Protein AF-A0AAW0XBF8-F1 (afdb_monomer)

Radius of gyration: 60.91 Å; Cα contacts (8 Å, |Δi|>4): 39; chains: 1; bounding box: 147×92×201 Å

Foldseek 3Di:
DDDDDDDDDPPDPPVVVVVVVVVVVVVVVVVLVVVLVVQLVVLVVCCVPDDPVVSVVSNVVSVVVVVVVVVVVVVVVVVVVVVVVVVVVVVVVVVVVVVVVVVVVVVVVVVVVVVVVVVVVVVVVVVVVVVVVVVVVVVVVVVVVVVVVVVVVVVVLVVLQVVLVVVQVVVCVVPVDRDNPPGDRDDDDPCNVVPNPPPPDDDPPDVVVVVVVVVVVVVVVVVVVVVVVVVVVVVVVVPPPPPPDDDDPVPVVVVVVVVVVVVVVVVVVVVVVVVVVVVVVVVVVVVVVVVVVVVVVVVVVVVVVVVVVVVVVVVVVVVVVVVVVVVVVVVVVVVVVVVVVVVVVVVVPDDDDDDPPDPVVPPVCVVVVVVVVVVVVVVVVVVVVVVVVVVVVVVVVVVVVVVVVVVVVVVVVVVVVVVVVVVVVVVVVVVVVVVVVVVVVVVVVVVVVVVVVVVVVVVVVVVVVVVVVVVVVVVVVVVVVVVVVVVVVVVVVPDDDDDDDDDDDPPPDPPDDDDDDDDDDDDDDDDDDDDDDDDDPDPVVVVVVVVVVVVVVVVVVVVVVVVVVVVVVVVVVVVVVVVVVVVVVVVVVVVVVVVVVVVVVVVVVVVVVVVVVVVVVVVVVVVVVVVVVVVVVVVVVVVVVVVVVVVVVVVVVVVVVVVVVVVVVVVVVVVVVVVVVVVVVVVD

Organism: Cherax quadricarinatus (NCBI:txid27406)

pLDDT: mean 80.41, std 18.42, range [33.22, 97.81]

Structure (mmCIF, N/CA/C/O backbone):
data_AF-A0AAW0XBF8-F1
#
_entry.id   AF-A0AAW0XBF8-F1
#
loop_
_atom_site.group_PDB
_atom_site.id
_atom_site.type_symbol
_atom_site.label_atom_id
_atom_site.label_alt_id
_atom_site.label_comp_id
_atom_site.label_asym_id
_atom_site.label_entity_id
_atom_site.label_seq_id
_atom_site.pdbx_PDB_ins_code
_atom_site.Cartn_x
_atom_site.Cartn_y
_atom_site.Cartn_z
_atom_site.occupancy
_atom_site.B_iso_or_equiv
_atom_site.auth_seq_id
_atom_site.auth_comp_id
_atom_site.auth_asym_id
_atom_site.auth_atom_id
_atom_site.pdbx_PDB_model_num
ATOM 1 N N . MET A 1 1 ? 8.466 -5.027 -4.843 1.00 33.84 1 MET A N 1
ATOM 2 C CA . MET A 1 1 ? 9.757 -4.473 -4.388 1.00 33.84 1 MET A CA 1
ATOM 3 C C . MET A 1 1 ? 10.458 -3.844 -5.571 1.00 33.84 1 MET A C 1
ATOM 5 O O . MET A 1 1 ? 10.364 -4.362 -6.675 1.00 33.84 1 MET A O 1
ATOM 9 N N . ALA A 1 2 ? 11.051 -2.685 -5.321 1.00 36.06 2 ALA A N 1
ATOM 10 C CA . ALA A 1 2 ? 11.787 -1.880 -6.279 1.00 36.06 2 ALA A CA 1
ATOM 11 C C . ALA A 1 2 ? 13.202 -2.480 -6.517 1.00 36.06 2 ALA A C 1
ATOM 13 O O . ALA A 1 2 ? 13.523 -3.517 -5.936 1.00 36.06 2 ALA A O 1
ATOM 14 N N . PRO A 1 3 ? 14.022 -1.893 -7.398 1.00 54.22 3 PRO A N 1
ATOM 15 C CA . PRO A 1 3 ? 14.461 -2.558 -8.618 1.00 54.22 3 PRO A CA 1
ATOM 16 C C . PRO A 1 3 ? 15.993 -2.619 -8.672 1.00 54.22 3 PRO A C 1
ATOM 18 O O . PRO A 1 3 ? 16.674 -1.920 -7.924 1.00 54.22 3 PRO A O 1
ATOM 21 N N . ASN A 1 4 ? 16.570 -3.373 -9.606 1.00 36.75 4 ASN A N 1
ATOM 22 C CA . ASN A 1 4 ? 17.855 -2.939 -10.139 1.00 36.75 4 ASN A CA 1
ATOM 23 C C . ASN A 1 4 ? 18.164 -3.507 -11.520 1.00 36.75 4 ASN A C 1
ATOM 25 O O . ASN A 1 4 ? 17.833 -4.649 -11.818 1.00 36.75 4 ASN A O 1
ATOM 29 N N . GLY A 1 5 ? 18.894 -2.705 -12.295 1.00 42.41 5 GLY A N 1
ATOM 30 C CA . GLY A 1 5 ? 19.833 -3.219 -13.289 1.00 42.41 5 GLY A CA 1
ATOM 31 C C . GLY A 1 5 ? 19.314 -3.323 -14.714 1.00 42.41 5 GLY A C 1
ATOM 32 O O . GLY A 1 5 ? 19.227 -4.413 -15.260 1.00 42.41 5 GLY A O 1
ATOM 33 N N . GLY A 1 6 ? 19.034 -2.180 -15.337 1.00 33.22 6 GLY A N 1
ATOM 34 C CA . GLY A 1 6 ? 18.762 -2.076 -16.771 1.00 33.22 6 GLY A CA 1
ATOM 35 C C . GLY A 1 6 ? 19.404 -0.835 -17.375 1.00 33.22 6 GLY A C 1
ATOM 36 O O . GLY A 1 6 ? 18.732 -0.016 -17.988 1.00 33.22 6 GLY A O 1
ATOM 37 N N . SER A 1 7 ? 20.699 -0.662 -17.126 1.00 48.75 7 SER A N 1
ATOM 38 C CA . SER A 1 7 ? 21.587 0.210 -17.890 1.00 48.75 7 SER A CA 1
ATOM 39 C C . SER A 1 7 ? 21.635 -0.257 -19.346 1.00 48.75 7 SER A C 1
ATOM 41 O O . SER A 1 7 ? 22.107 -1.359 -19.617 1.00 48.75 7 SER A O 1
ATOM 43 N N . GLY A 1 8 ? 21.164 0.579 -20.270 1.00 41.22 8 GLY A N 1
ATOM 44 C CA . GLY A 1 8 ? 21.226 0.304 -21.703 1.00 41.22 8 GLY A CA 1
ATOM 45 C C . GLY A 1 8 ? 20.689 1.462 -22.540 1.00 41.22 8 GLY A C 1
ATOM 46 O O . GLY A 1 8 ? 19.490 1.574 -22.745 1.00 41.22 8 GLY A O 1
ATOM 47 N N . GLU A 1 9 ? 21.613 2.296 -23.019 1.00 43.44 9 GLU A N 1
ATOM 48 C CA . GLU A 1 9 ? 21.482 3.131 -24.223 1.00 43.44 9 GLU A CA 1
ATOM 49 C C . GLU A 1 9 ? 20.448 4.272 -24.222 1.00 43.44 9 GLU A C 1
ATOM 51 O O . GLU A 1 9 ? 19.516 4.318 -25.017 1.00 43.44 9 GLU A O 1
ATOM 56 N N . SER A 1 10 ? 20.708 5.310 -23.423 1.00 39.56 10 SER A N 1
ATOM 57 C CA . SER A 1 10 ? 20.141 6.652 -23.632 1.00 39.56 10 SER A CA 1
ATOM 58 C C . SER A 1 10 ? 21.222 7.643 -24.083 1.00 39.56 10 SER A C 1
ATOM 60 O O . SER A 1 10 ? 21.509 8.621 -23.394 1.00 39.56 10 SER A O 1
ATOM 62 N N . GLY A 1 11 ? 21.873 7.375 -25.217 1.00 44.44 11 GLY A N 1
ATOM 63 C CA . GLY A 1 11 ? 23.006 8.188 -25.663 1.00 44.44 11 GLY A CA 1
ATOM 64 C C . GLY A 1 11 ? 23.262 8.173 -27.163 1.00 44.44 11 GLY A C 1
ATOM 65 O O . GLY A 1 11 ? 24.386 7.891 -27.541 1.00 44.44 11 GLY A O 1
ATOM 66 N N . LYS A 1 12 ? 22.258 8.442 -28.017 1.00 45.53 12 LYS A N 1
ATOM 67 C CA . LYS A 1 12 ? 22.468 8.636 -29.474 1.00 45.53 12 LYS A CA 1
ATOM 68 C C . LYS A 1 12 ? 21.505 9.619 -30.170 1.00 45.53 12 LYS A C 1
ATOM 70 O O . LYS A 1 12 ? 21.324 9.536 -31.376 1.00 45.53 12 LYS A O 1
ATOM 75 N N . GLU A 1 13 ? 20.906 10.585 -29.469 1.00 42.66 13 GLU A N 1
ATOM 76 C CA . GLU A 1 13 ? 20.163 11.684 -30.141 1.00 42.66 13 GLU A CA 1
ATOM 77 C C . GLU A 1 13 ? 20.946 13.018 -30.193 1.00 42.66 13 GLU A C 1
ATOM 79 O O . GLU A 1 13 ? 20.455 14.004 -30.737 1.00 42.66 13 GLU A O 1
ATOM 84 N N . GLY A 1 14 ? 22.193 13.052 -29.702 1.00 42.38 14 GLY A N 1
ATOM 85 C CA . GLY A 1 14 ? 23.070 14.236 -29.758 1.00 42.38 14 GLY A CA 1
ATOM 86 C C . GLY A 1 14 ? 24.039 14.299 -30.950 1.00 42.38 14 GLY A C 1
ATOM 87 O O . GLY A 1 14 ? 24.485 15.387 -31.310 1.00 42.38 14 GLY A O 1
ATOM 88 N N . ASP A 1 15 ? 24.344 13.173 -31.603 1.00 45.62 15 ASP A N 1
ATOM 89 C CA . ASP A 1 15 ? 25.462 13.108 -32.565 1.00 45.62 15 ASP A CA 1
ATOM 90 C C . ASP A 1 15 ? 25.174 13.749 -33.928 1.00 45.62 15 ASP A C 1
ATOM 92 O O . ASP A 1 15 ? 26.098 14.158 -34.632 1.00 45.62 15 ASP A O 1
ATOM 96 N N . ASN A 1 16 ? 23.904 13.923 -34.303 1.00 46.16 16 ASN A N 1
ATOM 97 C CA . ASN A 1 16 ? 23.578 14.405 -35.648 1.00 46.16 16 ASN A CA 1
ATOM 98 C C . ASN A 1 16 ? 23.732 15.930 -35.825 1.00 46.16 16 ASN A C 1
ATOM 100 O O . ASN A 1 16 ? 23.689 16.425 -36.947 1.00 46.16 16 ASN A O 1
ATOM 104 N N . LYS A 1 17 ? 23.936 16.689 -34.735 1.00 51.22 17 LYS A N 1
ATOM 105 C CA . LYS A 1 17 ? 24.280 18.125 -34.796 1.00 51.22 17 LYS A CA 1
ATOM 106 C C . LYS A 1 17 ? 25.789 18.386 -34.737 1.00 51.22 17 LYS A C 1
ATOM 108 O O . LYS A 1 17 ? 26.242 19.383 -35.292 1.00 51.22 17 LYS A O 1
ATOM 113 N N . ASN A 1 18 ? 26.574 17.487 -34.141 1.00 50.47 18 ASN A N 1
ATOM 114 C CA . ASN A 1 18 ? 28.028 17.652 -34.038 1.00 50.47 18 ASN A CA 1
ATOM 115 C C . ASN A 1 18 ? 28.766 17.359 -35.353 1.00 50.47 18 ASN A C 1
ATOM 117 O O . ASN A 1 18 ? 29.797 17.978 -35.622 1.00 50.47 18 ASN A O 1
ATOM 121 N N . SER A 1 19 ? 28.223 16.487 -36.210 1.00 54.00 19 SER A N 1
ATOM 122 C CA . SER A 1 19 ? 28.809 16.193 -37.529 1.00 54.00 19 SER A CA 1
ATOM 123 C C . SER A 1 19 ? 28.857 17.425 -38.443 1.00 54.00 19 SER A C 1
ATOM 125 O O . SER A 1 19 ? 29.835 17.636 -39.160 1.00 54.00 19 SER A O 1
ATOM 127 N N . SER A 1 20 ? 27.842 18.291 -38.361 1.00 57.62 20 SER A N 1
ATOM 128 C CA . SER A 1 20 ? 27.756 19.520 -39.160 1.00 57.62 20 SER A CA 1
ATOM 129 C C . SER A 1 20 ? 28.779 20.571 -38.714 1.00 57.62 20 SER A C 1
ATOM 131 O O . SER A 1 20 ? 29.426 21.196 -39.552 1.00 57.62 20 SER A O 1
ATOM 133 N N . SER A 1 21 ? 28.993 20.725 -37.404 1.00 61.44 21 SER A N 1
ATOM 134 C CA . SER A 1 21 ? 29.995 21.653 -36.856 1.00 61.44 21 SER A CA 1
ATOM 135 C C . SER A 1 21 ? 31.429 21.209 -37.156 1.00 61.44 21 SER A C 1
ATOM 137 O O . SER A 1 21 ? 32.282 22.039 -37.467 1.00 61.44 21 SER A O 1
ATOM 139 N N . SER A 1 22 ? 31.694 19.899 -37.119 1.00 66.75 22 SER A N 1
ATOM 140 C CA . SER A 1 22 ? 33.012 19.347 -37.452 1.00 66.75 22 SER A CA 1
ATOM 141 C C . SER A 1 22 ? 33.343 19.529 -38.940 1.00 66.75 22 SER A C 1
ATOM 143 O O . SER A 1 22 ? 34.452 19.938 -39.282 1.00 66.75 22 SER A O 1
ATOM 145 N N . SER A 1 23 ? 32.353 19.354 -39.824 1.00 74.19 23 SER A N 1
ATOM 146 C CA . SER A 1 23 ? 32.503 19.629 -41.260 1.00 74.19 23 SER A CA 1
ATOM 147 C C . SER A 1 23 ? 32.778 21.108 -41.565 1.00 74.19 23 SER A C 1
ATOM 149 O O . SER A 1 23 ? 33.539 21.404 -42.483 1.00 74.19 23 SER A O 1
ATOM 151 N N . LEU A 1 24 ? 32.181 22.037 -40.811 1.00 78.12 24 LEU A N 1
ATOM 152 C CA . LEU A 1 24 ? 32.417 23.481 -40.954 1.00 78.12 24 LEU A CA 1
ATOM 153 C C . LEU A 1 24 ? 33.839 23.882 -40.541 1.00 78.12 24 LEU A C 1
ATOM 155 O O . LEU A 1 24 ? 34.483 24.664 -41.237 1.00 78.12 24 LEU A O 1
ATOM 159 N N . MET A 1 25 ? 34.345 23.326 -39.437 1.00 78.50 25 MET A N 1
ATOM 160 C CA . MET A 1 25 ? 35.715 23.576 -38.979 1.00 78.50 25 MET A CA 1
ATOM 161 C C . MET A 1 25 ? 36.749 23.054 -39.986 1.00 78.50 25 MET A C 1
ATOM 163 O O . MET A 1 25 ? 37.730 23.740 -40.273 1.00 78.50 25 MET A O 1
ATOM 167 N N . LEU A 1 26 ? 36.503 21.872 -40.561 1.00 79.38 26 LEU A N 1
ATOM 168 C CA . LEU A 1 26 ? 37.370 21.298 -41.589 1.00 79.38 26 LEU A CA 1
ATOM 169 C C . LEU A 1 26 ? 37.406 22.178 -42.851 1.00 79.38 26 LEU A C 1
ATOM 171 O O . LEU A 1 26 ? 38.482 22.458 -43.370 1.00 79.38 26 LEU A O 1
ATOM 175 N N . GLY A 1 27 ? 36.251 22.699 -43.283 1.00 84.19 27 GLY A N 1
ATOM 176 C CA . GLY A 1 27 ? 36.172 23.631 -44.413 1.00 84.19 27 GLY A CA 1
ATOM 177 C C . GLY A 1 27 ? 36.909 24.957 -44.172 1.00 84.19 27 GLY A C 1
ATOM 178 O O . GLY A 1 27 ? 37.579 25.461 -45.070 1.00 84.19 27 GLY A O 1
ATOM 179 N N . LEU A 1 28 ? 36.860 25.498 -42.949 1.00 85.31 28 LEU A N 1
ATOM 180 C CA . LEU A 1 28 ? 37.630 26.694 -42.575 1.00 85.31 28 LEU A CA 1
ATOM 181 C C . LEU A 1 28 ? 39.146 26.442 -42.629 1.00 85.31 28 LEU A C 1
ATOM 183 O O . LEU A 1 28 ? 39.892 27.289 -43.116 1.00 85.31 28 LEU A O 1
ATOM 187 N N . LEU A 1 29 ? 39.612 25.275 -42.172 1.00 84.31 29 LEU A N 1
ATOM 188 C CA . LEU A 1 29 ? 41.026 24.879 -42.249 1.00 84.31 29 LEU A CA 1
ATOM 189 C C . LEU A 1 29 ? 41.516 24.754 -43.700 1.00 84.31 29 LEU A C 1
ATOM 191 O O . LEU A 1 29 ? 42.630 25.186 -44.020 1.00 84.31 29 LEU A O 1
ATOM 195 N N . GLU A 1 30 ? 40.685 24.206 -44.587 1.00 88.38 30 GLU A N 1
ATOM 196 C CA . GLU A 1 30 ? 40.966 24.148 -46.025 1.00 88.38 30 GLU A CA 1
ATOM 197 C C . GLU A 1 30 ? 41.073 25.554 -46.636 1.00 88.38 30 GLU A C 1
ATOM 199 O O . GLU A 1 30 ? 42.004 25.831 -47.397 1.00 88.38 30 GLU A O 1
ATOM 204 N N . GLU A 1 31 ? 40.183 26.474 -46.255 1.00 91.06 31 GLU A N 1
ATOM 205 C CA . GLU A 1 31 ? 40.213 27.865 -46.716 1.00 91.06 31 GLU A CA 1
ATOM 206 C C . GLU A 1 31 ? 41.457 28.618 -46.212 1.00 91.06 31 GLU A C 1
ATOM 208 O O . GLU A 1 31 ? 42.132 29.290 -46.996 1.00 91.06 31 GLU A O 1
ATOM 213 N N . PHE A 1 32 ? 41.841 28.441 -44.943 1.00 89.19 32 PHE A N 1
ATOM 214 C CA . PHE A 1 32 ? 43.085 28.994 -44.392 1.00 89.19 32 PHE A CA 1
ATOM 215 C C . PHE A 1 32 ? 44.318 28.475 -45.136 1.00 89.19 32 PHE A C 1
ATOM 217 O O . PHE A 1 32 ? 45.186 29.257 -45.534 1.00 89.19 32 PHE A O 1
ATOM 224 N N . THR A 1 33 ? 44.382 27.163 -45.370 1.00 90.81 33 THR A N 1
ATOM 225 C CA . THR A 1 33 ? 45.483 26.526 -46.106 1.00 90.81 33 THR A CA 1
ATOM 226 C C . THR A 1 33 ? 45.597 27.103 -47.514 1.00 90.81 33 THR A C 1
ATOM 228 O O . THR A 1 33 ? 46.691 27.453 -47.968 1.00 90.81 33 THR A O 1
ATOM 231 N N . LYS A 1 34 ? 44.454 27.289 -48.179 1.00 93.88 34 LYS A N 1
ATOM 232 C CA . LYS A 1 34 ? 44.380 27.915 -49.497 1.00 93.88 34 LYS A CA 1
ATOM 233 C C . LYS A 1 34 ? 44.892 29.357 -49.478 1.00 93.88 34 LYS A C 1
ATOM 235 O O . LYS A 1 34 ? 45.711 29.709 -50.319 1.00 93.88 34 LYS A O 1
ATOM 240 N N . ILE A 1 35 ? 44.502 30.173 -48.496 1.00 94.44 35 ILE A N 1
ATOM 241 C CA . ILE A 1 35 ? 44.955 31.570 -48.381 1.00 94.44 35 ILE A CA 1
ATOM 242 C C . ILE A 1 35 ? 46.484 31.664 -48.281 1.00 94.44 35 ILE A C 1
ATOM 244 O O . ILE A 1 35 ? 47.088 32.504 -48.956 1.00 94.44 35 ILE A O 1
ATOM 248 N N . TYR A 1 36 ? 47.134 30.830 -47.462 1.00 94.75 36 TYR A N 1
ATOM 249 C CA . TYR A 1 36 ? 48.599 30.857 -47.352 1.00 94.75 36 TYR A CA 1
ATOM 250 C C . TYR A 1 36 ? 49.287 30.286 -48.584 1.00 94.75 36 TYR A C 1
ATOM 252 O O . TYR A 1 36 ? 50.287 30.863 -49.011 1.00 94.75 36 TYR A O 1
ATOM 260 N N . SER A 1 37 ? 48.733 29.235 -49.194 1.00 92.75 37 SER A N 1
ATOM 261 C CA . SER A 1 37 ? 49.217 28.714 -50.475 1.00 92.75 37 SER A CA 1
ATOM 262 C C . SER A 1 37 ? 49.179 29.798 -51.558 1.00 92.75 37 SER A C 1
ATOM 264 O O . SER A 1 37 ? 50.194 30.069 -52.196 1.00 92.75 37 SER A O 1
ATOM 266 N N . ASP A 1 38 ? 48.062 30.518 -51.683 1.00 95.12 38 ASP A N 1
ATOM 267 C CA . ASP A 1 38 ? 47.883 31.610 -52.645 1.00 95.12 38 ASP A CA 1
ATOM 268 C C . ASP A 1 38 ? 48.796 32.815 -52.336 1.00 95.12 38 ASP A C 1
ATOM 270 O O . ASP A 1 38 ? 49.247 33.530 -53.236 1.00 95.12 38 ASP A O 1
ATOM 274 N N . ARG A 1 39 ? 49.075 33.107 -51.056 1.00 94.75 39 ARG A N 1
ATOM 275 C CA . ARG A 1 39 ? 50.048 34.148 -50.660 1.00 94.75 39 ARG A CA 1
ATOM 276 C C . ARG A 1 39 ? 51.473 33.738 -51.015 1.00 94.75 39 ARG A C 1
ATOM 278 O O . ARG A 1 39 ? 52.228 34.580 -51.496 1.00 94.75 39 ARG A O 1
ATOM 285 N N . LEU A 1 40 ? 51.831 32.476 -50.799 1.00 93.19 40 LEU A N 1
ATOM 286 C CA . LEU A 1 40 ? 53.152 31.942 -51.114 1.00 93.19 40 LEU A CA 1
ATOM 287 C C . LEU A 1 40 ? 53.379 31.911 -52.628 1.00 93.19 40 LEU A C 1
ATOM 289 O O . LEU A 1 40 ? 54.406 32.398 -53.094 1.00 93.19 40 LEU A O 1
ATOM 293 N N . GLN A 1 41 ? 52.377 31.464 -53.389 1.00 93.38 41 GLN A N 1
ATOM 294 C CA . GLN A 1 41 ? 52.401 31.463 -54.849 1.00 93.38 41 GLN A CA 1
ATOM 295 C C . GLN A 1 41 ? 52.608 32.877 -55.412 1.00 93.38 41 GLN A C 1
ATOM 297 O O . GLN A 1 41 ? 53.448 33.076 -56.284 1.00 93.38 41 GLN A O 1
ATOM 302 N N . ARG A 1 42 ? 51.938 33.899 -54.863 1.00 92.88 42 ARG A N 1
ATOM 303 C CA . ARG A 1 42 ? 52.164 35.303 -55.265 1.00 92.88 42 ARG A CA 1
ATOM 304 C C . ARG A 1 42 ? 53.589 35.794 -54.986 1.00 92.88 42 ARG A C 1
ATOM 306 O O . ARG A 1 42 ? 54.136 36.593 -55.751 1.00 92.88 42 ARG A O 1
ATOM 313 N N . VAL A 1 43 ? 54.210 35.339 -53.898 1.00 92.69 43 VAL A N 1
ATOM 314 C CA . VAL A 1 43 ? 55.623 35.638 -53.605 1.00 92.69 43 VAL A CA 1
ATOM 315 C C . VAL A 1 43 ? 56.548 34.919 -54.597 1.00 92.69 43 VAL A C 1
ATOM 317 O O . VAL A 1 43 ? 57.550 35.487 -55.022 1.00 92.69 43 VAL A O 1
ATOM 320 N N . GLU A 1 44 ? 56.194 33.710 -55.032 1.00 91.81 44 GLU A N 1
ATOM 321 C CA . GLU A 1 44 ? 56.941 32.946 -56.041 1.00 91.81 44 GLU A CA 1
ATOM 322 C C . GLU A 1 44 ? 56.819 33.556 -57.445 1.00 91.81 44 GLU A C 1
ATOM 324 O O . GLU A 1 44 ? 57.820 33.709 -58.141 1.00 91.81 44 GLU A O 1
ATOM 329 N N . GLU A 1 45 ? 55.633 34.025 -57.833 1.00 91.19 45 GLU A N 1
ATOM 330 C CA . GLU A 1 45 ? 55.404 34.737 -59.098 1.00 91.19 45 GLU A CA 1
ATOM 331 C C . GLU A 1 45 ? 56.156 36.080 -59.164 1.00 91.19 45 GLU A C 1
ATOM 333 O O . GLU A 1 45 ? 56.597 36.514 -60.233 1.00 91.19 45 GLU A O 1
ATOM 338 N N . THR A 1 46 ? 56.350 36.744 -58.018 1.00 87.56 46 THR A N 1
ATOM 339 C CA . THR A 1 46 ? 57.123 37.997 -57.920 1.00 87.56 46 THR A CA 1
ATOM 340 C C . THR A 1 46 ? 58.636 37.776 -57.831 1.00 87.56 46 THR A C 1
ATOM 342 O O . THR A 1 46 ? 59.392 38.713 -58.095 1.00 87.56 46 THR A O 1
ATOM 345 N N . ALA A 1 47 ? 59.098 36.544 -57.582 1.00 85.00 47 ALA A N 1
ATOM 346 C CA . ALA A 1 47 ? 60.520 36.188 -57.526 1.00 85.00 47 ALA A CA 1
ATOM 347 C C . ALA A 1 47 ? 61.271 36.482 -58.836 1.00 85.00 47 ALA A C 1
ATOM 349 O O . ALA A 1 47 ? 62.462 36.768 -58.814 1.00 85.00 47 ALA A O 1
ATOM 350 N N . ILE A 1 48 ? 60.567 36.468 -59.975 1.00 80.75 48 ILE A N 1
ATOM 351 C CA . ILE A 1 48 ? 61.128 36.770 -61.304 1.00 80.75 48 ILE A CA 1
ATOM 352 C C . ILE A 1 48 ? 61.530 38.255 -61.431 1.00 80.75 48 ILE A C 1
ATOM 354 O O . ILE A 1 48 ? 62.349 38.605 -62.278 1.00 80.75 48 ILE A O 1
ATOM 358 N N . LYS A 1 49 ? 60.958 39.145 -60.606 1.00 81.94 49 LYS A N 1
ATOM 359 C CA . LYS A 1 49 ? 61.094 40.609 -60.726 1.00 81.94 49 LYS A CA 1
ATOM 360 C C . LYS A 1 49 ? 61.893 41.269 -59.599 1.00 81.94 49 LYS A C 1
ATOM 362 O O . LYS A 1 49 ? 62.131 42.472 -59.674 1.00 81.94 49 LYS A O 1
ATOM 367 N N . CYS A 1 50 ? 62.272 40.528 -58.562 1.00 82.50 50 CYS A N 1
ATOM 368 C CA . CYS A 1 50 ? 62.925 41.068 -57.369 1.00 82.50 50 CYS A CA 1
ATOM 369 C C . CYS A 1 50 ? 64.266 40.374 -57.110 1.00 82.50 50 CYS A C 1
ATOM 371 O O . CYS A 1 50 ? 64.456 39.218 -57.483 1.00 82.50 50 CYS A O 1
ATOM 373 N N . ASP A 1 51 ? 65.178 41.057 -56.416 1.00 91.06 51 ASP A N 1
ATOM 374 C CA . ASP A 1 51 ? 66.441 40.457 -55.986 1.00 91.06 51 ASP A CA 1
ATOM 375 C C . ASP A 1 51 ? 66.191 39.258 -55.057 1.00 91.06 51 ASP A C 1
ATOM 377 O O . ASP A 1 51 ? 65.284 39.270 -54.217 1.00 91.06 51 ASP A O 1
ATOM 381 N N . GLN A 1 52 ? 67.045 38.235 -55.155 1.00 90.62 52 GLN A N 1
ATOM 382 C CA . GLN A 1 52 ? 66.928 36.981 -54.396 1.00 90.62 52 GLN A CA 1
ATOM 383 C C . GLN A 1 52 ? 66.759 37.208 -52.884 1.00 90.62 52 GLN A C 1
ATOM 385 O O . GLN A 1 52 ? 66.000 36.496 -52.226 1.00 90.62 52 GLN A O 1
ATOM 390 N N . LYS A 1 53 ? 67.434 38.226 -52.336 1.00 92.25 53 LYS A N 1
ATOM 391 C CA . LYS A 1 53 ? 67.319 38.611 -50.926 1.00 92.25 53 LYS A CA 1
ATOM 392 C C . LYS A 1 53 ? 65.897 39.060 -50.565 1.00 92.25 53 LYS A C 1
ATOM 394 O O . LYS A 1 53 ? 65.348 38.592 -49.574 1.00 92.25 53 LYS A O 1
ATOM 399 N N .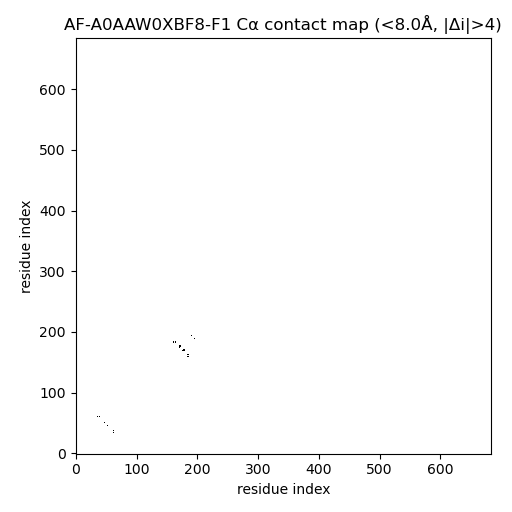 GLN A 1 54 ? 65.286 39.910 -51.386 1.00 89.69 54 GLN A N 1
ATOM 400 C CA . GLN A 1 54 ? 63.943 40.441 -51.148 1.00 89.69 54 GLN A CA 1
ATOM 401 C C . GLN A 1 54 ? 62.865 39.356 -51.300 1.00 89.69 54 GLN A C 1
ATOM 403 O O . GLN A 1 54 ? 61.894 39.332 -50.543 1.00 89.69 54 GLN A O 1
ATOM 408 N N . TYR A 1 55 ? 63.054 38.420 -52.237 1.00 91.62 55 TYR A N 1
ATOM 409 C CA . TYR A 1 55 ? 62.200 37.236 -52.365 1.00 91.62 55 TYR A CA 1
ATOM 410 C C . TYR A 1 55 ? 62.221 36.378 -51.092 1.00 91.62 55 TYR A C 1
ATOM 412 O O . TYR A 1 55 ? 61.164 36.050 -50.549 1.00 91.62 55 TYR A O 1
ATOM 420 N N . LEU A 1 56 ? 63.416 36.055 -50.582 1.00 93.12 56 LEU A N 1
ATOM 421 C CA . LEU A 1 56 ? 63.562 35.263 -49.359 1.00 93.12 56 LEU A CA 1
ATOM 422 C C . LEU A 1 56 ? 62.959 35.979 -48.143 1.00 93.12 56 LEU A C 1
ATOM 424 O O . LEU A 1 56 ? 62.236 35.346 -47.379 1.00 93.12 56 LEU A O 1
ATOM 428 N N . GLU A 1 57 ? 63.176 37.288 -47.994 1.00 93.50 57 GLU A N 1
ATOM 429 C CA . GLU A 1 57 ? 62.581 38.085 -46.909 1.00 93.50 57 GLU A CA 1
ATOM 430 C C . GLU A 1 57 ? 61.043 38.072 -46.950 1.00 93.50 57 GLU A C 1
ATOM 432 O O . GLU A 1 57 ? 60.392 37.908 -45.916 1.00 93.50 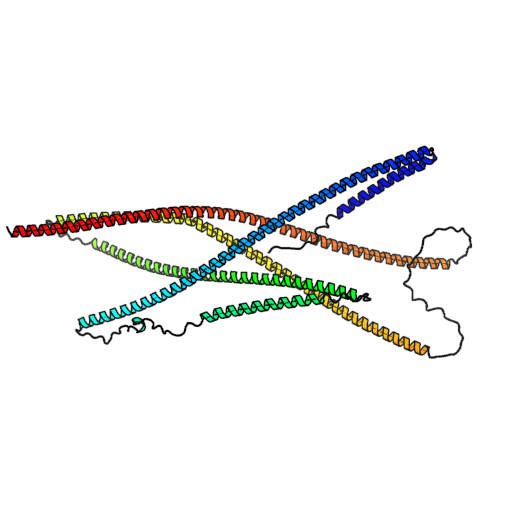57 GLU A O 1
ATOM 437 N N . ASN A 1 58 ? 60.443 38.189 -48.137 1.00 92.38 58 ASN A N 1
ATOM 438 C CA . ASN A 1 58 ? 58.989 38.119 -48.290 1.00 92.38 58 ASN A CA 1
ATOM 439 C C . ASN A 1 58 ? 58.446 36.712 -48.002 1.00 92.38 58 ASN A C 1
ATOM 441 O O . ASN A 1 58 ? 57.405 36.583 -47.355 1.00 92.38 58 ASN A O 1
ATOM 445 N N . LYS A 1 59 ? 59.152 35.659 -48.436 1.00 94.00 59 LYS A N 1
ATOM 446 C CA . LYS A 1 59 ? 58.767 34.265 -48.169 1.00 94.00 59 LYS A CA 1
ATOM 447 C C . LYS A 1 59 ? 58.824 33.949 -46.676 1.00 94.00 59 LYS A C 1
ATOM 449 O O . LYS A 1 59 ? 57.862 33.407 -46.136 1.00 94.00 59 LYS A O 1
ATOM 454 N N . VAL A 1 60 ? 59.902 34.352 -46.001 1.00 95.25 60 VAL A N 1
ATOM 455 C CA . VAL A 1 60 ? 60.051 34.216 -44.545 1.00 95.25 60 VAL A CA 1
ATOM 456 C C . VAL A 1 60 ? 58.922 34.944 -43.820 1.00 95.25 60 VAL A C 1
ATOM 458 O O . VAL A 1 60 ? 58.277 34.338 -42.976 1.00 95.25 60 VAL A O 1
ATOM 461 N N . ARG A 1 61 ? 58.578 36.176 -44.215 1.00 96.00 61 ARG A N 1
ATOM 462 C CA . ARG A 1 61 ? 57.481 36.935 -43.588 1.00 96.00 61 ARG A CA 1
ATOM 463 C C . ARG A 1 61 ? 56.120 36.237 -43.691 1.00 96.00 61 ARG A C 1
ATOM 465 O O . ARG A 1 61 ? 55.340 36.268 -42.740 1.00 96.00 61 ARG A O 1
ATOM 472 N N . VAL A 1 62 ? 55.809 35.625 -44.838 1.00 94.00 62 VAL A N 1
ATOM 473 C CA . VAL A 1 62 ? 54.558 34.861 -45.012 1.00 94.00 62 VAL A CA 1
ATOM 474 C C . VAL A 1 62 ? 54.562 33.611 -44.131 1.00 94.00 62 VAL A C 1
ATOM 476 O O . VAL A 1 62 ? 53.559 33.345 -43.473 1.00 94.00 62 VAL A O 1
ATOM 479 N N . LEU A 1 63 ? 55.683 32.886 -44.065 1.00 94.44 63 LEU A N 1
ATOM 480 C CA . LEU A 1 63 ? 55.821 31.705 -43.207 1.00 94.44 63 LEU A CA 1
ATOM 481 C C . LEU A 1 63 ? 55.766 32.059 -41.714 1.00 94.44 63 LEU A C 1
ATOM 483 O O . LEU A 1 63 ? 55.095 31.370 -40.959 1.00 94.44 63 LEU A O 1
ATOM 487 N N . GLU A 1 64 ? 56.394 33.152 -41.285 1.00 96.12 64 GLU A N 1
ATOM 488 C CA . GLU A 1 64 ? 56.315 33.651 -39.906 1.00 96.12 64 GLU A CA 1
ATOM 489 C C . GLU A 1 64 ? 54.884 34.043 -39.518 1.00 96.12 64 GLU A C 1
ATOM 491 O O . GLU A 1 64 ? 54.449 33.758 -38.404 1.00 96.12 64 GLU A O 1
ATOM 496 N N . SER A 1 65 ? 54.135 34.677 -40.430 1.00 95.12 65 SER A N 1
ATOM 497 C CA . SER A 1 65 ? 52.709 34.966 -40.227 1.00 95.12 65 SER A CA 1
ATOM 498 C C . SER A 1 65 ? 51.892 33.680 -40.135 1.00 95.12 65 SER A C 1
ATOM 500 O O . SER A 1 65 ? 51.038 33.582 -39.265 1.00 95.12 65 SER A O 1
ATOM 502 N N . TRP A 1 66 ? 52.172 32.680 -40.975 1.00 95.94 66 TRP A N 1
ATOM 503 C CA . TRP A 1 66 ? 51.476 31.395 -40.907 1.00 95.94 66 TRP A CA 1
ATOM 504 C C . TRP A 1 66 ? 51.756 30.656 -39.593 1.00 95.94 66 TRP A C 1
ATOM 506 O O . TRP A 1 66 ? 50.829 30.180 -38.947 1.00 95.94 66 TRP A O 1
ATOM 516 N N . ILE A 1 67 ? 53.021 30.611 -39.161 1.00 95.25 67 ILE A N 1
ATOM 517 C CA . ILE A 1 67 ? 53.433 29.994 -37.892 1.00 95.25 67 ILE A CA 1
ATOM 518 C C . ILE A 1 67 ? 52.773 30.698 -36.702 1.00 95.25 67 ILE A C 1
ATOM 520 O O . ILE A 1 67 ? 52.323 30.025 -35.777 1.00 95.25 67 ILE A O 1
ATOM 524 N N . ARG A 1 68 ? 52.699 32.035 -36.717 1.00 96.62 68 ARG A N 1
ATOM 525 C CA . ARG A 1 68 ? 52.034 32.815 -35.664 1.00 96.62 68 ARG A CA 1
ATOM 526 C C . ARG A 1 68 ? 50.554 32.467 -35.563 1.00 96.62 68 ARG A C 1
ATOM 528 O O . ARG A 1 68 ? 50.096 32.135 -34.476 1.00 96.62 68 ARG A O 1
ATOM 535 N N . ASP A 1 69 ? 49.851 32.474 -36.688 1.00 93.69 69 ASP A N 1
ATOM 536 C CA . ASP A 1 69 ? 48.405 32.262 -36.714 1.00 93.69 69 ASP A CA 1
ATOM 537 C C . ASP A 1 69 ? 48.062 30.796 -36.373 1.00 93.69 69 ASP A C 1
ATOM 539 O O . ASP A 1 69 ? 47.101 30.537 -35.652 1.00 93.69 69 ASP A O 1
ATOM 543 N N . LEU A 1 70 ? 48.903 29.828 -36.773 1.00 93.12 70 LEU A N 1
ATOM 544 C CA . LEU A 1 70 ? 48.832 28.442 -36.280 1.00 93.12 70 LEU A CA 1
ATOM 545 C C . LEU A 1 70 ? 49.091 28.345 -34.767 1.00 93.12 70 LEU A C 1
ATOM 547 O O . LEU A 1 70 ? 48.450 27.551 -34.081 1.00 93.12 70 LEU A O 1
ATOM 551 N N . GLY A 1 71 ? 50.019 29.143 -34.235 1.00 93.56 71 GLY A N 1
ATOM 552 C CA . GLY A 1 71 ? 50.276 29.241 -32.799 1.00 93.56 71 GLY A CA 1
ATOM 553 C C . GLY A 1 71 ? 49.068 29.768 -32.021 1.00 93.56 71 GLY A C 1
ATOM 554 O O . GLY A 1 71 ? 48.715 29.200 -30.990 1.00 93.56 71 GLY A O 1
ATOM 555 N N . GLU A 1 72 ? 48.398 30.801 -32.536 1.00 94.06 72 GLU A N 1
ATOM 556 C CA . GLU A 1 72 ? 47.167 31.356 -31.958 1.00 94.06 72 GLU A CA 1
ATOM 557 C C . GLU A 1 72 ? 46.002 30.356 -32.026 1.00 94.06 72 GLU A C 1
ATOM 559 O O . GLU A 1 72 ? 45.314 30.157 -31.025 1.00 94.06 72 GLU A O 1
ATOM 564 N N . GLN A 1 73 ? 45.820 29.657 -33.155 1.00 92.06 73 GLN A N 1
ATOM 565 C CA . GLN A 1 73 ? 44.816 28.591 -33.284 1.00 92.06 73 GLN A CA 1
ATOM 566 C C . GLN A 1 73 ? 45.057 27.457 -32.283 1.00 92.06 73 GLN A C 1
ATOM 568 O O . GLN A 1 73 ? 44.124 27.034 -31.602 1.00 92.06 73 GLN A O 1
ATOM 573 N N . ASN A 1 74 ? 46.305 26.998 -32.143 1.00 93.81 74 ASN A N 1
ATOM 574 C CA . ASN A 1 74 ? 46.659 25.978 -31.157 1.00 93.81 74 ASN A CA 1
ATOM 575 C C . ASN A 1 74 ? 46.404 26.459 -29.721 1.00 93.81 74 ASN A C 1
ATOM 577 O O . ASN A 1 74 ? 45.912 25.681 -28.909 1.00 93.81 74 ASN A O 1
ATOM 581 N N . ALA A 1 75 ? 46.686 27.727 -29.403 1.00 92.88 75 ALA A N 1
ATOM 582 C CA . ALA A 1 75 ? 46.401 28.290 -28.083 1.00 92.88 75 ALA A CA 1
ATOM 583 C C . ALA A 1 75 ? 44.894 28.315 -27.778 1.00 92.88 75 ALA A C 1
ATOM 585 O O . ALA A 1 75 ? 44.485 27.904 -26.694 1.00 92.88 75 ALA A O 1
ATOM 586 N N . VAL A 1 76 ? 44.060 28.732 -28.739 1.00 91.12 76 VAL A N 1
ATOM 587 C CA . VAL A 1 76 ? 42.595 28.692 -28.594 1.00 91.12 76 VAL A CA 1
ATOM 588 C C . VAL A 1 76 ? 42.105 27.253 -28.440 1.00 91.12 76 VAL A C 1
ATOM 590 O O . VAL A 1 76 ? 41.300 26.987 -27.553 1.00 91.12 76 VAL A O 1
ATOM 593 N N . LEU A 1 77 ? 42.618 26.314 -29.243 1.00 91.19 77 LEU A N 1
ATOM 594 C CA . LEU A 1 77 ? 42.256 24.900 -29.137 1.00 91.19 77 LEU A CA 1
ATOM 595 C C . LEU A 1 77 ? 42.575 24.335 -27.751 1.00 91.19 77 LEU A C 1
ATOM 597 O O . LEU A 1 77 ? 41.702 23.716 -27.151 1.00 91.19 77 LEU A O 1
ATOM 601 N N . VAL A 1 78 ? 43.771 24.593 -27.216 1.00 95.06 78 VAL A N 1
ATOM 602 C CA . VAL A 1 78 ? 44.146 24.162 -25.859 1.00 95.06 78 VAL A CA 1
ATOM 603 C C . VAL A 1 78 ? 43.167 24.715 -24.824 1.00 95.06 78 VAL A C 1
ATOM 605 O O . VAL A 1 78 ? 42.629 23.935 -24.048 1.00 95.06 78 VAL A O 1
ATOM 608 N N . VAL A 1 79 ? 42.845 26.013 -24.866 1.00 93.44 79 VAL A N 1
ATOM 609 C CA . VAL A 1 79 ? 41.871 26.617 -23.935 1.00 93.44 79 VAL A CA 1
ATOM 610 C C . VAL A 1 79 ? 40.488 25.975 -24.073 1.00 93.44 79 VAL A C 1
ATOM 612 O O . VAL A 1 79 ? 39.865 25.646 -23.068 1.00 93.44 79 VAL A O 1
ATOM 615 N N . THR A 1 80 ? 40.008 25.739 -25.299 1.00 91.56 80 THR A N 1
ATOM 616 C CA . THR A 1 80 ? 38.703 25.085 -25.504 1.00 91.56 80 THR A CA 1
ATOM 617 C C . THR A 1 80 ? 38.692 23.638 -25.014 1.00 91.56 80 THR A C 1
ATOM 619 O O . THR A 1 80 ? 37.691 23.193 -24.460 1.00 91.56 80 THR A O 1
ATOM 622 N N . VAL A 1 81 ? 39.797 22.902 -25.173 1.00 93.00 81 VAL A N 1
ATOM 623 C CA . VAL A 1 81 ? 39.934 21.540 -24.643 1.00 93.00 81 VAL A CA 1
ATOM 624 C C . VAL A 1 81 ? 39.956 21.571 -23.117 1.00 93.00 81 VAL A C 1
ATOM 626 O O . VAL A 1 81 ? 39.211 20.817 -22.506 1.00 93.00 81 VAL A O 1
ATOM 629 N N . GLU A 1 82 ? 40.705 22.485 -22.498 1.00 92.75 82 GLU A N 1
ATOM 630 C CA . GLU A 1 82 ? 40.719 22.666 -21.040 1.00 92.75 82 GLU A CA 1
ATOM 631 C C . GLU A 1 82 ? 39.332 23.033 -20.482 1.00 92.75 82 GLU A C 1
ATOM 633 O O . GLU A 1 82 ? 38.944 22.567 -19.410 1.00 92.75 82 GLU A O 1
ATOM 638 N N . GLU A 1 83 ? 38.561 23.866 -21.188 1.00 90.94 83 GLU A N 1
ATOM 639 C CA . GLU A 1 83 ? 37.180 24.196 -20.818 1.00 90.94 83 GLU A CA 1
ATOM 640 C C . GLU A 1 83 ? 36.246 22.988 -20.924 1.00 90.94 83 GLU A C 1
ATOM 642 O O . GLU A 1 83 ? 35.459 22.753 -20.006 1.00 90.94 83 GLU A O 1
ATOM 647 N N . LEU A 1 84 ? 36.360 22.194 -21.993 1.00 91.75 84 LEU A N 1
ATOM 648 C CA . LEU A 1 84 ? 35.583 20.964 -22.166 1.00 91.75 84 LEU A CA 1
ATOM 649 C C . LEU A 1 84 ? 35.956 19.896 -21.132 1.00 91.75 84 LEU A C 1
ATOM 651 O O . LEU A 1 84 ? 35.071 19.225 -20.606 1.00 91.75 84 LEU A O 1
ATOM 655 N N . GLU A 1 85 ? 37.242 19.748 -20.810 1.00 93.44 85 GLU A N 1
ATOM 656 C CA . GLU A 1 85 ? 37.719 18.856 -19.751 1.00 93.44 85 GLU A CA 1
ATOM 657 C C . GLU A 1 85 ? 37.182 19.288 -18.384 1.00 93.44 85 GLU A C 1
ATOM 659 O O . GLU A 1 85 ? 36.707 18.449 -17.616 1.00 93.44 85 GLU A O 1
ATOM 664 N N . ARG A 1 86 ? 37.181 20.597 -18.098 1.00 95.50 86 ARG A N 1
ATOM 665 C CA . ARG A 1 86 ? 36.603 21.154 -16.869 1.00 95.50 86 ARG A CA 1
ATOM 666 C C . ARG A 1 86 ? 35.096 20.922 -16.795 1.00 95.50 86 ARG A C 1
ATOM 668 O O . ARG A 1 86 ? 34.612 20.448 -15.775 1.00 95.50 86 ARG A O 1
ATOM 675 N N . GLU A 1 87 ? 34.358 21.186 -17.873 1.00 94.25 87 GLU A N 1
ATOM 676 C CA . GLU A 1 87 ? 32.913 20.939 -17.919 1.00 94.25 87 GLU A CA 1
ATOM 677 C C . GLU A 1 87 ? 32.591 19.444 -17.767 1.00 94.25 87 GLU A C 1
ATOM 679 O O . GLU A 1 87 ? 31.649 19.072 -17.061 1.00 94.25 87 GLU A O 1
ATOM 684 N N . ALA A 1 88 ? 33.374 18.567 -18.399 1.00 90.12 88 ALA A N 1
ATOM 685 C CA . ALA A 1 88 ? 33.238 17.126 -18.232 1.00 90.12 88 ALA A CA 1
ATOM 686 C C . ALA A 1 88 ? 33.494 16.708 -16.775 1.00 90.12 88 ALA A C 1
ATOM 688 O O . ALA A 1 88 ? 32.707 15.937 -16.224 1.00 90.12 88 ALA A O 1
ATOM 689 N N . ALA A 1 89 ? 34.533 17.253 -16.135 1.00 90.50 89 ALA A N 1
ATOM 690 C CA . ALA A 1 89 ? 34.831 17.010 -14.727 1.00 90.50 89 ALA A CA 1
ATOM 691 C C . ALA A 1 89 ? 33.699 17.494 -13.802 1.00 90.50 89 ALA A C 1
ATOM 693 O O . ALA A 1 89 ? 33.265 16.742 -12.930 1.00 90.50 89 ALA A O 1
ATOM 694 N N . ASP A 1 90 ? 33.150 18.689 -14.036 1.00 93.81 90 ASP A N 1
ATOM 695 C CA . ASP A 1 90 ? 32.024 19.234 -13.267 1.00 93.81 90 ASP A CA 1
ATOM 696 C C . ASP A 1 90 ? 30.757 18.375 -13.424 1.00 93.81 90 ASP A C 1
ATOM 698 O O . ASP A 1 90 ? 30.052 18.094 -12.448 1.00 93.81 90 ASP A O 1
ATOM 702 N N . ARG A 1 91 ? 30.472 17.895 -14.645 1.00 93.25 91 ARG A N 1
ATOM 703 C CA . ARG A 1 91 ? 29.355 16.972 -14.905 1.00 93.25 91 ARG A CA 1
ATOM 704 C C . ARG A 1 91 ? 29.546 15.635 -14.188 1.00 93.25 91 ARG A C 1
ATOM 706 O O . ARG A 1 91 ? 28.574 15.112 -13.643 1.00 93.25 91 ARG A O 1
ATOM 713 N N . VAL A 1 92 ? 30.764 15.091 -14.168 1.00 93.31 92 VAL A N 1
ATOM 714 C CA . VAL A 1 92 ? 31.086 13.862 -13.423 1.00 93.31 92 VAL A CA 1
ATOM 715 C C . VAL A 1 92 ? 30.901 14.083 -11.922 1.00 93.31 92 VAL A C 1
ATOM 717 O O . VAL A 1 92 ? 30.181 13.308 -11.297 1.00 93.31 92 VAL A O 1
ATOM 720 N N . ALA A 1 93 ? 31.429 15.173 -11.362 1.00 89.19 93 ALA A N 1
ATOM 721 C CA . ALA A 1 93 ? 31.275 15.500 -9.944 1.00 89.19 93 ALA A CA 1
ATOM 722 C C . ALA A 1 93 ? 29.796 15.644 -9.531 1.00 89.19 93 ALA A C 1
ATOM 724 O O . ALA A 1 93 ? 29.380 15.153 -8.480 1.00 89.19 93 ALA A O 1
ATOM 725 N N . LEU A 1 94 ? 28.963 16.260 -10.379 1.00 90.31 94 LEU A N 1
ATOM 726 C CA . LEU A 1 94 ? 27.521 16.376 -10.140 1.00 90.31 94 LEU A CA 1
ATOM 727 C C . LEU A 1 94 ? 26.807 15.016 -10.191 1.00 90.31 94 LEU A C 1
ATOM 729 O O . LEU A 1 94 ? 25.891 14.762 -9.401 1.00 90.31 94 LEU A O 1
ATOM 733 N N . LEU A 1 95 ? 27.207 14.133 -11.110 1.00 87.88 95 LEU A N 1
ATOM 734 C CA . LEU A 1 95 ? 26.678 12.769 -11.181 1.00 87.88 95 LEU A CA 1
ATOM 735 C C . LEU A 1 95 ? 27.089 11.941 -9.958 1.00 87.88 95 LEU A C 1
ATOM 737 O O . LEU A 1 95 ? 26.246 11.226 -9.415 1.00 87.88 95 LEU A O 1
ATOM 741 N N . GLU A 1 96 ? 28.330 12.071 -9.490 1.00 91.44 96 GLU A N 1
ATOM 742 C CA . GLU A 1 96 ? 28.826 11.419 -8.274 1.00 91.44 96 GLU A CA 1
ATOM 743 C C . GLU A 1 96 ? 28.072 11.889 -7.023 1.00 91.44 96 GLU A C 1
ATOM 745 O O . GLU A 1 96 ? 27.612 11.055 -6.241 1.00 91.44 96 GLU A O 1
ATOM 750 N N . ASP A 1 97 ? 27.857 13.199 -6.855 1.00 91.50 97 ASP A N 1
ATOM 751 C CA . ASP A 1 97 ? 27.066 13.753 -5.745 1.00 91.50 97 ASP A CA 1
ATOM 752 C C . ASP A 1 97 ? 25.617 13.242 -5.773 1.00 91.50 97 ASP A C 1
ATOM 754 O O . ASP A 1 97 ? 25.074 12.799 -4.755 1.00 91.50 97 ASP A O 1
ATOM 758 N N . ARG A 1 98 ? 24.988 13.218 -6.956 1.00 90.00 98 ARG A N 1
ATOM 759 C CA . ARG A 1 98 ? 23.628 12.688 -7.114 1.00 90.00 98 ARG A CA 1
ATOM 760 C C . ARG A 1 98 ? 23.556 11.196 -6.793 1.00 90.00 98 ARG A C 1
ATOM 762 O O . ARG A 1 98 ? 22.612 10.768 -6.125 1.00 90.00 98 ARG A O 1
ATOM 769 N N . LEU A 1 99 ? 24.531 10.410 -7.246 1.00 86.44 99 LEU A N 1
ATOM 770 C CA . LEU A 1 99 ? 24.601 8.974 -6.981 1.00 86.44 99 LEU A CA 1
ATOM 771 C C . LEU A 1 99 ? 24.845 8.704 -5.491 1.00 86.44 99 LEU A C 1
ATOM 773 O O . LEU A 1 99 ? 24.185 7.842 -4.911 1.00 86.44 99 LEU A O 1
ATOM 777 N N . SER A 1 100 ? 25.704 9.497 -4.849 1.00 90.25 100 SER A N 1
ATOM 778 C CA . SER A 1 100 ? 25.949 9.454 -3.406 1.00 90.25 100 SER A CA 1
ATOM 779 C C . SER A 1 100 ? 24.675 9.746 -2.604 1.00 90.25 100 SER A C 1
ATOM 781 O O . SER A 1 100 ? 24.298 8.946 -1.747 1.00 90.25 100 SER A O 1
ATOM 783 N N . LYS A 1 101 ? 23.934 10.811 -2.951 1.00 87.75 101 LYS A N 1
ATOM 784 C CA . LYS A 1 101 ? 22.635 11.149 -2.335 1.00 87.75 101 LYS A CA 1
ATOM 785 C C . LYS A 1 101 ? 21.587 10.052 -2.531 1.00 87.75 101 LYS A C 1
ATOM 787 O O . LYS A 1 101 ? 20.873 9.694 -1.598 1.00 87.75 101 LYS A O 1
ATOM 792 N N . MET A 1 102 ? 21.501 9.468 -3.727 1.00 81.31 102 MET A N 1
ATOM 793 C CA . MET A 1 102 ? 20.602 8.334 -3.969 1.00 81.31 102 MET A CA 1
ATOM 794 C C . MET A 1 102 ? 20.988 7.109 -3.129 1.00 81.31 102 MET A C 1
ATOM 796 O O . MET A 1 102 ? 20.111 6.435 -2.582 1.00 81.31 102 MET A O 1
ATOM 800 N N . ALA A 1 103 ? 22.286 6.833 -2.979 1.00 75.56 103 ALA A N 1
ATOM 801 C CA . ALA A 1 103 ? 22.780 5.740 -2.150 1.00 75.56 103 ALA A CA 1
ATOM 802 C C . ALA A 1 103 ? 22.497 5.969 -0.655 1.00 75.56 103 ALA A C 1
ATOM 804 O O . ALA A 1 103 ? 22.119 5.022 0.038 1.00 75.56 103 ALA A O 1
ATOM 805 N N . THR A 1 104 ? 22.626 7.202 -0.147 1.00 81.75 104 THR A N 1
ATOM 806 C CA . THR A 1 104 ? 22.272 7.533 1.244 1.00 81.75 104 THR A CA 1
ATOM 807 C C . THR A 1 104 ? 20.778 7.378 1.495 1.00 81.75 104 THR A C 1
ATOM 809 O O . THR A 1 104 ? 20.412 6.665 2.425 1.00 81.75 104 THR A O 1
ATOM 812 N N . THR A 1 105 ? 19.916 7.915 0.627 1.00 80.81 105 THR A N 1
ATOM 813 C CA . THR A 1 105 ? 18.455 7.769 0.762 1.00 80.81 105 THR A CA 1
ATOM 814 C C . THR A 1 105 ? 18.008 6.306 0.673 1.00 80.81 105 THR A C 1
ATOM 816 O O . THR A 1 105 ? 17.141 5.866 1.431 1.00 80.81 105 THR A O 1
ATOM 819 N N . THR A 1 106 ? 18.626 5.514 -0.210 1.00 75.44 106 THR A N 1
ATOM 820 C CA . THR A 1 106 ? 18.348 4.069 -0.307 1.00 75.44 106 THR A CA 1
ATOM 821 C C . THR A 1 106 ? 18.762 3.347 0.976 1.00 75.44 106 THR A C 1
ATOM 823 O O . THR A 1 106 ? 18.006 2.528 1.495 1.00 75.44 106 THR A O 1
ATOM 826 N N . ARG A 1 107 ? 19.932 3.682 1.537 1.00 84.88 107 ARG A N 1
ATOM 827 C CA . ARG A 1 107 ? 20.413 3.117 2.805 1.00 84.88 107 ARG A CA 1
ATOM 828 C C . ARG A 1 107 ? 19.480 3.453 3.970 1.00 84.88 107 ARG A C 1
ATOM 830 O O . ARG A 1 107 ? 19.130 2.552 4.725 1.00 84.88 107 ARG A O 1
ATOM 837 N N . GLU A 1 108 ? 19.061 4.710 4.097 1.00 75.06 108 GLU A N 1
ATOM 838 C CA . GLU A 1 108 ? 18.112 5.165 5.126 1.00 75.06 108 GLU A CA 1
ATOM 839 C C . GLU A 1 108 ? 16.767 4.436 5.013 1.00 75.06 108 GLU A C 1
ATOM 841 O O . GLU A 1 108 ? 16.235 3.955 6.013 1.00 75.06 108 GLU A O 1
ATOM 846 N N . SER A 1 109 ? 16.270 4.252 3.786 1.00 73.75 109 SER A N 1
ATOM 847 C CA . SER A 1 109 ? 15.041 3.492 3.523 1.00 73.75 109 SER A CA 1
ATOM 848 C C . SER A 1 109 ? 15.170 2.025 3.954 1.00 73.75 109 SER A C 1
ATOM 850 O O . SER A 1 109 ? 14.257 1.480 4.571 1.00 73.75 109 SER A O 1
ATOM 852 N N . CYS A 1 110 ? 16.313 1.382 3.691 1.00 75.62 110 CYS A N 1
ATOM 853 C CA . CYS A 1 110 ? 16.576 0.009 4.134 1.00 75.62 110 CYS A CA 1
ATOM 854 C C . CYS A 1 110 ? 16.645 -0.122 5.664 1.00 75.62 110 CYS A C 1
ATOM 856 O O . CYS A 1 110 ? 16.158 -1.113 6.209 1.00 75.62 110 CYS A O 1
ATOM 858 N N . VAL A 1 111 ? 17.233 0.857 6.363 1.00 80.50 111 VAL A N 1
ATOM 859 C CA . VAL A 1 111 ? 17.267 0.879 7.837 1.00 80.50 111 VAL A CA 1
ATOM 860 C C . VAL A 1 111 ? 15.854 1.040 8.399 1.00 80.50 111 VAL A C 1
ATOM 862 O O . VAL A 1 111 ? 15.439 0.232 9.223 1.00 80.50 111 VAL A O 1
ATOM 865 N N . SER A 1 112 ? 15.072 1.989 7.876 1.00 80.00 112 SER A N 1
ATOM 866 C CA . SER A 1 112 ? 13.679 2.197 8.294 1.00 80.00 112 SER A CA 1
ATOM 867 C C . SER A 1 112 ? 12.797 0.962 8.058 1.00 80.00 112 SER A C 1
ATOM 869 O O . SER A 1 112 ? 12.019 0.586 8.935 1.00 80.00 112 SER A O 1
ATOM 871 N N . LEU A 1 113 ? 12.951 0.275 6.919 1.00 76.50 113 LEU A N 1
ATOM 872 C CA . LEU A 1 113 ? 12.247 -0.985 6.648 1.00 76.50 113 LEU A CA 1
ATOM 873 C C . LEU A 1 113 ? 12.605 -2.079 7.661 1.00 76.50 113 LEU A C 1
ATOM 875 O O . LEU A 1 113 ? 11.726 -2.824 8.096 1.00 76.50 113 LEU A O 1
ATOM 879 N N . ARG A 1 114 ? 13.879 -2.169 8.058 1.00 79.62 114 ARG A N 1
ATOM 880 C CA . ARG A 1 114 ? 14.332 -3.121 9.077 1.00 79.62 114 ARG A CA 1
ATOM 881 C C . ARG A 1 114 ? 13.725 -2.813 10.446 1.00 79.62 114 ARG A C 1
ATOM 883 O O . ARG A 1 114 ? 13.294 -3.740 11.127 1.00 79.62 114 ARG A O 1
ATOM 890 N N . ASP A 1 115 ? 13.641 -1.543 10.828 1.00 80.00 115 ASP A N 1
ATOM 891 C CA . ASP A 1 115 ? 13.029 -1.130 12.095 1.00 80.00 115 ASP A CA 1
ATOM 892 C C . ASP A 1 115 ? 11.528 -1.453 12.124 1.00 80.00 115 ASP A C 1
ATOM 894 O O . ASP A 1 115 ? 11.026 -2.010 13.103 1.00 80.00 115 ASP A O 1
ATOM 898 N N . HIS A 1 116 ? 10.817 -1.207 11.018 1.00 75.69 116 HIS A N 1
ATOM 899 C CA . HIS A 1 116 ? 9.418 -1.619 10.874 1.00 75.69 116 HIS A CA 1
ATOM 900 C C . HIS A 1 116 ? 9.250 -3.140 10.934 1.00 75.69 116 HIS A C 1
ATOM 902 O O . HIS A 1 116 ? 8.329 -3.626 11.587 1.00 75.69 116 HIS A O 1
ATOM 908 N N . GLN A 1 117 ? 10.156 -3.913 10.331 1.00 82.06 117 GLN A N 1
ATOM 909 C CA . GLN A 1 117 ? 10.133 -5.374 10.426 1.00 82.06 117 GLN A CA 1
ATOM 910 C C . GLN A 1 117 ? 10.322 -5.866 11.872 1.00 82.06 117 GLN A C 1
ATOM 912 O O . GLN A 1 117 ? 9.632 -6.796 12.301 1.00 82.06 117 GLN A O 1
ATOM 917 N N . ILE A 1 118 ? 11.220 -5.240 12.641 1.00 85.25 118 ILE A N 1
ATOM 918 C CA . ILE A 1 118 ? 11.418 -5.544 14.067 1.00 85.25 118 ILE A CA 1
ATOM 919 C C . ILE A 1 118 ? 10.147 -5.214 14.861 1.00 85.25 118 ILE A C 1
ATOM 921 O O . ILE A 1 118 ? 9.689 -6.037 15.654 1.00 85.25 118 ILE A O 1
ATOM 925 N N . GLN A 1 119 ? 9.535 -4.053 14.611 1.00 84.88 119 GLN A N 1
ATOM 926 C CA . GLN A 1 119 ? 8.301 -3.636 15.278 1.00 84.88 119 GLN A CA 1
ATOM 927 C C . GLN A 1 119 ? 7.136 -4.592 14.990 1.00 84.88 119 GLN A C 1
ATOM 929 O O . GLN A 1 119 ? 6.446 -5.017 15.915 1.00 84.88 119 GLN A O 1
ATOM 934 N N . VAL A 1 120 ? 6.944 -4.980 13.726 1.00 81.19 120 VAL A N 1
ATOM 935 C CA . VAL A 1 120 ? 5.922 -5.960 13.328 1.00 81.19 120 VAL A CA 1
ATOM 936 C C . VAL A 1 120 ? 6.171 -7.303 14.012 1.00 81.19 120 VAL A C 1
ATOM 938 O O . VAL A 1 120 ? 5.240 -7.888 14.558 1.00 81.19 120 VAL A O 1
ATOM 941 N N . SER A 1 121 ? 7.423 -7.762 14.063 1.00 82.06 121 SER A N 1
ATOM 942 C CA . SER A 1 121 ? 7.775 -9.019 14.738 1.00 82.06 121 SER A CA 1
ATOM 943 C C . SER A 1 121 ? 7.438 -8.981 16.235 1.00 82.06 121 SER A C 1
ATOM 945 O O . SER A 1 121 ? 6.865 -9.9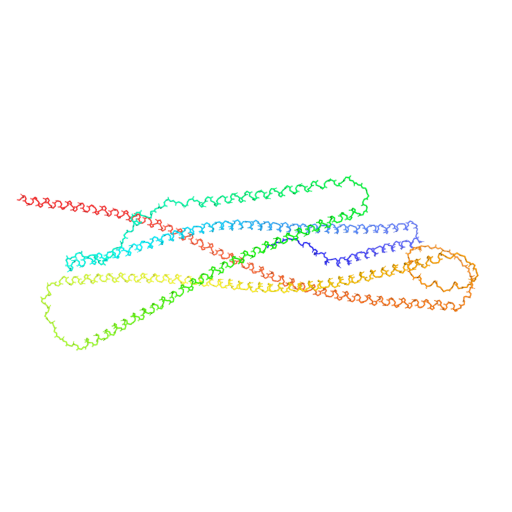37 16.753 1.00 82.06 121 SER A O 1
ATOM 947 N N . SER A 1 122 ? 7.713 -7.861 16.915 1.00 89.38 122 SER A N 1
ATOM 948 C CA . SER A 1 122 ? 7.335 -7.649 18.322 1.00 89.38 122 SER A CA 1
ATOM 949 C C . SER A 1 122 ? 5.817 -7.691 18.520 1.00 89.38 122 SER A C 1
ATOM 951 O O . SER A 1 122 ? 5.319 -8.386 19.406 1.00 89.38 122 SER A O 1
ATOM 953 N N . LEU A 1 123 ? 5.060 -6.996 17.666 1.00 81.00 123 LEU A N 1
ATOM 954 C CA . LEU A 1 123 ? 3.597 -6.977 17.743 1.00 81.00 123 LEU A CA 1
ATOM 955 C C . LEU A 1 123 ? 2.988 -8.360 17.492 1.00 81.00 123 LEU A C 1
ATOM 957 O O . LEU A 1 123 ? 2.021 -8.734 18.153 1.00 81.00 123 LEU A O 1
ATOM 961 N N . VAL A 1 124 ? 3.565 -9.148 16.581 1.00 85.25 124 VAL A N 1
ATOM 962 C CA . VAL A 1 124 ? 3.152 -10.538 16.347 1.00 85.25 124 VAL A CA 1
ATOM 963 C C . VAL A 1 124 ? 3.391 -11.390 17.595 1.00 85.25 124 VAL A C 1
ATOM 965 O O . VAL A 1 124 ? 2.504 -12.148 17.990 1.00 85.25 124 VAL A O 1
ATOM 968 N N . THR A 1 125 ? 4.539 -11.245 18.266 1.00 89.00 125 THR A N 1
ATOM 969 C CA . THR A 1 125 ? 4.795 -11.978 19.516 1.00 89.00 125 THR A CA 1
ATOM 970 C C . THR A 1 125 ? 3.834 -11.582 20.638 1.00 89.00 125 THR A C 1
ATOM 972 O O . THR A 1 125 ? 3.334 -12.459 21.348 1.00 89.00 125 THR A O 1
ATOM 975 N N . ASP A 1 126 ? 3.498 -10.294 20.750 1.00 85.56 126 ASP A N 1
ATOM 976 C CA . ASP A 1 126 ? 2.536 -9.796 21.737 1.00 85.56 126 ASP A CA 1
ATOM 977 C C . ASP A 1 126 ? 1.117 -10.301 21.447 1.00 85.56 126 ASP A C 1
ATOM 979 O O . ASP A 1 126 ? 0.432 -10.775 22.358 1.00 85.56 126 ASP A O 1
ATOM 983 N N . LYS A 1 127 ? 0.697 -10.286 20.173 1.00 89.50 127 LYS A N 1
ATOM 984 C CA . LYS A 1 127 ? -0.585 -10.844 19.717 1.00 89.50 127 LYS A CA 1
ATOM 985 C C . LYS A 1 127 ? -0.712 -12.317 20.104 1.00 89.50 127 LYS A C 1
ATOM 987 O O . LYS A 1 127 ? -1.692 -12.685 20.747 1.00 89.50 127 LYS A O 1
ATOM 992 N N . ILE A 1 128 ? 0.300 -13.134 19.804 1.00 87.31 128 ILE A N 1
ATOM 993 C CA . ILE A 1 128 ? 0.322 -14.560 20.177 1.00 87.31 128 ILE A CA 1
ATOM 994 C C . ILE A 1 128 ? 0.216 -14.727 21.704 1.00 87.31 128 ILE A C 1
ATOM 996 O O . ILE A 1 128 ? -0.466 -15.627 22.201 1.00 87.31 128 ILE A O 1
ATOM 1000 N N . GLY A 1 129 ? 0.877 -13.860 22.478 1.00 89.06 129 GLY A N 1
ATOM 1001 C CA . GLY A 1 129 ? 0.790 -13.861 23.939 1.00 89.06 129 GLY A CA 1
ATOM 1002 C C . GLY A 1 129 ? -0.612 -13.536 24.467 1.00 89.06 129 GLY A C 1
ATOM 1003 O O . GLY A 1 129 ? -1.083 -14.176 25.412 1.00 89.06 129 GLY A O 1
ATOM 1004 N N . LEU A 1 130 ? -1.294 -12.564 23.859 1.00 84.44 130 LEU A N 1
ATOM 1005 C CA . LEU A 1 130 ? -2.665 -12.185 24.208 1.00 84.44 130 LEU A CA 1
ATOM 1006 C C . LEU A 1 130 ? -3.682 -13.255 23.799 1.00 84.44 130 LEU A C 1
ATOM 1008 O O . LEU A 1 130 ? -4.560 -13.574 24.597 1.00 84.44 130 LEU A O 1
ATOM 1012 N N . GLU A 1 131 ? -3.526 -13.869 22.626 1.00 86.06 131 GLU A N 1
ATOM 1013 C CA . GLU A 1 131 ? -4.369 -14.981 22.168 1.00 86.06 131 GLU A CA 1
ATOM 1014 C C . GLU A 1 131 ? -4.304 -16.169 23.135 1.00 86.06 131 GLU A C 1
ATOM 1016 O O . GLU A 1 131 ? -5.340 -16.689 23.549 1.00 86.06 131 GLU A O 1
ATOM 1021 N N . LYS A 1 132 ? -3.103 -16.539 23.604 1.00 93.44 132 LYS A N 1
ATOM 1022 C CA . LYS A 1 132 ? -2.940 -17.589 24.627 1.00 93.44 132 LYS A CA 1
ATOM 1023 C C . LYS A 1 132 ? -3.638 -17.241 25.944 1.00 93.44 132 LYS A C 1
ATOM 1025 O O . LYS A 1 132 ? -4.251 -18.107 26.567 1.00 93.44 132 LYS A O 1
ATOM 1030 N N . LYS A 1 133 ? -3.563 -15.980 26.385 1.00 93.38 133 LYS A N 1
ATOM 1031 C CA . LYS A 1 133 ? -4.274 -15.520 27.593 1.00 93.38 133 LYS A CA 1
ATOM 1032 C C . LYS A 1 133 ? -5.790 -15.567 27.400 1.00 93.38 133 LYS A C 1
ATOM 1034 O O . LYS A 1 133 ? -6.489 -16.019 28.305 1.00 93.38 133 LYS A O 1
ATOM 1039 N N . ALA A 1 134 ? -6.285 -15.139 26.240 1.00 88.44 134 ALA A N 1
ATOM 1040 C CA . ALA A 1 134 ? -7.702 -15.191 25.896 1.00 88.44 134 ALA A CA 1
ATOM 1041 C C . ALA A 1 134 ? -8.217 -16.638 25.871 1.00 88.44 134 ALA A C 1
ATOM 1043 O O . ALA A 1 134 ? -9.245 -16.927 26.481 1.00 88.44 134 ALA A O 1
ATOM 1044 N N . GLN A 1 135 ? -7.458 -17.562 25.277 1.00 90.56 135 GLN A N 1
ATOM 1045 C CA . GLN A 1 135 ? -7.768 -18.992 25.291 1.00 90.56 135 GLN A CA 1
ATOM 1046 C C . GLN A 1 135 ? -7.842 -19.542 26.725 1.00 90.56 135 GLN A C 1
ATOM 1048 O O . GLN A 1 135 ? -8.828 -20.180 27.092 1.00 90.56 135 GLN A O 1
ATOM 1053 N N . GLY A 1 136 ? -6.855 -19.227 27.571 1.00 92.31 136 GLY A N 1
ATOM 1054 C CA . GLY A 1 136 ? -6.852 -19.657 28.972 1.00 92.31 136 GLY A CA 1
ATOM 1055 C C . GLY A 1 136 ? -8.002 -19.070 29.805 1.00 92.31 136 GLY A C 1
ATOM 1056 O O . GLY A 1 136 ? -8.503 -19.725 30.719 1.00 92.31 136 GLY A O 1
ATOM 1057 N N . LEU A 1 137 ? -8.453 -17.848 29.502 1.00 91.31 137 LEU A N 1
ATOM 1058 C CA . LEU A 1 137 ? -9.659 -17.276 30.111 1.00 91.31 137 LEU A CA 1
ATOM 1059 C C . LEU A 1 137 ? -10.929 -17.974 29.610 1.00 91.31 137 LEU A C 1
ATOM 1061 O O . LEU A 1 137 ? -11.795 -18.279 30.426 1.00 91.31 137 LEU A O 1
ATOM 1065 N N . GLY A 1 138 ? -11.013 -18.299 28.318 1.00 90.69 138 GLY A N 1
ATOM 1066 C CA . GLY A 1 138 ? -12.120 -19.070 27.747 1.00 90.69 138 GLY A CA 1
ATOM 1067 C C . GLY A 1 138 ? -12.291 -20.439 28.413 1.00 90.69 138 GLY A C 1
ATOM 1068 O O . GLY A 1 138 ? -13.394 -20.805 28.812 1.00 90.69 138 GLY A O 1
ATOM 1069 N N . GLU A 1 139 ? -11.196 -21.168 28.642 1.00 94.94 139 GLU A N 1
ATOM 1070 C CA . GLU A 1 139 ? -11.223 -22.454 29.357 1.00 94.94 139 GLU A CA 1
ATOM 1071 C C . GLU A 1 139 ? -11.706 -22.320 30.812 1.00 94.94 139 GLU A C 1
ATOM 1073 O O . GLU A 1 139 ? -12.458 -23.166 31.313 1.00 94.94 139 GLU A O 1
ATOM 1078 N N . LYS A 1 140 ? -11.314 -21.239 31.499 1.00 94.38 140 LYS A N 1
ATOM 1079 C CA . LYS A 1 140 ? -11.793 -20.938 32.858 1.00 94.38 140 LYS A CA 1
ATOM 1080 C C . LYS A 1 140 ? -13.285 -20.627 32.875 1.00 94.38 140 LYS A C 1
ATOM 1082 O O . LYS A 1 140 ? -13.979 -21.140 33.750 1.00 94.38 140 LYS A O 1
ATOM 1087 N N . VAL A 1 141 ? -13.777 -19.841 31.915 1.00 92.38 141 VAL A N 1
ATOM 1088 C CA . VAL A 1 141 ? -15.210 -19.540 31.770 1.00 92.38 141 VAL A CA 1
ATOM 1089 C C . VAL A 1 141 ? -16.000 -20.829 31.556 1.00 92.38 141 VAL A C 1
ATOM 1091 O O . VAL A 1 141 ? -16.896 -21.108 32.345 1.00 92.38 141 VAL A O 1
ATOM 1094 N N . LEU A 1 142 ? -15.592 -21.685 30.612 1.00 92.62 142 LEU A N 1
ATOM 1095 C CA . LEU A 1 142 ? -16.242 -22.983 30.373 1.00 92.62 142 LEU A CA 1
ATOM 1096 C C . LEU A 1 142 ? -16.255 -23.881 31.622 1.00 92.62 142 LEU A C 1
ATOM 1098 O O . LEU A 1 142 ? -17.209 -24.620 31.876 1.00 92.62 142 LEU A O 1
ATOM 1102 N N . THR A 1 143 ? -15.190 -23.835 32.424 1.00 95.06 143 THR A N 1
ATOM 1103 C CA . THR A 1 143 ? -15.107 -24.596 33.678 1.00 95.06 143 THR A CA 1
ATOM 1104 C C . THR A 1 143 ? -16.070 -24.052 34.735 1.00 95.06 143 THR A C 1
ATOM 1106 O O . THR A 1 143 ? -16.730 -24.834 35.425 1.00 95.06 143 THR A O 1
ATOM 1109 N N . LEU A 1 144 ? -16.177 -22.726 34.855 1.00 91.88 144 LEU A N 1
ATOM 1110 C CA . LEU A 1 144 ? -17.120 -22.072 35.762 1.00 91.88 144 LEU A CA 1
ATOM 1111 C C . LEU A 1 144 ? -18.569 -22.310 35.332 1.00 91.88 144 LEU A C 1
ATOM 1113 O O . LEU A 1 144 ? -19.377 -22.676 36.177 1.00 91.88 144 LEU A O 1
ATOM 1117 N N . GLU A 1 145 ? -18.883 -22.209 34.041 1.00 93.38 145 GLU A N 1
ATOM 1118 C CA . GLU A 1 145 ? -20.213 -22.511 33.499 1.00 93.38 145 GLU A CA 1
ATOM 1119 C C . GLU A 1 145 ? -20.647 -23.940 33.828 1.00 93.38 145 GLU A C 1
ATOM 1121 O O . GLU A 1 145 ? -21.759 -24.151 34.314 1.00 93.38 145 GLU A O 1
ATOM 1126 N N . ARG A 1 146 ? -19.750 -24.922 33.656 1.00 94.50 146 ARG A N 1
ATOM 1127 C CA . ARG A 1 146 ? -20.020 -26.319 34.026 1.00 94.50 146 ARG A CA 1
ATOM 1128 C C . ARG A 1 146 ? -20.307 -26.468 35.522 1.00 94.50 146 ARG A C 1
ATOM 1130 O O . ARG A 1 146 ? -21.219 -27.199 35.898 1.00 94.50 146 ARG A O 1
ATOM 1137 N N . ARG A 1 147 ? -19.560 -25.762 36.378 1.00 94.62 147 ARG A N 1
ATOM 1138 C CA . ARG A 1 147 ? -19.785 -25.766 37.832 1.00 94.62 147 ARG A CA 1
ATOM 1139 C C . ARG A 1 147 ? -21.114 -25.106 38.202 1.00 94.62 147 ARG A C 1
ATOM 1141 O O . ARG A 1 147 ? -21.837 -25.636 39.037 1.00 94.62 147 ARG A O 1
ATOM 1148 N N . THR A 1 148 ? -21.451 -23.978 37.584 1.00 92.88 148 THR A N 1
ATOM 1149 C CA . THR A 1 148 ? -22.729 -23.289 37.799 1.00 92.88 148 THR A CA 1
ATOM 1150 C C . THR A 1 148 ? -23.907 -24.143 37.342 1.00 92.88 148 THR A C 1
ATOM 1152 O O . THR A 1 148 ? -24.927 -24.164 38.024 1.00 92.88 148 THR A O 1
ATOM 1155 N N . LEU A 1 149 ? -23.774 -24.866 36.225 1.00 94.38 149 LEU A N 1
ATOM 1156 C CA . LEU A 1 149 ? -24.782 -25.822 35.767 1.00 94.38 149 LEU A CA 1
ATOM 1157 C C . LEU A 1 149 ? -24.995 -26.936 36.804 1.00 94.38 149 LEU A C 1
ATOM 1159 O O . LEU A 1 149 ? -26.132 -27.170 37.199 1.00 94.38 149 LEU A O 1
ATOM 1163 N N . GLY A 1 150 ? -23.910 -27.542 37.304 1.00 91.44 150 GLY A N 1
ATOM 1164 C CA . GLY A 1 150 ? -23.986 -28.576 38.342 1.00 91.44 150 GLY A CA 1
ATOM 1165 C C . GLY A 1 150 ? -24.665 -28.085 39.625 1.00 91.44 150 GLY A C 1
ATOM 1166 O O . GLY A 1 150 ? -25.581 -28.727 40.123 1.00 91.44 150 GLY A O 1
ATOM 1167 N N . LEU A 1 151 ? -24.312 -26.887 40.106 1.00 91.19 151 LEU A N 1
ATOM 1168 C CA . LEU A 1 151 ? -24.961 -26.286 41.281 1.00 91.19 151 LEU A CA 1
ATOM 1169 C C . LEU A 1 151 ? -26.451 -25.980 41.054 1.00 91.19 151 LEU A C 1
ATOM 1171 O O . LEU A 1 151 ? -27.244 -26.048 41.991 1.00 91.19 151 LEU A O 1
ATOM 1175 N N . LYS A 1 152 ? -26.852 -25.616 39.828 1.00 93.62 152 LYS A N 1
ATOM 1176 C CA . LYS A 1 152 ? -28.269 -25.408 39.486 1.00 93.62 152 LYS A CA 1
ATOM 1177 C C . LYS A 1 152 ? -29.052 -26.719 39.515 1.00 93.62 152 LYS A C 1
ATOM 1179 O O . LYS A 1 152 ? -30.177 -26.720 40.003 1.00 93.62 152 LYS A O 1
ATOM 1184 N N . GLU A 1 153 ? -28.465 -27.802 39.017 1.00 92.88 153 GLU A N 1
ATOM 1185 C CA . GLU A 1 153 ? -29.059 -29.140 39.060 1.00 92.88 153 GLU A CA 1
ATOM 1186 C C . GLU A 1 153 ? -29.195 -29.643 40.506 1.00 92.88 153 GLU A C 1
ATOM 1188 O O . GLU A 1 153 ? -30.274 -30.068 40.910 1.00 92.88 153 GLU A O 1
ATOM 1193 N N . GLU A 1 154 ? -28.155 -29.478 41.329 1.00 90.06 154 GLU A N 1
ATOM 1194 C CA . GLU A 1 154 ? -28.207 -29.786 42.765 1.00 90.06 154 GLU A CA 1
ATOM 1195 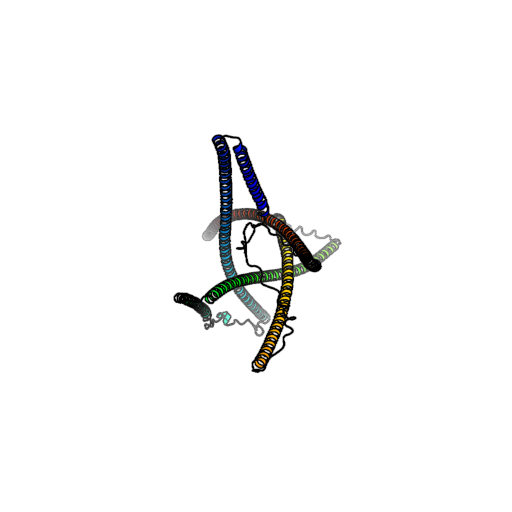C C . GLU A 1 154 ? -29.298 -28.985 43.491 1.00 90.06 154 GLU A C 1
ATOM 1197 O O . GLU A 1 154 ? -30.085 -29.555 44.246 1.00 90.06 154 GLU A O 1
ATOM 1202 N N . ASN A 1 155 ? -29.407 -27.678 43.228 1.00 91.00 155 ASN A N 1
ATOM 1203 C CA . ASN A 1 155 ? -30.473 -26.850 43.799 1.00 91.00 155 ASN A CA 1
ATOM 1204 C C . ASN A 1 155 ? -31.873 -27.303 43.361 1.00 91.00 155 ASN A C 1
ATOM 1206 O O . ASN A 1 155 ? -32.801 -27.262 44.169 1.00 91.00 155 ASN A O 1
ATOM 1210 N N . ALA A 1 156 ? -32.043 -27.720 42.103 1.00 92.06 156 ALA A N 1
ATOM 1211 C CA . ALA A 1 156 ? -33.320 -28.232 41.609 1.00 92.06 156 ALA A CA 1
ATOM 1212 C C . ALA A 1 156 ? -33.713 -29.538 42.321 1.00 92.06 156 ALA A C 1
ATOM 1214 O O . ALA A 1 156 ? -34.860 -29.679 42.751 1.00 92.06 156 ALA A O 1
ATOM 1215 N N . ASN A 1 157 ? -32.750 -30.442 42.522 1.00 90.50 157 ASN A N 1
ATOM 1216 C CA . ASN A 1 157 ? -32.954 -31.689 43.262 1.00 90.50 157 ASN A CA 1
ATOM 1217 C C . ASN A 1 157 ? -33.328 -31.414 44.727 1.00 90.50 157 ASN A C 1
ATOM 1219 O O . ASN A 1 157 ? -34.332 -31.930 45.216 1.00 90.50 157 ASN A O 1
ATOM 1223 N N . LEU A 1 158 ? -32.597 -30.517 45.401 1.00 91.44 158 LEU A N 1
ATOM 1224 C CA . LEU A 1 158 ? -32.906 -30.118 46.777 1.00 91.44 158 LEU A CA 1
ATOM 1225 C C . LEU A 1 158 ? -34.294 -29.483 46.900 1.00 91.44 158 LEU A C 1
ATOM 1227 O O . LEU A 1 158 ? -35.012 -29.786 47.848 1.00 91.44 158 LEU A O 1
ATOM 1231 N N . GLN A 1 159 ? -34.704 -28.626 45.959 1.00 94.00 159 GLN A N 1
ATOM 1232 C CA . GLN A 1 159 ? -36.058 -28.064 45.973 1.00 94.00 159 GLN A CA 1
ATOM 1233 C C . GLN A 1 159 ? -37.137 -29.136 45.795 1.00 94.00 159 GLN A C 1
ATOM 1235 O O . GLN A 1 159 ? -38.165 -29.071 46.470 1.00 94.00 159 GLN A O 1
ATOM 1240 N N . SER A 1 160 ? -36.914 -30.120 44.921 1.00 94.88 160 SER A N 1
ATOM 1241 C CA . SER A 1 160 ? -37.818 -31.264 44.759 1.00 94.88 160 SER A CA 1
ATOM 1242 C C . SER A 1 160 ? -37.962 -32.044 46.069 1.00 94.88 160 SER A C 1
ATOM 1244 O O . SER A 1 160 ? -39.079 -32.282 46.529 1.00 94.88 160 SER A O 1
ATOM 1246 N N . ASP A 1 161 ? -36.845 -32.353 46.729 1.00 93.38 161 ASP A N 1
ATOM 1247 C CA . ASP A 1 161 ? -36.833 -33.075 48.005 1.00 93.38 161 ASP A CA 1
ATOM 1248 C C . ASP A 1 161 ? -37.527 -32.289 49.124 1.00 93.38 161 ASP A C 1
ATOM 1250 O O . ASP A 1 161 ? -38.300 -32.849 49.903 1.00 93.38 161 ASP A O 1
ATOM 1254 N N . LEU A 1 162 ? -37.307 -30.975 49.185 1.00 92.94 162 LEU A N 1
ATOM 1255 C CA . LEU A 1 162 ? -37.934 -30.093 50.170 1.00 92.94 162 LEU A CA 1
ATOM 1256 C C . LEU A 1 162 ? -39.456 -30.037 49.963 1.00 92.94 162 LEU A C 1
ATOM 1258 O O . LEU A 1 162 ? -40.215 -30.140 50.928 1.00 92.94 162 LEU A O 1
ATOM 1262 N N . ASN A 1 163 ? -39.910 -29.963 48.709 1.00 93.19 163 ASN A N 1
ATOM 1263 C CA . ASN A 1 163 ? -41.330 -30.036 48.364 1.00 93.19 163 ASN A CA 1
ATOM 1264 C C . ASN A 1 163 ? -41.945 -31.391 48.746 1.00 93.19 163 ASN A C 1
ATOM 1266 O O . ASN A 1 163 ? -43.039 -31.419 49.314 1.00 93.19 163 ASN A O 1
ATOM 1270 N N . ASN A 1 164 ? -41.239 -32.498 48.506 1.00 94.00 164 ASN A N 1
ATOM 1271 C CA . ASN A 1 164 ? -41.676 -33.833 48.922 1.00 94.00 164 ASN A CA 1
ATOM 1272 C C . ASN A 1 164 ? -41.801 -33.924 50.450 1.00 94.00 164 ASN A C 1
ATOM 1274 O O . ASN A 1 164 ? -42.813 -34.398 50.963 1.00 94.00 164 ASN A O 1
ATOM 1278 N N . LEU A 1 165 ? -40.833 -33.385 51.198 1.00 94.00 165 LEU A N 1
ATOM 1279 C CA . LEU A 1 165 ? -40.880 -33.355 52.661 1.00 94.00 165 LEU A CA 1
ATOM 1280 C C . LEU A 1 165 ? -42.073 -32.535 53.186 1.00 94.00 165 LEU A C 1
ATOM 1282 O O . LEU A 1 165 ? -42.765 -32.956 54.115 1.00 94.00 165 LEU A O 1
ATOM 1286 N N . ILE A 1 166 ? -42.353 -31.381 52.569 1.00 93.50 166 ILE A N 1
ATOM 1287 C CA . ILE A 1 166 ? -43.522 -30.549 52.894 1.00 93.50 166 ILE A CA 1
ATOM 1288 C C . ILE A 1 166 ? -44.827 -31.323 52.651 1.00 93.50 166 ILE A C 1
ATOM 1290 O O . ILE A 1 166 ? -45.756 -31.220 53.462 1.00 93.50 166 ILE A O 1
ATOM 1294 N N . GLN A 1 167 ? -44.906 -32.121 51.580 1.00 92.69 167 GLN A N 1
ATOM 1295 C CA . GLN A 1 167 ? -46.064 -32.976 51.308 1.00 92.69 167 GLN A CA 1
ATOM 1296 C C . GLN A 1 167 ? -46.240 -34.060 52.379 1.00 92.69 167 GLN A C 1
ATOM 1298 O O . GLN A 1 167 ? -47.358 -34.208 52.878 1.00 92.69 167 GLN A O 1
ATOM 1303 N N . VAL A 1 168 ? -45.163 -34.737 52.810 1.00 94.50 168 VAL A N 1
ATOM 1304 C CA . VAL A 1 168 ? -45.214 -35.703 53.932 1.00 94.50 168 VAL A CA 1
ATOM 1305 C C . VAL A 1 168 ? -45.779 -35.040 55.184 1.00 94.50 168 VAL A C 1
ATOM 1307 O O . VAL A 1 168 ? -46.735 -35.540 55.774 1.00 94.50 168 VAL A O 1
ATOM 1310 N N . ILE A 1 169 ? -45.223 -33.890 55.582 1.00 92.19 169 ILE A N 1
ATOM 1311 C CA . ILE A 1 169 ? -45.646 -33.174 56.795 1.00 92.19 169 ILE A CA 1
ATOM 1312 C C . ILE A 1 169 ? -47.123 -32.774 56.696 1.00 92.19 169 ILE A C 1
ATOM 1314 O O . ILE A 1 169 ? -47.872 -32.893 57.668 1.00 92.19 169 ILE A O 1
ATOM 1318 N N . SER A 1 170 ? -47.558 -32.315 55.522 1.00 91.88 170 SER A N 1
ATOM 1319 C CA . SER A 1 170 ? -48.949 -31.926 55.281 1.00 91.88 170 SER A CA 1
ATOM 1320 C C . SER A 1 170 ? -49.899 -33.126 55.372 1.00 91.88 170 SER A C 1
ATOM 1322 O O . SER A 1 170 ? -50.930 -33.028 56.039 1.00 91.88 170 SER A O 1
ATOM 1324 N N . ARG A 1 171 ? -49.535 -34.274 54.781 1.00 92.75 171 ARG A N 1
ATOM 1325 C CA . ARG A 1 171 ? -50.311 -35.526 54.833 1.00 92.75 171 ARG A CA 1
ATOM 1326 C C . ARG A 1 171 ? -50.387 -36.077 56.258 1.00 92.75 171 ARG A C 1
ATOM 1328 O O . ARG A 1 171 ? -51.476 -36.420 56.717 1.00 92.75 171 ARG A O 1
ATOM 1335 N N . ALA A 1 172 ? -49.272 -36.058 56.991 1.00 92.44 172 ALA A N 1
ATOM 1336 C CA . ALA A 1 172 ? -49.208 -36.483 58.388 1.00 92.44 172 ALA A CA 1
ATOM 1337 C C . ALA A 1 172 ? -50.076 -35.611 59.302 1.00 92.44 172 ALA A C 1
ATOM 1339 O O . ALA A 1 172 ? -50.774 -36.131 60.170 1.00 92.44 172 ALA A O 1
ATOM 1340 N N . ARG A 1 173 ? -50.111 -34.291 59.076 1.00 92.94 173 ARG A N 1
ATOM 1341 C CA . ARG A 1 173 ? -51.015 -33.386 59.805 1.00 92.94 173 ARG A CA 1
ATOM 1342 C C . ARG A 1 173 ? -52.493 -33.658 59.523 1.00 92.94 173 ARG A C 1
ATOM 1344 O O . ARG A 1 173 ? -53.309 -33.470 60.417 1.00 92.94 173 ARG A O 1
ATOM 1351 N N . GLN A 1 174 ? -52.838 -34.065 58.302 1.00 94.50 174 GLN A N 1
ATOM 1352 C CA . GLN A 1 174 ? -54.228 -34.310 57.901 1.00 94.50 174 GLN A CA 1
ATOM 1353 C C . GLN A 1 174 ? -54.747 -35.685 58.341 1.00 94.50 174 GLN A C 1
ATOM 1355 O O . GLN A 1 174 ? -55.905 -35.802 58.727 1.00 94.50 174 GLN A O 1
ATOM 1360 N N . THR A 1 175 ? -53.907 -36.718 58.281 1.00 94.38 175 THR A N 1
ATOM 1361 C CA . THR A 1 175 ? -54.306 -38.122 58.502 1.00 94.38 175 THR A CA 1
ATOM 1362 C C . THR A 1 175 ? -53.858 -38.683 59.852 1.00 94.38 175 THR A C 1
ATOM 1364 O O . THR A 1 175 ? -54.400 -39.684 60.314 1.00 94.38 175 THR A O 1
ATOM 1367 N N . GLY A 1 176 ? -52.864 -38.059 60.492 1.00 93.56 176 GLY A N 1
ATOM 1368 C CA . GLY A 1 176 ? -52.192 -38.580 61.683 1.00 93.56 176 GLY A CA 1
ATOM 1369 C C . GLY A 1 176 ? -51.148 -39.667 61.399 1.00 93.56 176 GLY A C 1
ATOM 1370 O O . GLY A 1 176 ? -50.564 -40.190 62.346 1.00 93.56 176 GLY A O 1
ATOM 1371 N N . GLN A 1 177 ? -50.898 -40.014 60.131 1.00 90.12 177 GLN A N 1
ATOM 1372 C CA . GLN A 1 177 ? -49.974 -41.081 59.733 1.00 90.12 177 GLN A CA 1
ATOM 1373 C C . GLN A 1 177 ? -48.825 -40.536 58.873 1.00 90.12 177 GLN A C 1
ATOM 1375 O O . GLN A 1 177 ? -49.026 -39.716 57.980 1.00 90.12 177 GLN A O 1
ATOM 1380 N N . TRP A 1 178 ? -47.599 -40.984 59.153 1.00 90.38 178 TRP A N 1
ATOM 1381 C CA . TRP A 1 178 ? -46.395 -40.619 58.398 1.00 90.38 178 TRP A CA 1
ATOM 1382 C C . TRP A 1 178 ? -46.169 -41.620 57.262 1.00 90.38 178 TRP A C 1
ATOM 1384 O O . TRP A 1 178 ? -45.355 -42.529 57.386 1.00 90.38 178 TRP A O 1
ATOM 1394 N N . GLU A 1 179 ? -46.917 -41.473 56.173 1.00 88.12 179 GLU A N 1
ATOM 1395 C CA . GLU A 1 179 ? -46.778 -42.316 54.979 1.00 88.12 179 GLU A CA 1
ATOM 1396 C C . GLU A 1 179 ? -45.878 -41.640 53.935 1.00 88.12 179 GLU A C 1
ATOM 1398 O O . GLU A 1 179 ? -46.066 -40.463 53.611 1.00 88.12 179 GLU A O 1
ATOM 1403 N N . VAL A 1 180 ? -44.903 -42.386 53.403 1.00 88.69 180 VAL A N 1
ATOM 1404 C CA . VAL A 1 180 ? -43.895 -41.888 52.440 1.00 88.69 180 VAL A CA 1
ATOM 1405 C C . VAL A 1 180 ? -43.934 -42.663 51.114 1.00 88.69 180 VAL A C 1
ATOM 1407 O O . VAL A 1 180 ? -43.201 -42.335 50.191 1.00 88.69 180 VAL A O 1
ATOM 1410 N N . ASP A 1 181 ? -44.814 -43.658 50.986 1.00 82.69 181 ASP A N 1
ATOM 1411 C CA . ASP A 1 181 ? -44.735 -44.700 49.950 1.00 82.69 181 ASP A CA 1
ATOM 1412 C C . ASP A 1 181 ? -44.844 -44.183 48.498 1.00 82.69 181 ASP A C 1
ATOM 1414 O O . ASP A 1 181 ? -44.389 -44.855 47.575 1.00 82.69 181 ASP A O 1
ATOM 1418 N N . ASP A 1 182 ? -45.360 -42.964 48.297 1.00 84.75 182 ASP A N 1
ATOM 1419 C CA . ASP A 1 182 ? -45.505 -42.329 46.977 1.00 84.75 182 ASP A CA 1
ATOM 1420 C C . ASP A 1 182 ? -44.424 -41.277 46.658 1.00 84.75 182 ASP A C 1
ATOM 1422 O O . ASP A 1 182 ? -44.463 -40.654 45.594 1.00 84.75 182 ASP A O 1
ATOM 1426 N N . LEU A 1 183 ? -43.489 -41.007 47.575 1.00 86.88 183 LEU A N 1
ATOM 1427 C CA . LEU A 1 183 ? -42.530 -39.909 47.438 1.00 86.88 183 LEU A CA 1
ATOM 1428 C C . LEU A 1 183 ? -41.119 -40.424 47.184 1.00 86.88 183 LEU A C 1
ATOM 1430 O O . LEU A 1 183 ? -40.517 -41.123 47.996 1.00 86.88 183 LEU A O 1
ATOM 1434 N N . THR A 1 184 ? -40.557 -40.009 46.054 1.00 85.00 184 THR A N 1
ATOM 1435 C CA . THR A 1 184 ? -39.174 -40.298 45.683 1.00 85.00 184 THR A CA 1
ATOM 1436 C C . THR A 1 184 ? -38.288 -39.119 46.053 1.00 85.00 184 THR A C 1
ATOM 1438 O O . THR A 1 184 ? -38.392 -38.050 45.452 1.00 85.00 184 THR A O 1
ATOM 1441 N N . PHE A 1 185 ? -37.408 -39.312 47.030 1.00 87.56 185 PHE A N 1
ATOM 1442 C CA . PHE A 1 185 ? -36.321 -38.375 47.302 1.00 87.56 185 PHE A CA 1
ATOM 1443 C C . PHE A 1 185 ? -35.155 -38.642 46.356 1.00 87.56 185 PHE A C 1
ATOM 1445 O O . PHE A 1 185 ? -34.884 -39.786 45.982 1.00 87.56 185 PHE A O 1
ATOM 1452 N N . SER A 1 186 ? -34.461 -37.579 45.980 1.00 84.44 186 SER A N 1
ATOM 1453 C CA . SER A 1 186 ? -33.268 -37.636 45.150 1.00 84.44 186 SER A CA 1
ATOM 1454 C C . SER A 1 186 ? -32.181 -38.406 45.909 1.00 84.44 186 SER A C 1
ATOM 1456 O O . SER A 1 186 ? -31.736 -37.995 46.980 1.00 84.44 186 SER A O 1
ATOM 1458 N N . CYS A 1 187 ? -31.762 -39.565 45.393 1.00 73.31 187 CYS A N 1
ATOM 1459 C CA . CYS A 1 187 ? -30.681 -40.327 46.014 1.00 73.31 187 CYS A CA 1
ATOM 1460 C C . CYS A 1 187 ? -29.352 -39.590 45.824 1.00 73.31 187 CYS A C 1
ATOM 1462 O O . CYS A 1 187 ? -28.925 -39.366 44.692 1.00 73.31 187 CYS A O 1
ATOM 1464 N N . VAL A 1 188 ? -28.677 -39.264 46.928 1.00 75.69 188 VAL A N 1
ATOM 1465 C CA . VAL A 1 188 ? -27.308 -38.737 46.889 1.00 75.69 188 VAL A CA 1
ATOM 1466 C C . VAL A 1 188 ? -26.394 -39.825 46.329 1.00 75.69 188 VAL A C 1
ATOM 1468 O O . VAL A 1 188 ? -26.312 -40.919 46.897 1.00 75.69 188 VAL A O 1
ATOM 1471 N N . THR A 1 189 ? -25.724 -39.559 45.208 1.00 72.06 189 THR A N 1
ATOM 1472 C CA . THR A 1 189 ? -24.809 -40.546 44.628 1.00 72.06 189 THR A CA 1
ATOM 1473 C C . THR A 1 189 ? -23.517 -40.629 45.449 1.00 72.06 189 THR A C 1
ATOM 1475 O O . THR A 1 189 ? -23.093 -39.633 46.046 1.00 72.06 189 THR A O 1
ATOM 1478 N N . PRO A 1 190 ? -22.837 -41.791 45.499 1.00 67.12 190 PRO A N 1
ATOM 1479 C CA . PRO A 1 190 ? -21.550 -41.910 46.181 1.00 67.12 190 PRO A CA 1
ATOM 1480 C C . PRO A 1 190 ? -20.525 -40.876 45.691 1.00 67.12 190 PRO A C 1
ATOM 1482 O O . PRO A 1 190 ? -19.750 -40.364 46.494 1.00 67.12 190 PRO A O 1
ATOM 1485 N N . GLU A 1 191 ? -20.549 -40.500 44.408 1.00 68.25 191 GLU A N 1
ATOM 1486 C CA . GLU A 1 191 ? -19.661 -39.463 43.870 1.00 68.25 191 GLU A CA 1
ATOM 1487 C C . GLU A 1 191 ? -19.951 -38.056 44.421 1.00 68.25 191 GLU A C 1
ATOM 1489 O O . GLU A 1 191 ? -19.042 -37.232 44.477 1.00 68.25 191 GLU A O 1
ATOM 1494 N N . GLN A 1 192 ? -21.181 -37.762 44.851 1.00 63.59 192 GLN A N 1
ATOM 1495 C CA . GLN A 1 192 ? -21.520 -36.487 45.498 1.00 63.59 192 GLN A CA 1
ATOM 1496 C C . GLN A 1 192 ? -21.047 -36.439 46.955 1.00 63.59 192 GLN A C 1
ATOM 1498 O O . GLN A 1 192 ? -20.634 -35.385 47.433 1.00 63.59 192 GLN A O 1
ATOM 1503 N N . VAL A 1 193 ? -21.061 -37.576 47.659 1.00 66.19 193 VAL A N 1
ATOM 1504 C CA . VAL A 1 193 ? -20.605 -37.659 49.060 1.00 66.19 193 VAL A CA 1
ATOM 1505 C C . VAL A 1 193 ? -19.082 -37.727 49.152 1.00 66.19 193 VAL A C 1
ATOM 1507 O O . VAL A 1 193 ? -18.477 -37.091 50.013 1.00 66.19 193 VAL A O 1
ATOM 1510 N N . PHE A 1 194 ? -18.450 -38.501 48.270 1.00 73.69 194 PHE A N 1
ATOM 1511 C CA . PHE A 1 194 ? -17.018 -38.799 48.336 1.00 73.69 194 PHE A CA 1
ATOM 1512 C C . PHE A 1 194 ? -16.184 -38.018 47.306 1.00 73.69 194 PHE A C 1
ATOM 1514 O O . PHE A 1 194 ? -14.959 -38.155 47.277 1.00 73.69 194 PHE A O 1
ATOM 1521 N N . GLY A 1 195 ? -16.824 -37.174 46.488 1.00 58.84 195 GLY A N 1
ATOM 1522 C CA . GLY A 1 195 ? -16.216 -36.541 45.318 1.00 58.84 195 GLY A CA 1
ATOM 1523 C C . GLY A 1 195 ? -16.060 -37.526 44.151 1.00 58.84 195 GLY A C 1
ATOM 1524 O O . GLY A 1 195 ? -16.219 -38.738 44.332 1.00 58.84 195 GLY A O 1
ATOM 1525 N N . PRO A 1 196 ? -15.732 -37.048 42.932 1.00 64.12 196 PRO A N 1
ATOM 1526 C CA . PRO A 1 196 ? -15.392 -37.939 41.832 1.00 64.12 196 PRO A CA 1
ATOM 1527 C C . PRO A 1 196 ? -14.217 -38.794 42.289 1.00 64.12 196 PRO A C 1
ATOM 1529 O O . PRO A 1 196 ? -13.119 -38.278 42.505 1.00 64.12 196 PRO A O 1
ATOM 1532 N N . VAL A 1 197 ? -14.461 -40.092 42.478 1.00 50.69 197 VAL A N 1
ATOM 1533 C CA . VAL A 1 197 ? -13.438 -41.054 42.872 1.00 50.69 197 VAL A CA 1
ATOM 1534 C C . VAL A 1 197 ? -12.363 -40.975 41.800 1.00 50.69 197 VAL A C 1
ATOM 1536 O O . VAL A 1 197 ? -12.548 -41.463 40.682 1.00 50.69 197 VAL A O 1
ATOM 1539 N N . LEU A 1 198 ? -11.268 -40.275 42.108 1.00 47.31 198 LEU A N 1
ATOM 1540 C CA . LEU A 1 198 ? -10.115 -40.167 41.234 1.00 47.31 198 LEU A CA 1
ATOM 1541 C C . LEU A 1 198 ? -9.588 -41.583 41.066 1.00 47.31 198 LEU A C 1
ATOM 1543 O O . LEU A 1 198 ? -8.795 -42.075 41.871 1.00 47.31 198 LEU A O 1
ATOM 1547 N N . SER A 1 199 ? -10.059 -42.236 40.007 1.00 42.41 199 SER A N 1
ATOM 1548 C CA . SER A 1 199 ? -9.479 -43.441 39.446 1.00 42.41 199 SER A CA 1
ATOM 1549 C C . SER A 1 199 ? -8.063 -43.065 39.036 1.00 42.41 199 SER A C 1
ATOM 1551 O O . SER A 1 199 ? -7.793 -42.617 37.923 1.00 42.41 199 SER A O 1
ATOM 1553 N N . SER A 1 200 ? -7.167 -43.150 40.010 1.00 40.94 200 SER A N 1
ATOM 1554 C CA . SER A 1 200 ? -5.760 -42.819 39.909 1.00 40.94 200 SER A CA 1
ATOM 1555 C C . SER A 1 200 ? -5.091 -43.892 39.062 1.00 40.94 200 SER A C 1
ATOM 1557 O O . SER A 1 200 ? -4.476 -44.810 39.589 1.00 40.94 200 SER A O 1
ATOM 1559 N N . SER A 1 201 ? -5.255 -43.844 37.738 1.00 44.25 201 SER A N 1
ATOM 1560 C CA . SER A 1 201 ? -4.420 -44.625 36.827 1.00 44.25 201 SER A CA 1
ATOM 1561 C C . SER A 1 201 ? -4.594 -44.215 35.361 1.00 44.25 201 SER A C 1
ATOM 1563 O O . SER A 1 201 ? -5.683 -44.317 34.807 1.00 44.25 201 SER A O 1
ATOM 1565 N N . ARG A 1 202 ? -3.468 -43.874 34.714 1.00 45.81 202 ARG A N 1
ATOM 1566 C CA . ARG A 1 202 ? -3.225 -43.847 33.249 1.00 45.81 202 ARG A CA 1
ATOM 1567 C C . ARG A 1 202 ? -3.565 -42.595 32.417 1.00 45.81 202 ARG A C 1
ATOM 1569 O O . ARG A 1 202 ? -4.145 -42.726 31.344 1.00 45.81 202 ARG A O 1
ATOM 1576 N N . ARG A 1 203 ? -3.074 -41.399 32.772 1.00 43.00 203 ARG A N 1
ATOM 1577 C CA . ARG A 1 203 ? -2.972 -40.280 31.790 1.00 43.00 203 ARG A CA 1
ATOM 1578 C C . ARG A 1 203 ? -1.633 -39.516 31.747 1.00 43.00 203 ARG A C 1
ATOM 1580 O O . ARG A 1 203 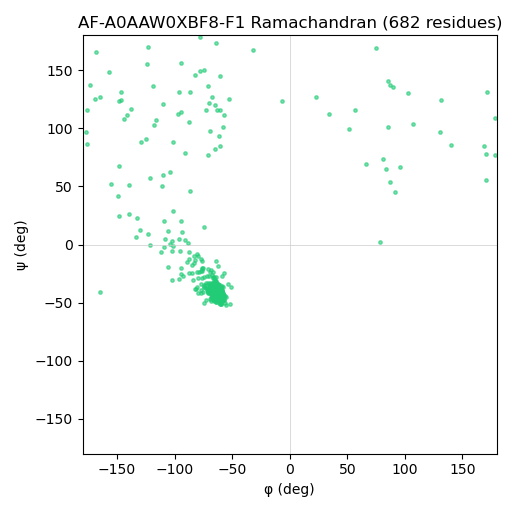? -1.579 -38.407 31.237 1.00 43.00 203 ARG A O 1
ATOM 1587 N N . SER A 1 204 ? -0.523 -40.118 32.185 1.00 45.53 204 SER A N 1
ATOM 1588 C CA . SER A 1 204 ? 0.800 -39.451 32.257 1.00 45.53 204 SER A CA 1
ATOM 1589 C C . SER A 1 204 ? 1.794 -39.795 31.124 1.00 45.53 204 SER A C 1
ATOM 1591 O O . SER A 1 204 ? 3.000 -39.779 31.351 1.00 45.53 204 SER A O 1
ATOM 1593 N N . SER A 1 205 ? 1.353 -40.130 29.905 1.00 45.72 205 SER A N 1
ATOM 1594 C CA . SER A 1 205 ? 2.270 -40.634 28.853 1.00 45.72 205 SER A CA 1
ATOM 1595 C C . SER A 1 205 ? 2.184 -39.955 27.480 1.00 45.72 205 SER A C 1
ATOM 1597 O O . SER A 1 205 ? 2.756 -40.473 26.523 1.00 45.72 205 SER A O 1
ATOM 1599 N N . GLN A 1 206 ? 1.499 -38.814 27.346 1.00 48.50 206 GLN A N 1
ATOM 1600 C CA . GLN A 1 206 ? 1.328 -38.159 26.036 1.00 48.50 206 GLN A CA 1
ATOM 1601 C C . GLN A 1 206 ? 2.246 -36.942 25.827 1.00 48.50 206 GLN A C 1
ATOM 1603 O O . GLN A 1 206 ? 2.736 -36.747 24.723 1.00 48.50 206 GLN A O 1
ATOM 1608 N N . SER A 1 207 ? 2.608 -36.217 26.892 1.00 48.03 207 SER A N 1
ATOM 1609 C CA . SER A 1 207 ? 3.494 -35.040 26.816 1.00 48.03 207 SER A CA 1
ATOM 1610 C C . SER A 1 207 ? 4.963 -35.378 26.494 1.00 48.03 207 SER A C 1
ATOM 1612 O O . SER A 1 207 ? 5.649 -34.581 25.860 1.00 48.03 207 SER A O 1
ATOM 1614 N N . LEU A 1 208 ? 5.444 -36.580 26.835 1.00 52.41 208 LEU A N 1
ATOM 1615 C CA . LEU A 1 208 ? 6.836 -36.975 26.570 1.00 52.41 208 LEU A CA 1
ATOM 1616 C C . LEU A 1 208 ? 7.110 -37.311 25.088 1.00 52.41 208 LEU A C 1
ATOM 1618 O O . LEU A 1 208 ? 8.257 -37.287 24.656 1.00 52.41 208 LEU A O 1
ATOM 1622 N N . LYS A 1 209 ? 6.070 -37.627 24.300 1.00 57.31 209 LYS A N 1
ATOM 1623 C CA . LYS A 1 209 ? 6.215 -38.033 22.888 1.00 57.31 209 LYS A CA 1
ATOM 1624 C C . LYS A 1 209 ? 6.297 -36.856 21.911 1.00 57.31 209 LYS A C 1
ATOM 1626 O O . LYS A 1 209 ? 6.736 -37.055 20.782 1.00 57.31 209 LYS A O 1
ATOM 1631 N N . GLU A 1 210 ? 5.879 -35.662 22.326 1.00 54.00 210 GLU A N 1
ATOM 1632 C CA . GLU A 1 210 ? 5.985 -34.440 21.515 1.00 54.00 210 GLU A CA 1
ATOM 1633 C C . GLU A 1 210 ? 7.444 -33.953 21.494 1.00 54.00 210 GLU A C 1
ATOM 1635 O O . GLU A 1 210 ? 8.052 -33.845 20.436 1.00 54.00 210 GLU A O 1
ATOM 1640 N N . SER A 1 211 ? 8.071 -33.835 22.672 1.00 58.50 211 SER A N 1
ATOM 1641 C CA . SER A 1 211 ? 9.460 -33.367 22.811 1.00 58.50 211 SER A CA 1
ATOM 1642 C C . SER A 1 211 ? 10.496 -34.301 22.167 1.00 58.50 211 SER A C 1
ATOM 1644 O O . SER A 1 211 ? 11.549 -33.853 21.716 1.00 58.50 211 SER A O 1
ATOM 1646 N N . GLN A 1 212 ? 10.199 -35.599 22.073 1.00 63.03 212 GLN A N 1
ATOM 1647 C CA . GLN A 1 212 ? 11.085 -36.569 21.426 1.00 63.03 212 GLN A CA 1
ATOM 1648 C C . GLN A 1 212 ? 11.041 -36.488 19.889 1.00 63.03 212 GLN A C 1
ATOM 1650 O O . GLN A 1 212 ? 11.995 -36.899 19.229 1.00 63.03 212 GLN A O 1
ATOM 1655 N N . ARG A 1 213 ? 9.953 -35.954 19.315 1.00 70.94 213 ARG A N 1
ATOM 1656 C CA . ARG A 1 213 ? 9.802 -35.777 17.864 1.00 70.94 213 ARG A CA 1
ATOM 1657 C C . ARG A 1 213 ? 10.601 -34.576 17.360 1.00 70.94 213 ARG A C 1
ATOM 1659 O O . ARG A 1 213 ? 11.267 -34.689 16.333 1.00 70.94 213 ARG A O 1
ATOM 1666 N N . ASP A 1 214 ? 10.619 -33.494 18.130 1.00 71.94 214 ASP A N 1
ATOM 1667 C CA . ASP A 1 214 ? 11.363 -32.277 17.783 1.00 71.94 214 ASP A CA 1
ATOM 1668 C C . ASP A 1 214 ? 12.882 -32.507 17.803 1.00 71.94 214 ASP A C 1
ATOM 1670 O O . ASP A 1 214 ? 13.603 -32.048 16.917 1.00 71.94 214 ASP A O 1
ATOM 1674 N N . TYR A 1 215 ? 13.372 -33.321 18.743 1.00 77.00 215 TYR A N 1
ATOM 1675 C CA . TYR A 1 215 ? 14.793 -33.673 18.819 1.00 77.00 215 TYR A CA 1
ATOM 1676 C C . TYR A 1 215 ? 15.279 -34.489 17.606 1.00 77.00 215 TYR A C 1
ATOM 1678 O O . TYR A 1 215 ? 16.391 -34.283 17.118 1.00 77.00 215 TYR A O 1
ATOM 1686 N N . LEU A 1 216 ? 14.447 -35.395 17.079 1.00 80.06 216 LEU A N 1
ATOM 1687 C CA . LEU A 1 216 ? 14.796 -36.187 15.893 1.00 80.06 216 LEU A CA 1
ATOM 1688 C C . LEU A 1 216 ? 14.775 -35.357 14.605 1.00 80.06 216 LEU A C 1
ATOM 1690 O O . LEU A 1 216 ? 15.592 -35.604 13.718 1.00 80.06 216 LEU A O 1
ATOM 1694 N N . HIS A 1 217 ? 13.892 -34.360 14.512 1.00 76.88 217 HIS A N 1
ATOM 1695 C CA . HIS A 1 217 ? 13.853 -33.456 13.363 1.00 76.88 217 HIS A CA 1
ATOM 1696 C C . HIS A 1 217 ? 15.119 -32.595 13.256 1.00 76.88 217 HIS A C 1
ATOM 1698 O O . HIS A 1 217 ? 15.650 -32.425 12.160 1.00 76.88 217 HIS A O 1
ATOM 1704 N N . GLN A 1 218 ? 15.652 -32.127 14.387 1.00 76.62 218 GLN A N 1
ATOM 1705 C CA . GLN A 1 218 ? 16.852 -31.289 14.410 1.00 76.62 218 GLN A CA 1
ATOM 1706 C C . GLN A 1 218 ? 18.118 -32.042 13.954 1.00 76.62 218 GLN A C 1
ATOM 1708 O O . GLN A 1 218 ? 18.934 -31.500 13.214 1.00 76.62 218 GLN A O 1
ATOM 1713 N N . ILE A 1 219 ? 18.259 -33.321 14.321 1.00 76.81 219 ILE A N 1
ATOM 1714 C CA . ILE A 1 219 ? 19.415 -34.148 13.921 1.00 76.81 219 ILE A CA 1
ATOM 1715 C C . ILE A 1 219 ? 19.427 -34.429 12.410 1.00 76.81 219 ILE A C 1
ATOM 1717 O O . ILE A 1 219 ? 20.502 -34.539 11.809 1.00 76.81 219 ILE A O 1
ATOM 1721 N N . PHE A 1 220 ? 18.247 -34.550 11.797 1.00 78.19 220 PHE A N 1
ATOM 1722 C CA . PHE A 1 220 ? 18.118 -34.863 10.374 1.00 78.19 220 PHE A CA 1
ATOM 1723 C C . PHE A 1 220 ? 18.499 -33.673 9.478 1.00 78.19 220 PHE A C 1
ATOM 1725 O O . PHE A 1 220 ? 19.152 -33.868 8.453 1.00 78.19 220 PHE A O 1
ATOM 1732 N N . GLU A 1 221 ? 18.165 -32.441 9.879 1.00 73.81 221 GLU A N 1
ATOM 1733 C CA . GLU A 1 221 ? 18.584 -31.234 9.148 1.00 73.81 221 GLU A CA 1
ATOM 1734 C C . GLU A 1 221 ? 20.100 -30.997 9.210 1.00 73.81 221 GLU A C 1
ATOM 1736 O O . GLU A 1 221 ? 20.716 -30.652 8.196 1.00 73.81 221 GLU A O 1
ATOM 1741 N N . ASP A 1 222 ? 20.725 -31.246 10.364 1.00 69.62 222 ASP A N 1
ATOM 1742 C CA . ASP A 1 222 ? 22.167 -31.035 10.540 1.00 69.62 222 ASP A CA 1
ATOM 1743 C C . ASP A 1 222 ? 23.019 -31.994 9.686 1.00 69.62 222 ASP A C 1
ATOM 1745 O O . ASP A 1 222 ? 24.124 -31.638 9.265 1.00 69.62 222 ASP A O 1
ATOM 1749 N N . HIS A 1 223 ? 22.509 -33.190 9.365 1.00 70.62 223 HIS A N 1
ATOM 1750 C CA . HIS A 1 223 ? 23.205 -34.133 8.480 1.00 70.62 223 HIS A CA 1
ATOM 1751 C C . HIS A 1 223 ? 23.123 -33.722 7.004 1.00 70.62 223 HIS A C 1
ATOM 1753 O O . HIS A 1 223 ? 24.135 -33.749 6.304 1.00 70.62 223 HIS A O 1
ATOM 1759 N N . LEU A 1 224 ? 21.965 -33.242 6.538 1.00 66.50 224 LEU A N 1
ATOM 1760 C CA . LEU A 1 224 ? 21.779 -32.828 5.139 1.00 66.50 224 LEU A CA 1
ATOM 1761 C C . LEU A 1 224 ? 22.624 -31.601 4.759 1.00 66.50 224 LEU A C 1
ATOM 1763 O O . LEU A 1 224 ? 23.051 -31.463 3.611 1.00 66.50 224 LEU A O 1
ATOM 1767 N N . ARG A 1 225 ? 22.928 -30.721 5.721 1.00 64.69 225 ARG A N 1
ATOM 1768 C CA . ARG A 1 225 ? 23.816 -29.570 5.493 1.00 64.69 225 ARG A CA 1
ATOM 1769 C C . ARG A 1 225 ? 25.287 -29.949 5.330 1.00 64.69 225 ARG A C 1
ATOM 1771 O O . ARG A 1 225 ? 26.025 -29.219 4.668 1.00 64.69 225 ARG A O 1
ATOM 1778 N N . LYS A 1 226 ? 25.729 -31.060 5.923 1.00 66.00 226 LYS A N 1
ATOM 1779 C CA . LYS A 1 226 ? 27.148 -31.435 5.957 1.00 66.00 226 LYS A CA 1
ATOM 1780 C C . LYS A 1 226 ? 27.603 -32.103 4.657 1.00 66.00 226 LYS A C 1
ATOM 1782 O O . LYS A 1 226 ? 28.689 -31.784 4.168 1.00 66.00 226 LYS A O 1
ATOM 1787 N N . ASP A 1 227 ? 26.743 -32.906 4.038 1.00 57.38 227 ASP A N 1
ATOM 1788 C CA . ASP A 1 227 ? 27.083 -33.682 2.836 1.00 57.38 227 ASP A CA 1
ATOM 1789 C C . ASP A 1 227 ? 27.174 -32.825 1.558 1.00 57.38 227 ASP A C 1
ATOM 1791 O O . ASP A 1 227 ? 27.993 -33.093 0.678 1.00 57.38 227 ASP A O 1
ATOM 1795 N N . ASN A 1 228 ? 26.445 -31.706 1.483 1.00 53.62 228 ASN A N 1
ATOM 1796 C CA . ASN A 1 228 ? 26.555 -30.776 0.348 1.00 53.62 228 ASN A CA 1
ATOM 1797 C C . ASN A 1 228 ? 27.883 -29.996 0.321 1.00 53.62 228 ASN A C 1
ATOM 1799 O O . ASN A 1 228 ? 28.309 -29.531 -0.737 1.00 53.62 228 ASN A O 1
ATOM 1803 N N . SER A 1 229 ? 28.574 -29.876 1.460 1.00 55.16 229 SER A N 1
ATOM 1804 C CA . SER A 1 229 ? 29.851 -29.153 1.541 1.00 55.16 229 SER A CA 1
ATOM 1805 C C . SER A 1 229 ? 31.059 -29.975 1.059 1.00 55.16 229 SER A C 1
ATOM 1807 O O . SER A 1 229 ? 32.053 -29.400 0.610 1.00 55.16 229 SER A O 1
ATOM 1809 N N . SER A 1 230 ? 30.984 -31.314 1.082 1.00 52.56 230 SER A N 1
ATOM 1810 C CA . SER A 1 230 ? 32.106 -32.183 0.680 1.00 52.56 230 SER A CA 1
ATOM 1811 C C . SER A 1 230 ? 32.134 -32.499 -0.821 1.00 52.56 230 SER A C 1
ATOM 1813 O O . SER A 1 230 ? 33.194 -32.783 -1.380 1.00 52.56 230 SER A O 1
ATOM 1815 N N . LEU A 1 231 ? 30.987 -32.424 -1.500 1.00 55.28 231 LEU A N 1
ATOM 1816 C CA . LEU A 1 231 ? 30.895 -32.610 -2.951 1.00 55.28 231 LEU A CA 1
ATOM 1817 C C . LEU A 1 231 ? 31.427 -31.396 -3.726 1.00 55.28 231 LEU A C 1
ATOM 1819 O O . LEU A 1 231 ? 32.109 -31.567 -4.737 1.00 55.28 231 LEU A O 1
ATOM 1823 N N . ALA A 1 232 ? 31.203 -30.180 -3.219 1.00 54.06 232 ALA A N 1
ATOM 1824 C CA . ALA A 1 232 ? 31.681 -28.950 -3.852 1.00 54.06 232 ALA A CA 1
ATOM 1825 C C . ALA A 1 232 ? 33.219 -28.836 -3.855 1.00 54.06 232 ALA A C 1
ATOM 1827 O O . ALA A 1 232 ? 33.803 -28.376 -4.833 1.00 54.06 232 ALA A O 1
ATOM 1828 N N . SER A 1 233 ? 33.893 -29.312 -2.803 1.00 52.97 233 SER A N 1
ATOM 1829 C CA . SER A 1 233 ? 35.360 -29.257 -2.699 1.00 52.97 233 SER A CA 1
ATOM 1830 C C . SER A 1 233 ? 36.082 -30.293 -3.568 1.00 52.97 233 SER A C 1
ATOM 1832 O O . SER A 1 233 ? 37.240 -30.093 -3.930 1.00 52.97 233 SER A O 1
ATOM 1834 N N . SER A 1 234 ? 35.402 -31.371 -3.968 1.00 52.12 234 SER A N 1
ATOM 1835 C CA . SER A 1 234 ? 35.998 -32.420 -4.807 1.00 52.12 234 SER A CA 1
ATOM 1836 C C . SER A 1 234 ? 36.066 -32.035 -6.294 1.00 52.12 234 SER A C 1
ATOM 1838 O O . SER A 1 234 ? 36.930 -32.535 -7.011 1.00 52.12 234 SER A O 1
ATOM 1840 N N . PHE A 1 235 ? 35.216 -31.112 -6.760 1.00 52.31 235 PHE A N 1
ATOM 1841 C CA . PHE A 1 235 ? 35.214 -30.657 -8.158 1.00 52.31 235 PHE A CA 1
ATOM 1842 C C . PHE A 1 235 ? 36.307 -29.626 -8.476 1.00 52.31 235 PHE A C 1
ATOM 1844 O O . PHE A 1 235 ? 36.805 -29.606 -9.600 1.00 52.31 235 PHE A O 1
ATOM 1851 N N . SER A 1 236 ? 36.742 -28.818 -7.504 1.00 52.62 236 SER A N 1
ATOM 1852 C CA . SER A 1 236 ? 37.798 -27.816 -7.725 1.00 52.62 236 SER A CA 1
ATOM 1853 C C . SER A 1 236 ? 39.186 -28.427 -7.962 1.00 52.62 236 SER A C 1
ATOM 1855 O O . SER A 1 236 ? 40.008 -27.817 -8.635 1.00 52.62 236 SER A O 1
ATOM 1857 N N . ASN A 1 237 ? 39.439 -29.655 -7.497 1.00 48.31 237 ASN A N 1
ATOM 1858 C CA . ASN A 1 237 ? 40.755 -30.297 -7.617 1.00 48.31 237 ASN A CA 1
ATOM 1859 C C . ASN A 1 237 ? 41.004 -30.987 -8.971 1.00 48.31 237 ASN A C 1
ATOM 1861 O O . ASN A 1 237 ? 42.130 -31.389 -9.254 1.00 48.31 237 ASN A O 1
ATOM 1865 N N . LEU A 1 238 ? 39.983 -31.120 -9.825 1.00 50.19 238 LEU A N 1
ATOM 1866 C CA . LEU A 1 238 ? 40.124 -31.700 -11.170 1.00 50.19 238 LEU A CA 1
ATOM 1867 C C . LEU A 1 238 ? 40.513 -30.668 -12.241 1.00 50.19 238 LEU A C 1
ATOM 1869 O O . LEU A 1 238 ? 40.784 -31.046 -13.377 1.00 50.19 238 LEU A O 1
ATOM 1873 N N . GLN A 1 239 ? 40.561 -29.377 -11.895 1.00 50.50 239 GLN A N 1
ATOM 1874 C CA . GLN A 1 239 ? 40.778 -28.295 -12.858 1.00 50.50 239 GLN A CA 1
ATOM 1875 C C . GLN A 1 239 ? 42.262 -27.948 -13.090 1.00 50.50 239 GLN A C 1
ATOM 1877 O O . GLN A 1 239 ? 42.584 -27.352 -14.116 1.00 50.50 239 GLN A O 1
ATOM 1882 N N . ASP A 1 240 ? 43.168 -28.399 -12.215 1.00 48.88 240 ASP A N 1
ATOM 1883 C CA . ASP A 1 240 ? 44.603 -28.070 -12.288 1.00 48.88 240 ASP A CA 1
ATOM 1884 C C . ASP A 1 240 ? 45.472 -29.123 -13.008 1.00 48.88 240 ASP A C 1
ATOM 1886 O O . ASP A 1 240 ? 46.655 -28.886 -13.254 1.00 48.88 240 ASP A O 1
ATOM 1890 N N . ALA A 1 241 ? 44.916 -30.275 -13.401 1.00 51.47 241 ALA A N 1
ATOM 1891 C CA . ALA A 1 241 ? 45.703 -31.373 -13.983 1.00 51.47 241 ALA A CA 1
ATOM 1892 C C . ALA A 1 241 ? 45.904 -31.300 -15.516 1.00 51.47 241 ALA A C 1
ATOM 1894 O O . ALA A 1 241 ? 46.764 -32.001 -16.045 1.00 51.47 241 ALA A O 1
ATOM 1895 N N . ASP A 1 242 ? 45.172 -30.441 -16.236 1.00 46.84 242 ASP A N 1
ATOM 1896 C CA . ASP A 1 242 ? 45.136 -30.438 -17.714 1.00 46.84 242 ASP A CA 1
ATOM 1897 C C . ASP A 1 242 ? 46.094 -29.426 -18.385 1.00 46.84 242 ASP A C 1
ATOM 1899 O O . ASP A 1 242 ? 46.104 -29.284 -19.607 1.00 46.84 242 ASP A O 1
ATOM 1903 N N . SER A 1 243 ? 46.935 -28.720 -17.618 1.00 52.59 243 SER A N 1
ATOM 1904 C CA . SER A 1 243 ? 47.758 -27.606 -18.137 1.00 52.59 243 SER A CA 1
ATOM 1905 C C . SER A 1 243 ? 49.166 -28.001 -18.637 1.00 52.59 243 SER A C 1
ATOM 1907 O O . SER A 1 243 ? 49.958 -27.137 -19.009 1.00 52.59 243 SER A O 1
ATOM 1909 N N . ALA A 1 244 ? 49.524 -29.294 -18.657 1.00 48.22 244 ALA A N 1
ATOM 1910 C CA . ALA A 1 244 ? 50.930 -29.713 -18.792 1.00 48.22 244 ALA A CA 1
ATOM 1911 C C . ALA A 1 244 ? 51.357 -30.370 -20.123 1.00 48.22 244 ALA A C 1
ATOM 1913 O O . ALA A 1 244 ? 52.542 -30.656 -20.277 1.00 48.22 244 ALA A O 1
ATOM 1914 N N . TYR A 1 245 ? 50.477 -30.589 -21.109 1.00 49.25 245 TYR A N 1
ATOM 1915 C CA . TYR A 1 245 ? 50.889 -31.168 -22.402 1.00 49.25 245 TYR A CA 1
ATOM 1916 C C . TYR A 1 245 ? 50.483 -30.294 -23.590 1.00 49.25 245 TYR A C 1
ATOM 1918 O O . TYR A 1 245 ? 49.407 -30.418 -24.167 1.00 49.25 245 TYR A O 1
ATOM 1926 N N . GLY A 1 246 ? 51.392 -29.391 -23.959 1.00 51.06 246 GLY A N 1
ATOM 1927 C CA . GLY A 1 246 ? 51.303 -28.604 -25.180 1.00 51.06 246 GLY A CA 1
ATOM 1928 C C . GLY A 1 246 ? 51.709 -29.393 -26.427 1.00 51.06 246 GLY A C 1
ATOM 1929 O O . GLY A 1 246 ? 52.610 -30.229 -26.393 1.00 51.06 246 GLY A O 1
ATOM 1930 N N . GLY A 1 247 ? 51.098 -29.032 -27.557 1.00 53.59 247 GLY A N 1
ATOM 1931 C CA . GLY A 1 247 ? 51.706 -29.201 -28.877 1.00 53.59 247 GLY A CA 1
ATOM 1932 C C . GLY A 1 247 ? 50.822 -29.882 -29.920 1.00 53.59 247 GLY A C 1
ATOM 1933 O O . GLY A 1 247 ? 50.859 -31.099 -30.055 1.00 53.59 247 GLY A O 1
ATOM 1934 N N . ARG A 1 248 ? 50.164 -29.057 -30.755 1.00 53.38 248 ARG A N 1
ATOM 1935 C CA . ARG A 1 248 ? 49.435 -29.371 -32.014 1.00 53.38 248 ARG A CA 1
ATOM 1936 C C . ARG A 1 248 ? 47.927 -29.684 -31.945 1.00 53.38 248 ARG A C 1
ATOM 1938 O O . ARG A 1 248 ? 47.453 -30.549 -32.677 1.00 53.38 248 ARG A O 1
ATOM 1945 N N . GLY A 1 249 ? 47.139 -28.907 -31.204 1.00 50.41 249 GLY A N 1
ATOM 1946 C CA . GLY A 1 249 ? 45.674 -28.869 -31.367 1.00 50.41 249 GLY A CA 1
ATOM 1947 C C . GLY A 1 249 ? 45.173 -27.612 -32.095 1.00 50.41 249 GLY A C 1
ATOM 1948 O O . GLY A 1 249 ? 44.436 -26.807 -31.544 1.00 50.41 249 GLY A O 1
ATOM 1949 N N . SER A 1 250 ? 45.561 -27.408 -33.356 1.00 68.69 250 SER A N 1
ATOM 1950 C CA . SER A 1 250 ? 45.403 -26.131 -34.085 1.00 68.69 250 SER A CA 1
ATOM 1951 C C . SER A 1 250 ? 43.993 -25.746 -34.574 1.00 68.69 250 SER A C 1
ATOM 1953 O O . SER A 1 250 ? 43.873 -24.851 -35.395 1.00 68.69 250 SER A O 1
ATOM 1955 N N . GLU A 1 251 ? 42.916 -26.361 -34.100 1.00 69.56 251 GLU A N 1
ATOM 1956 C CA . GLU A 1 251 ? 41.544 -25.922 -34.444 1.00 69.56 251 GLU A CA 1
ATOM 1957 C C . GLU A 1 251 ? 40.539 -26.547 -33.481 1.00 69.56 251 GLU A C 1
ATOM 1959 O O . GLU A 1 251 ? 39.649 -25.881 -32.954 1.00 69.56 251 GLU A O 1
ATOM 1964 N N . LYS A 1 252 ? 40.758 -27.828 -33.164 1.00 79.88 252 LYS A N 1
ATOM 1965 C CA . LYS A 1 252 ? 39.962 -28.571 -32.186 1.00 79.88 252 LYS A CA 1
ATOM 1966 C C . LYS A 1 252 ? 40.022 -27.940 -30.795 1.00 79.88 252 LYS A C 1
ATOM 1968 O O . LYS A 1 252 ? 38.978 -27.847 -30.164 1.00 79.88 252 LYS A O 1
ATOM 1973 N N . ASP A 1 253 ? 41.173 -27.431 -30.354 1.00 79.00 253 ASP A N 1
ATOM 1974 C CA . ASP A 1 253 ? 41.284 -26.783 -29.039 1.00 79.00 253 ASP A CA 1
ATOM 1975 C C . ASP A 1 253 ? 40.563 -25.431 -29.005 1.00 79.00 253 ASP A C 1
ATOM 1977 O O . ASP A 1 253 ? 39.949 -25.087 -27.997 1.00 79.00 253 ASP A O 1
ATOM 1981 N N . LEU A 1 254 ? 40.547 -24.697 -30.125 1.00 81.00 254 LEU A N 1
ATOM 1982 C CA . LEU A 1 254 ? 39.784 -23.454 -30.254 1.00 81.00 254 LEU A CA 1
ATOM 1983 C C . LEU A 1 254 ? 38.274 -23.733 -30.228 1.00 81.00 254 LEU A C 1
ATOM 1985 O O . LEU A 1 254 ? 37.526 -23.029 -29.551 1.00 81.00 254 LEU A O 1
ATOM 1989 N N . ILE A 1 255 ? 37.832 -24.799 -30.906 1.00 84.81 255 ILE A N 1
ATOM 1990 C CA . ILE A 1 255 ? 36.442 -25.270 -30.861 1.00 84.81 255 ILE A CA 1
ATOM 1991 C C . ILE A 1 255 ? 36.081 -25.727 -29.444 1.00 84.81 255 ILE A C 1
ATOM 1993 O O . ILE A 1 255 ? 35.028 -25.351 -28.943 1.00 84.81 255 ILE A O 1
ATOM 1997 N N . ILE A 1 256 ? 36.948 -26.480 -28.764 1.00 85.94 256 ILE A N 1
ATOM 1998 C CA . ILE A 1 256 ? 36.721 -26.924 -27.383 1.00 85.94 256 ILE A CA 1
ATOM 1999 C C . ILE A 1 256 ? 36.669 -25.723 -26.430 1.00 85.94 256 ILE A C 1
ATOM 2001 O O . ILE A 1 256 ? 35.787 -25.672 -25.576 1.00 85.94 256 ILE A O 1
ATOM 2005 N N . MET A 1 257 ? 37.549 -24.728 -26.576 1.00 83.44 257 MET A N 1
ATOM 2006 C CA . MET A 1 257 ? 37.496 -23.491 -25.788 1.00 83.44 257 MET A CA 1
ATOM 2007 C C . MET A 1 257 ? 36.208 -22.708 -26.039 1.00 83.44 257 MET A C 1
ATOM 2009 O O . MET A 1 257 ? 35.598 -22.244 -25.075 1.00 83.44 257 MET A O 1
ATOM 2013 N N . LYS A 1 258 ? 35.774 -22.598 -27.300 1.00 90.50 258 LYS A N 1
ATOM 2014 C CA . LYS A 1 258 ? 34.517 -21.937 -27.659 1.00 90.50 258 LYS A CA 1
ATOM 2015 C C . LYS A 1 258 ? 33.317 -22.680 -27.077 1.00 90.50 258 LYS A C 1
ATOM 2017 O O . LYS A 1 258 ? 32.532 -22.068 -26.370 1.00 90.50 258 LYS A O 1
ATOM 2022 N N . LEU A 1 259 ? 33.234 -23.999 -27.253 1.00 91.56 259 LEU A N 1
ATOM 2023 C CA . LEU A 1 259 ? 32.173 -24.821 -26.665 1.00 91.56 259 LEU A CA 1
ATOM 2024 C C . LEU A 1 259 ? 32.169 -24.742 -25.133 1.00 91.56 259 LEU A C 1
ATOM 2026 O O . LEU A 1 259 ? 31.104 -24.688 -24.534 1.00 91.56 259 LEU A O 1
ATOM 2030 N N . ARG A 1 260 ? 33.337 -24.684 -24.479 1.00 90.06 260 ARG A N 1
ATOM 2031 C CA . ARG A 1 260 ? 33.436 -24.469 -23.024 1.00 90.06 260 ARG A CA 1
ATOM 2032 C C . ARG A 1 260 ? 32.961 -23.071 -22.613 1.00 90.06 260 ARG A C 1
ATOM 2034 O O . ARG A 1 260 ? 32.356 -22.934 -21.553 1.00 90.06 260 ARG A O 1
ATOM 2041 N N . ALA A 1 261 ? 33.244 -22.039 -23.407 1.00 90.81 261 ALA A N 1
ATOM 2042 C CA . ALA A 1 261 ? 32.757 -20.683 -23.161 1.00 90.81 261 ALA A CA 1
ATOM 2043 C C . ALA A 1 261 ? 31.236 -20.591 -23.351 1.00 90.81 261 ALA A C 1
ATOM 2045 O O . ALA A 1 261 ? 30.556 -20.069 -22.469 1.00 90.81 261 ALA A O 1
ATOM 2046 N N . ASP A 1 262 ? 30.711 -21.178 -24.426 1.00 91.31 262 ASP A N 1
ATOM 2047 C CA . ASP A 1 262 ? 29.279 -21.253 -24.717 1.00 91.31 262 ASP A CA 1
ATOM 2048 C C . ASP A 1 262 ? 28.548 -22.057 -23.632 1.00 91.31 262 ASP A C 1
ATOM 2050 O O . ASP A 1 262 ? 27.509 -21.626 -23.147 1.00 91.31 262 ASP A O 1
ATOM 2054 N N . LEU A 1 263 ? 29.121 -23.175 -23.166 1.00 91.50 263 LEU A N 1
ATOM 2055 C CA . LEU A 1 263 ? 28.548 -23.988 -22.088 1.00 91.50 263 LEU A CA 1
ATOM 2056 C C . LEU A 1 263 ? 28.519 -23.227 -20.755 1.00 91.50 263 LEU A C 1
ATOM 2058 O O . LEU A 1 263 ? 27.507 -23.277 -20.064 1.00 91.50 263 LEU A O 1
ATOM 2062 N N . ARG A 1 264 ? 29.569 -22.464 -20.416 1.00 91.06 264 ARG A N 1
ATOM 2063 C CA . ARG A 1 264 ? 29.565 -21.584 -19.230 1.00 91.06 264 ARG A CA 1
ATOM 2064 C C . ARG A 1 264 ? 28.565 -20.438 -19.357 1.00 91.06 264 ARG A C 1
ATOM 2066 O O . ARG A 1 264 ? 27.892 -20.113 -18.384 1.00 91.06 264 ARG A O 1
ATOM 2073 N N . SER A 1 265 ? 28.453 -19.832 -20.539 1.00 90.31 265 SER A N 1
ATOM 2074 C CA . SER A 1 265 ? 27.454 -18.793 -20.803 1.00 90.31 265 SER A CA 1
ATOM 2075 C C . SER A 1 265 ? 26.042 -19.359 -20.656 1.00 90.31 265 SER A C 1
ATOM 2077 O O . SER A 1 265 ? 25.227 -18.773 -19.950 1.00 90.31 265 SER A O 1
ATOM 2079 N N . LEU A 1 266 ? 25.786 -20.543 -21.218 1.00 90.94 266 LEU A N 1
ATOM 2080 C CA . LEU A 1 266 ? 24.505 -21.229 -21.108 1.00 90.94 266 LEU A CA 1
ATOM 2081 C C . LEU A 1 266 ? 24.190 -21.609 -19.654 1.00 90.94 266 LEU A C 1
ATOM 2083 O O . LEU A 1 266 ? 23.078 -21.366 -19.195 1.00 90.94 266 LEU A O 1
ATOM 2087 N N . GLN A 1 267 ? 25.166 -22.125 -18.900 1.00 90.38 267 GLN A N 1
ATOM 2088 C CA . GLN A 1 267 ? 25.022 -22.393 -17.463 1.00 90.38 267 GLN A CA 1
ATOM 2089 C C . GLN A 1 267 ? 24.680 -21.123 -16.679 1.00 90.38 267 GLN A C 1
ATOM 2091 O O . GLN A 1 267 ? 23.734 -21.136 -15.901 1.00 90.38 267 GLN A O 1
ATOM 2096 N N . SER A 1 268 ? 25.366 -20.009 -16.940 1.00 91.62 268 SER A N 1
ATOM 2097 C CA . SER A 1 268 ? 25.062 -18.726 -16.298 1.00 91.62 268 SER A CA 1
ATOM 2098 C C . SER A 1 268 ? 23.648 -18.234 -16.633 1.00 91.62 268 SER A C 1
ATOM 2100 O O . SER A 1 268 ? 22.923 -17.803 -15.737 1.00 91.62 268 SER A O 1
ATOM 2102 N N . THR A 1 269 ? 23.202 -18.366 -17.889 1.00 89.25 269 THR A N 1
ATOM 2103 C CA . THR A 1 269 ? 21.812 -18.036 -18.260 1.00 89.25 269 THR A CA 1
ATOM 2104 C C . THR A 1 269 ? 20.793 -18.980 -17.618 1.00 89.25 269 THR A C 1
ATOM 2106 O O . THR A 1 269 ? 19.707 -18.552 -17.229 1.00 89.25 269 THR A O 1
ATOM 2109 N N . HIS A 1 270 ? 21.135 -20.259 -17.449 1.00 92.94 270 HIS A N 1
ATOM 2110 C CA . HIS A 1 270 ? 20.286 -21.229 -16.765 1.00 92.94 270 HIS A CA 1
ATOM 2111 C C . HIS A 1 270 ? 20.152 -20.901 -15.271 1.00 92.94 270 HIS A C 1
ATOM 2113 O O . HIS A 1 270 ? 19.046 -20.884 -14.744 1.00 92.94 270 HIS A O 1
ATOM 2119 N N . GLU A 1 271 ? 21.247 -20.557 -14.596 1.00 89.62 271 GLU A N 1
ATOM 2120 C CA . GLU A 1 271 ? 21.225 -20.119 -13.196 1.00 89.62 271 GLU A CA 1
ATOM 2121 C C . GLU A 1 271 ? 20.426 -18.821 -13.007 1.00 89.62 271 GLU A C 1
ATOM 2123 O O . GLU A 1 271 ? 19.674 -18.696 -12.040 1.00 89.62 271 GLU A O 1
ATOM 2128 N N . GLU A 1 272 ? 20.538 -17.874 -13.941 1.00 89.94 272 GLU A N 1
ATOM 2129 C CA . GLU A 1 272 ? 19.770 -16.626 -13.924 1.00 89.94 272 GLU A CA 1
ATOM 2130 C C . GLU A 1 272 ? 18.266 -16.876 -14.103 1.00 89.94 272 GLU A C 1
ATOM 2132 O O . GLU A 1 272 ? 17.455 -16.399 -13.310 1.00 89.94 272 GLU A O 1
ATOM 2137 N N . THR A 1 273 ? 17.881 -17.680 -15.098 1.00 89.06 273 THR A N 1
ATOM 2138 C CA . THR A 1 273 ? 16.469 -18.050 -15.311 1.00 89.06 273 THR A CA 1
ATOM 2139 C C . THR A 1 273 ? 15.899 -18.830 -14.126 1.00 89.06 273 THR A C 1
ATOM 2141 O O . THR A 1 273 ? 14.757 -18.594 -13.735 1.00 89.06 273 THR A O 1
ATOM 2144 N N . ASN A 1 274 ? 16.692 -19.695 -13.489 1.00 86.88 274 ASN A N 1
ATOM 2145 C CA . ASN A 1 274 ? 16.268 -20.427 -12.298 1.00 86.88 274 ASN A CA 1
ATOM 2146 C C . ASN A 1 274 ? 16.100 -19.500 -11.078 1.00 86.88 274 ASN A C 1
ATOM 2148 O O . ASN A 1 274 ? 15.154 -19.650 -10.307 1.00 86.88 274 ASN A O 1
ATOM 2152 N N . ARG A 1 275 ? 16.961 -18.482 -10.929 1.00 90.00 275 ARG A N 1
ATOM 2153 C CA . ARG A 1 275 ? 16.794 -17.435 -9.907 1.00 90.00 275 ARG A CA 1
ATOM 2154 C C . ARG A 1 275 ? 15.501 -16.651 -10.120 1.00 90.00 275 ARG A C 1
ATOM 2156 O O . ARG A 1 275 ? 14.760 -16.437 -9.166 1.00 90.00 275 ARG A O 1
ATOM 2163 N N . GLN A 1 276 ? 15.199 -16.287 -11.366 1.00 89.00 276 GLN A N 1
ATOM 2164 C CA . GLN A 1 276 ? 13.948 -15.612 -11.714 1.00 89.00 276 GLN A CA 1
ATOM 2165 C C . GLN A 1 276 ? 12.724 -16.494 -11.438 1.00 89.00 276 GLN A C 1
ATOM 2167 O O . GLN A 1 276 ? 11.721 -15.991 -10.937 1.00 89.00 276 GLN A O 1
ATOM 2172 N N . LEU A 1 277 ? 12.790 -17.803 -11.710 1.00 86.50 277 LEU A N 1
ATOM 2173 C CA . LEU A 1 277 ? 11.718 -18.741 -11.354 1.00 86.50 277 LEU A CA 1
ATOM 2174 C C . LEU A 1 277 ? 11.491 -18.790 -9.838 1.00 86.50 277 LEU A C 1
ATOM 2176 O O . LEU A 1 277 ? 10.355 -18.629 -9.405 1.00 86.50 277 LEU A O 1
ATOM 2180 N N . LEU A 1 278 ? 12.553 -18.889 -9.034 1.00 86.88 278 LEU A N 1
ATOM 2181 C CA . LEU A 1 278 ? 12.447 -18.866 -7.570 1.00 86.88 278 LEU A CA 1
ATOM 2182 C C . LEU A 1 278 ? 11.870 -17.547 -7.034 1.00 86.88 278 LEU A C 1
ATOM 2184 O O . LEU A 1 278 ? 11.087 -17.554 -6.084 1.00 86.88 278 LEU A O 1
ATOM 2188 N N . GLU A 1 279 ? 12.214 -16.406 -7.637 1.00 85.94 279 GLU A N 1
ATOM 2189 C CA . GLU A 1 279 ? 11.604 -15.116 -7.289 1.00 85.94 279 GLU A CA 1
ATOM 2190 C C . GLU A 1 279 ? 10.113 -15.069 -7.636 1.00 85.94 279 GLU A C 1
ATOM 2192 O O . GLU A 1 279 ? 9.315 -14.536 -6.859 1.00 85.94 279 GLU A O 1
ATOM 2197 N N . ARG A 1 280 ? 9.714 -15.655 -8.772 1.00 87.19 280 ARG A N 1
ATOM 2198 C CA . ARG A 1 280 ? 8.300 -15.773 -9.149 1.00 87.19 280 ARG A CA 1
ATOM 2199 C C . ARG A 1 280 ? 7.547 -16.719 -8.222 1.00 87.19 280 ARG A C 1
ATOM 2201 O O . ARG A 1 280 ? 6.448 -16.364 -7.811 1.00 87.19 280 ARG A O 1
ATOM 2208 N N . ASP A 1 281 ? 8.129 -17.850 -7.840 1.00 82.75 281 ASP A N 1
ATOM 2209 C CA . ASP A 1 281 ? 7.529 -18.790 -6.886 1.00 82.75 281 ASP A CA 1
ATOM 2210 C C . ASP A 1 281 ? 7.364 -18.154 -5.505 1.00 82.75 281 ASP A C 1
ATOM 2212 O O . ASP A 1 281 ? 6.308 -18.279 -4.884 1.00 82.75 281 ASP A O 1
ATOM 2216 N N . LYS A 1 282 ? 8.359 -17.381 -5.053 1.00 88.38 282 LYS A N 1
ATOM 2217 C CA . LYS A 1 282 ? 8.237 -16.568 -3.839 1.00 88.38 282 LYS A CA 1
ATOM 2218 C C . LYS A 1 282 ? 7.091 -15.562 -3.957 1.00 88.38 282 LYS A C 1
ATOM 2220 O O . LYS A 1 282 ? 6.281 -15.452 -3.044 1.00 88.38 282 LYS A O 1
ATOM 2225 N N . HIS A 1 283 ? 6.983 -14.862 -5.087 1.00 92.19 283 HIS A N 1
ATOM 2226 C CA . HIS A 1 283 ? 5.891 -13.917 -5.308 1.00 92.19 283 HIS A CA 1
ATOM 2227 C C . HIS A 1 283 ? 4.516 -14.605 -5.341 1.00 92.19 283 HIS A C 1
ATOM 2229 O O . HIS A 1 283 ? 3.550 -14.069 -4.803 1.00 92.19 283 HIS A O 1
ATOM 2235 N N . ILE A 1 284 ? 4.425 -15.804 -5.924 1.00 84.06 284 ILE A N 1
ATOM 2236 C CA . ILE A 1 284 ? 3.214 -16.632 -5.903 1.00 84.06 284 ILE A CA 1
ATOM 2237 C C . ILE A 1 284 ? 2.861 -17.022 -4.463 1.00 84.06 284 ILE A C 1
ATOM 2239 O O . ILE A 1 284 ? 1.700 -16.893 -4.085 1.00 84.06 284 ILE A O 1
ATOM 2243 N N . ALA A 1 285 ? 3.833 -17.438 -3.647 1.00 81.94 285 ALA A N 1
ATOM 2244 C CA . ALA A 1 285 ? 3.612 -17.775 -2.240 1.00 81.94 285 ALA A CA 1
ATOM 2245 C C . ALA A 1 285 ? 3.145 -16.560 -1.410 1.00 81.94 285 ALA A C 1
ATOM 2247 O O . ALA A 1 285 ? 2.217 -16.677 -0.605 1.00 81.94 285 ALA A O 1
ATOM 2248 N N . ASP A 1 286 ? 3.722 -15.379 -1.649 1.00 83.00 286 ASP A N 1
ATOM 2249 C CA . ASP A 1 286 ? 3.301 -14.128 -1.005 1.00 83.00 286 ASP A CA 1
ATOM 2250 C C . ASP A 1 286 ? 1.850 -13.774 -1.384 1.00 83.00 286 ASP A C 1
ATOM 2252 O O . ASP A 1 286 ? 1.037 -13.441 -0.521 1.00 83.00 286 ASP A O 1
ATOM 2256 N N . LEU A 1 287 ? 1.491 -13.902 -2.668 1.00 87.25 287 LEU A N 1
ATOM 2257 C CA . LEU A 1 287 ? 0.122 -13.673 -3.146 1.00 87.25 287 LEU A CA 1
ATOM 2258 C C . LEU A 1 287 ? -0.869 -14.713 -2.605 1.00 87.25 287 LEU A C 1
ATOM 2260 O O . LEU A 1 287 ? -1.998 -14.359 -2.269 1.00 87.25 287 LEU A O 1
ATOM 2264 N N . GLN A 1 288 ? -0.465 -15.980 -2.482 1.00 84.38 288 GLN A N 1
ATOM 2265 C CA . GLN A 1 288 ? -1.279 -17.025 -1.855 1.00 84.38 288 GLN A CA 1
ATOM 2266 C C . GLN A 1 288 ? -1.532 -16.728 -0.373 1.00 84.38 288 GLN A C 1
ATOM 2268 O O . GLN A 1 288 ? -2.650 -16.927 0.095 1.00 84.38 288 GLN A O 1
ATOM 2273 N N . THR A 1 289 ? -0.534 -16.201 0.342 1.00 87.12 289 THR A N 1
ATOM 2274 C CA . THR A 1 289 ? -0.669 -15.792 1.750 1.00 87.12 289 THR A CA 1
ATOM 2275 C C . THR A 1 289 ? -1.621 -14.601 1.895 1.00 87.12 289 THR A C 1
ATOM 2277 O O . THR A 1 289 ? -2.530 -14.630 2.717 1.00 87.12 289 THR A O 1
ATOM 2280 N N . GLN A 1 290 ? -1.509 -13.590 1.029 1.00 89.75 290 GLN A N 1
ATOM 2281 C CA . GLN A 1 290 ? -2.461 -12.469 1.015 1.00 89.75 290 GLN A CA 1
ATOM 2282 C C . GLN A 1 290 ? -3.891 -12.929 0.680 1.00 89.75 290 GLN A C 1
ATOM 2284 O O . GLN A 1 290 ? -4.870 -12.432 1.242 1.00 89.75 290 GLN A O 1
ATOM 2289 N N . LEU A 1 291 ? -4.040 -13.899 -0.228 1.00 87.81 291 LEU A N 1
ATOM 2290 C CA . LEU A 1 291 ? -5.341 -14.469 -0.572 1.00 87.81 291 LEU A CA 1
ATOM 2291 C C . LEU A 1 291 ? -5.970 -15.217 0.615 1.00 87.81 291 LEU A C 1
ATOM 2293 O O . LEU A 1 291 ? -7.170 -15.088 0.845 1.00 87.81 291 LEU A O 1
ATOM 2297 N N . THR A 1 292 ? -5.190 -15.983 1.384 1.00 87.00 292 THR A N 1
ATOM 2298 C CA . THR A 1 292 ? -5.708 -16.690 2.566 1.00 87.00 292 THR A CA 1
ATOM 2299 C C . THR A 1 292 ? -6.046 -15.734 3.707 1.00 87.00 292 THR A C 1
ATOM 2301 O O . THR A 1 292 ? -7.088 -15.908 4.337 1.00 87.00 292 THR A O 1
ATOM 2304 N N . GLU A 1 293 ? -5.236 -14.697 3.932 1.00 84.94 293 GLU A N 1
ATOM 2305 C CA . GLU A 1 293 ? -5.509 -13.639 4.915 1.00 84.94 293 GLU A CA 1
ATOM 2306 C C . GLU A 1 293 ? -6.813 -12.900 4.595 1.00 84.94 293 GLU A C 1
ATOM 2308 O O . GLU A 1 293 ? -7.712 -12.836 5.433 1.00 84.94 293 GLU A O 1
ATOM 2313 N N . THR A 1 294 ? -6.979 -12.437 3.354 1.00 89.38 294 THR A N 1
ATOM 2314 C CA . THR A 1 294 ? -8.214 -11.756 2.924 1.00 89.38 294 THR A CA 1
ATOM 2315 C C . THR A 1 294 ? -9.441 -12.670 2.969 1.00 89.38 294 THR A C 1
ATOM 2317 O O . THR A 1 294 ? -10.542 -12.213 3.282 1.00 89.38 294 THR A O 1
ATOM 2320 N N . HIS A 1 295 ? -9.285 -13.972 2.702 1.00 87.69 295 HIS A N 1
ATOM 2321 C CA . HIS A 1 295 ? -10.373 -14.940 2.852 1.00 87.69 295 HIS A CA 1
ATOM 2322 C C . HIS A 1 295 ? -10.757 -15.154 4.325 1.00 87.69 295 HIS A C 1
ATOM 2324 O O . HIS A 1 295 ? -11.941 -15.273 4.642 1.00 87.69 295 HIS A O 1
ATOM 2330 N N . HIS A 1 296 ? -9.775 -15.162 5.231 1.00 89.31 296 HIS A N 1
ATOM 2331 C CA . HIS A 1 296 ? -10.018 -15.235 6.670 1.00 89.31 296 HIS A CA 1
ATOM 2332 C C . HIS A 1 296 ? -10.725 -13.977 7.194 1.00 89.31 296 HIS A C 1
ATOM 2334 O O . HIS A 1 296 ? -11.716 -14.098 7.912 1.00 89.31 296 HIS A O 1
ATOM 2340 N N . GLU A 1 297 ? -10.288 -12.784 6.779 1.00 86.56 297 GLU A N 1
ATOM 2341 C CA . GLU A 1 297 ? -10.962 -11.517 7.101 1.00 86.56 297 GLU A CA 1
ATOM 2342 C C . GLU A 1 297 ? -12.413 -11.506 6.608 1.00 86.56 297 GLU A C 1
ATOM 2344 O O . GLU A 1 297 ? -13.323 -11.170 7.365 1.00 86.56 297 GLU A O 1
ATOM 2349 N N . LEU A 1 298 ? -12.656 -11.952 5.371 1.00 89.25 298 LEU A N 1
ATOM 2350 C CA . LEU A 1 298 ? -14.008 -12.063 4.824 1.00 89.25 298 LEU A CA 1
ATOM 2351 C C . LEU A 1 298 ? -14.883 -13.017 5.651 1.00 89.25 298 LEU A C 1
ATOM 2353 O O . LEU A 1 298 ? -16.046 -12.707 5.911 1.00 89.25 298 LEU A O 1
ATOM 2357 N N . ALA A 1 299 ? -14.335 -14.155 6.087 1.00 89.56 299 ALA A N 1
ATOM 2358 C CA . ALA A 1 299 ? -15.049 -15.112 6.927 1.00 89.56 299 ALA A CA 1
ATOM 2359 C C . ALA A 1 299 ? -15.402 -14.526 8.307 1.00 89.56 299 ALA A C 1
ATOM 2361 O O . ALA A 1 299 ? -16.521 -14.729 8.786 1.00 89.56 299 ALA A O 1
ATOM 2362 N N . LEU A 1 300 ? -14.490 -13.760 8.921 1.00 89.31 300 LEU A N 1
ATOM 2363 C CA . LEU A 1 300 ? -14.747 -13.050 10.178 1.00 89.31 300 LEU A CA 1
ATOM 2364 C C . LEU A 1 300 ? -15.840 -11.991 10.005 1.00 89.31 300 LEU A C 1
ATOM 2366 O O . LEU A 1 300 ? -16.824 -12.013 10.743 1.00 89.31 300 LEU A O 1
ATOM 2370 N N . SER A 1 301 ? -15.744 -11.138 8.981 1.00 89.75 301 SER A N 1
ATOM 2371 C CA . SER A 1 301 ? -16.788 -10.149 8.682 1.00 89.75 301 SER A CA 1
ATOM 2372 C C . SER A 1 301 ? -18.143 -10.808 8.397 1.00 89.75 301 SER A C 1
ATOM 2374 O O . SER A 1 301 ? -19.186 -10.299 8.805 1.00 89.75 301 SER A O 1
ATOM 2376 N N . GLN A 1 302 ? -18.167 -11.970 7.739 1.00 85.69 302 GLN A N 1
ATOM 2377 C CA . GLN A 1 302 ? -19.404 -12.711 7.491 1.00 85.69 302 GLN A CA 1
ATOM 2378 C C . GLN A 1 302 ? -20.011 -13.284 8.786 1.00 85.69 302 GLN A C 1
ATOM 2380 O O . GLN A 1 302 ? -21.236 -13.262 8.953 1.00 85.69 302 GLN A O 1
ATOM 2385 N N . ALA A 1 303 ? -19.180 -13.740 9.728 1.00 88.44 303 ALA A N 1
ATOM 2386 C CA . ALA A 1 303 ? -19.619 -14.174 11.055 1.00 88.44 303 ALA A CA 1
ATOM 2387 C C . ALA A 1 303 ? -20.155 -13.003 11.902 1.00 88.44 303 ALA A C 1
ATOM 2389 O O . ALA A 1 303 ? -21.197 -13.133 12.552 1.00 88.44 303 ALA A O 1
ATOM 2390 N N . GLU A 1 304 ? -19.508 -11.838 11.845 1.00 89.62 304 GLU A N 1
ATOM 2391 C CA . GLU A 1 304 ? -19.975 -10.609 12.496 1.00 89.62 304 GLU A CA 1
ATOM 2392 C C . GLU A 1 304 ? -21.334 -10.166 11.946 1.00 89.62 304 GLU A C 1
ATOM 2394 O O . GLU A 1 304 ? -22.272 -9.952 12.714 1.00 89.62 304 GLU A O 1
ATOM 2399 N N . VAL A 1 305 ? -21.496 -10.128 10.618 1.00 89.00 305 VAL A N 1
ATOM 2400 C CA . VAL A 1 305 ? -22.779 -9.814 9.966 1.00 89.00 305 VAL A CA 1
ATOM 2401 C C . VAL A 1 305 ? -23.867 -10.816 10.364 1.00 89.00 305 VAL A C 1
ATOM 2403 O O . VAL A 1 305 ? -25.014 -10.424 10.588 1.00 89.00 305 VAL A O 1
ATOM 2406 N N . SER A 1 306 ? -23.540 -12.105 10.489 1.00 90.75 306 SER A N 1
ATOM 2407 C CA . SER A 1 306 ? -24.488 -13.112 10.982 1.00 90.75 306 SER A CA 1
ATOM 2408 C C . SER A 1 306 ? -24.911 -12.838 12.429 1.00 90.75 306 SER A C 1
ATOM 2410 O O . SER A 1 306 ? -26.097 -12.921 12.753 1.00 90.75 306 SER A O 1
ATOM 2412 N N . THR A 1 307 ? -23.964 -12.452 13.286 1.00 92.62 307 THR A N 1
ATOM 2413 C CA . THR A 1 307 ? -24.214 -12.131 14.699 1.00 92.62 307 THR A CA 1
ATOM 2414 C C . THR A 1 307 ? -25.077 -10.877 14.840 1.00 92.62 307 THR A C 1
ATOM 2416 O O . THR A 1 307 ? -26.081 -10.900 15.547 1.00 92.62 307 THR A O 1
ATOM 2419 N N . VAL A 1 308 ? -24.767 -9.812 14.094 1.00 90.00 308 VAL A N 1
ATOM 2420 C CA . VAL A 1 308 ? -25.571 -8.577 14.055 1.00 90.00 308 VAL A CA 1
ATOM 2421 C C . VAL A 1 308 ? -26.982 -8.845 13.525 1.00 90.00 308 VAL A C 1
ATOM 2423 O O . VAL A 1 308 ? -27.963 -8.317 14.043 1.00 90.00 308 VAL A O 1
ATOM 2426 N N . ASN A 1 309 ? -27.130 -9.701 12.513 1.00 88.19 309 ASN A N 1
ATOM 2427 C CA . ASN A 1 309 ? -28.455 -10.086 12.028 1.00 88.19 309 ASN A CA 1
ATOM 2428 C C . ASN A 1 309 ? -29.257 -10.877 13.072 1.00 88.19 309 ASN A C 1
ATOM 2430 O O . ASN A 1 309 ? -30.482 -10.739 13.132 1.00 88.19 309 ASN A O 1
ATOM 2434 N N . GLN A 1 310 ? -28.595 -11.699 13.888 1.00 94.38 310 GLN A N 1
ATOM 2435 C CA . GLN A 1 310 ? -29.234 -12.438 14.973 1.00 94.38 310 GLN A CA 1
ATOM 2436 C C . GLN A 1 310 ? -29.690 -11.499 16.098 1.00 94.38 310 GLN A C 1
ATOM 2438 O O . GLN A 1 310 ? -30.859 -11.548 16.483 1.00 94.38 310 GLN A O 1
ATOM 2443 N N . THR A 1 311 ? -28.838 -10.572 16.542 1.00 92.00 311 THR A N 1
ATOM 2444 C CA . THR A 1 311 ? -29.222 -9.572 17.554 1.00 92.00 311 THR A CA 1
ATOM 2445 C C . THR A 1 311 ? -30.350 -8.670 17.050 1.00 92.00 311 THR A C 1
ATOM 2447 O O . THR A 1 311 ? -31.304 -8.397 17.777 1.00 92.00 311 THR A O 1
ATOM 2450 N N . LEU A 1 312 ? -30.339 -8.284 15.768 1.00 89.62 312 LEU A N 1
ATOM 2451 C CA . LEU A 1 312 ? -31.435 -7.531 15.151 1.00 89.62 312 LEU A CA 1
ATOM 2452 C C . LEU A 1 312 ? -32.760 -8.317 15.161 1.00 89.62 312 LEU A C 1
ATOM 2454 O O . LEU A 1 312 ? -33.828 -7.734 15.368 1.00 89.62 312 LEU A O 1
ATOM 2458 N N . LYS A 1 313 ? -32.724 -9.638 14.932 1.00 93.50 313 LYS A N 1
ATOM 2459 C CA . LYS A 1 313 ? -33.917 -10.497 15.044 1.00 93.50 313 LYS A CA 1
ATOM 2460 C C . LYS A 1 313 ? -34.441 -10.533 16.477 1.00 93.50 313 LYS A C 1
ATOM 2462 O O . LYS A 1 313 ? -35.652 -10.416 16.662 1.00 93.50 313 LYS A O 1
ATOM 2467 N N . GLU A 1 314 ? -33.562 -10.651 17.464 1.00 92.62 314 GLU A N 1
ATOM 2468 C CA . GLU A 1 314 ? -33.925 -10.652 18.886 1.00 92.62 314 GLU A CA 1
ATOM 2469 C C . GLU A 1 314 ? -34.551 -9.320 19.308 1.00 92.62 314 GLU A C 1
ATOM 2471 O O . GLU A 1 314 ? -35.642 -9.318 19.876 1.00 92.62 314 GLU A O 1
ATOM 2476 N N . VAL A 1 315 ? -33.960 -8.188 18.913 1.00 90.12 315 VAL A N 1
ATOM 2477 C CA . VAL A 1 315 ? -34.526 -6.847 19.149 1.00 90.12 315 VAL A CA 1
ATOM 2478 C C . VAL A 1 315 ? -35.904 -6.700 18.496 1.00 90.12 315 VAL A C 1
ATOM 2480 O O . VAL A 1 315 ? -36.835 -6.188 19.116 1.00 90.12 315 VAL A O 1
ATOM 2483 N N . ARG A 1 316 ? -36.092 -7.200 17.266 1.00 92.06 316 ARG A N 1
ATOM 2484 C CA . ARG A 1 316 ? -37.411 -7.202 16.602 1.00 92.06 316 ARG A CA 1
ATOM 2485 C C . ARG A 1 316 ? -38.436 -8.064 17.341 1.00 92.06 316 ARG A C 1
ATOM 2487 O O . ARG A 1 316 ? -39.608 -7.695 17.384 1.00 92.06 316 ARG A O 1
ATOM 2494 N N . HIS A 1 317 ? -38.031 -9.203 17.901 1.00 94.12 317 HIS A N 1
ATOM 2495 C CA . HIS A 1 317 ? -38.910 -10.036 18.724 1.00 94.12 317 HIS A CA 1
ATOM 2496 C C . HIS A 1 317 ? -39.261 -9.362 20.053 1.00 94.12 317 HIS A C 1
ATOM 2498 O O . HIS A 1 317 ? -40.432 -9.370 20.431 1.00 94.12 317 HIS A O 1
ATOM 2504 N N . HIS A 1 318 ? -38.288 -8.730 20.708 1.00 93.75 318 HIS A N 1
ATOM 2505 C CA . HIS A 1 318 ? -38.501 -7.978 21.939 1.00 93.75 318 HIS A CA 1
ATOM 2506 C C . HIS A 1 318 ? -39.473 -6.811 21.725 1.00 93.75 318 HIS A C 1
ATOM 2508 O O . HIS A 1 318 ? -40.472 -6.714 22.425 1.00 93.75 318 HIS A O 1
ATOM 2514 N N . ASN A 1 319 ? -39.280 -6.019 20.667 1.00 91.12 319 ASN A N 1
ATOM 2515 C CA . ASN A 1 319 ? -40.172 -4.910 20.319 1.00 91.12 319 ASN A CA 1
ATOM 2516 C C . ASN A 1 319 ? -41.612 -5.386 20.023 1.00 91.12 319 ASN A C 1
ATOM 2518 O O . ASN A 1 319 ? -42.588 -4.767 20.443 1.00 91.12 319 ASN A O 1
ATOM 2522 N N . ARG A 1 320 ? -41.784 -6.539 19.354 1.00 94.88 320 ARG A N 1
ATOM 2523 C CA . ARG A 1 320 ? -43.117 -7.152 19.186 1.00 94.88 320 ARG A CA 1
ATOM 2524 C C . ARG A 1 320 ? -43.746 -7.535 20.526 1.00 94.88 320 ARG A C 1
ATOM 2526 O O . ARG A 1 320 ? -44.944 -7.335 20.691 1.00 94.88 320 ARG A O 1
ATOM 2533 N N . HIS A 1 321 ? -42.963 -8.075 21.458 1.00 95.31 321 HIS A N 1
ATOM 2534 C CA . HIS A 1 321 ? -43.443 -8.428 22.793 1.00 95.31 321 HIS A CA 1
ATOM 2535 C C . HIS A 1 321 ? -43.845 -7.183 23.596 1.00 95.31 321 HIS A C 1
ATOM 2537 O O . HIS A 1 321 ? -44.949 -7.141 24.133 1.00 95.31 321 HIS A O 1
ATOM 2543 N N . GLU A 1 322 ? -43.005 -6.146 23.617 1.00 92.44 322 GLU A N 1
ATOM 2544 C CA . GLU A 1 322 ? -43.316 -4.871 24.275 1.00 92.44 322 GLU A CA 1
ATOM 2545 C C . GLU A 1 322 ? -44.585 -4.230 23.704 1.00 92.44 322 GLU A C 1
ATOM 2547 O O . GLU A 1 322 ? -45.434 -3.787 24.469 1.00 92.44 322 GLU A O 1
ATOM 2552 N N . ASN A 1 323 ? -44.792 -4.254 22.382 1.00 91.94 323 ASN A N 1
ATOM 2553 C CA . ASN A 1 323 ? -46.032 -3.754 21.773 1.00 91.94 323 ASN A CA 1
ATOM 2554 C C . ASN A 1 323 ? -47.281 -4.537 22.221 1.00 91.94 323 ASN A C 1
ATOM 2556 O O . ASN A 1 323 ? -48.347 -3.950 22.431 1.00 91.94 323 ASN A O 1
ATOM 2560 N N . VAL A 1 324 ? -47.173 -5.859 22.397 1.00 94.69 324 VAL A N 1
ATOM 2561 C CA . VAL A 1 324 ? -48.260 -6.681 22.964 1.00 94.69 324 VAL A CA 1
ATOM 2562 C C . VAL A 1 324 ? -48.507 -6.319 24.434 1.00 94.69 324 VAL A C 1
ATOM 2564 O O . VAL A 1 324 ? -49.647 -6.280 24.896 1.00 94.69 324 VAL A O 1
ATOM 2567 N N . GLU A 1 325 ? -47.454 -6.011 25.186 1.00 93.25 325 GLU A N 1
ATOM 2568 C CA . GLU A 1 325 ? -47.580 -5.605 26.584 1.00 93.25 325 GLU A CA 1
ATOM 2569 C C . GLU A 1 325 ? -48.176 -4.195 26.732 1.00 93.25 325 GLU A C 1
ATOM 2571 O O . GLU A 1 325 ? -49.029 -3.978 27.594 1.00 93.25 325 GLU A O 1
ATOM 2576 N N . ILE A 1 326 ? -47.787 -3.258 25.861 1.00 90.94 326 ILE A N 1
ATOM 2577 C CA . ILE A 1 326 ? -48.353 -1.905 25.771 1.00 90.94 326 ILE A CA 1
ATOM 2578 C C . ILE A 1 326 ? -49.847 -1.992 25.470 1.00 90.94 326 ILE A C 1
ATOM 2580 O O . ILE A 1 326 ? -50.650 -1.456 26.228 1.00 90.94 326 ILE A O 1
ATOM 2584 N N . THR A 1 327 ? -50.243 -2.746 24.440 1.00 92.88 327 THR A N 1
ATOM 2585 C CA . THR A 1 327 ? -51.667 -2.923 24.104 1.00 92.88 327 THR A CA 1
ATOM 2586 C C . THR A 1 327 ? -52.461 -3.547 25.256 1.00 92.88 327 THR A C 1
ATOM 2588 O O . THR A 1 327 ? -53.566 -3.098 25.555 1.00 92.88 327 THR A O 1
ATOM 2591 N N . ARG A 1 328 ? -51.883 -4.508 25.992 1.00 94.56 328 ARG A N 1
ATOM 2592 C CA . ARG A 1 328 ? -52.504 -5.066 27.205 1.00 94.56 328 ARG A CA 1
ATOM 2593 C C . ARG A 1 328 ? -52.665 -4.021 28.317 1.00 94.56 328 ARG A C 1
ATOM 2595 O O . ARG A 1 328 ? -53.712 -3.993 28.966 1.00 94.56 328 ARG A O 1
ATOM 2602 N N . LYS A 1 329 ? -51.655 -3.176 28.553 1.00 92.69 329 LYS A N 1
ATOM 2603 C CA . LYS A 1 329 ? -51.724 -2.070 29.527 1.00 92.69 329 LYS A CA 1
ATOM 2604 C C . LYS A 1 329 ? -52.783 -1.042 29.114 1.00 92.69 329 LYS A C 1
ATOM 2606 O O . LYS A 1 329 ? -53.581 -0.638 29.959 1.00 92.69 329 LYS A O 1
ATOM 2611 N N . ASP A 1 330 ? -52.883 -0.717 27.828 1.00 93.56 330 ASP A N 1
ATOM 2612 C CA . ASP A 1 330 ? -53.918 0.170 27.285 1.00 93.56 330 ASP A CA 1
ATOM 2613 C C . ASP A 1 330 ? -55.337 -0.394 27.463 1.00 93.56 330 ASP A C 1
ATOM 2615 O O . ASP A 1 330 ? -56.276 0.357 27.739 1.00 93.56 330 ASP A O 1
ATOM 2619 N N . GLU A 1 331 ? -55.519 -1.714 27.349 1.00 95.25 331 GLU A N 1
ATOM 2620 C CA . GLU A 1 331 ? -56.790 -2.396 27.641 1.00 95.25 331 GLU A CA 1
ATOM 2621 C C . GLU A 1 331 ? -57.192 -2.232 29.121 1.00 95.25 331 GLU A C 1
ATOM 2623 O O . GLU A 1 331 ? -58.348 -1.931 29.433 1.00 95.25 331 GLU A O 1
ATOM 2628 N N . VAL A 1 332 ? -56.229 -2.377 30.043 1.00 94.00 332 VAL A N 1
ATOM 2629 C CA . VAL A 1 332 ? -56.445 -2.179 31.489 1.00 94.00 332 VAL A CA 1
ATOM 2630 C C . VAL A 1 332 ? -56.805 -0.726 31.789 1.00 94.00 332 VAL A C 1
ATOM 2632 O O . VAL A 1 332 ? -57.758 -0.480 32.531 1.00 94.00 332 VAL A O 1
ATOM 2635 N N . ILE A 1 333 ? -56.097 0.232 31.184 1.00 92.06 333 ILE A N 1
ATOM 2636 C CA . ILE A 1 333 ? -56.395 1.663 31.318 1.00 92.06 333 ILE A CA 1
ATOM 2637 C C . ILE A 1 333 ? -57.814 1.954 30.814 1.00 92.06 333 ILE A C 1
ATOM 2639 O O . ILE A 1 333 ? -58.601 2.564 31.540 1.00 92.06 333 ILE A O 1
ATOM 2643 N N . ARG A 1 334 ? -58.195 1.455 29.628 1.00 92.94 334 ARG A N 1
ATOM 2644 C CA . ARG A 1 334 ? -59.567 1.584 29.097 1.00 92.94 334 ARG A CA 1
ATOM 2645 C C . ARG A 1 334 ? -60.609 1.017 30.059 1.00 92.94 334 ARG A C 1
ATOM 2647 O O . ARG A 1 334 ? -61.628 1.662 30.310 1.00 92.94 334 ARG A O 1
ATOM 2654 N N . HIS A 1 335 ? -60.357 -0.156 30.632 1.00 91.88 335 HIS A N 1
ATOM 2655 C CA . HIS A 1 335 ? -61.270 -0.782 31.583 1.00 91.88 335 HIS A CA 1
ATOM 2656 C C . HIS A 1 335 ? -61.409 0.031 32.884 1.00 91.88 335 HIS A C 1
ATOM 2658 O O . HIS A 1 335 ? -62.531 0.246 33.349 1.00 91.88 335 HIS A O 1
ATOM 2664 N N . LEU A 1 336 ? -60.304 0.537 33.444 1.00 89.94 336 LEU A N 1
ATOM 2665 C CA . LEU A 1 336 ? -60.313 1.402 34.631 1.00 89.94 336 LEU A CA 1
ATOM 2666 C C . LEU A 1 336 ? -61.046 2.724 34.375 1.00 89.94 336 LEU A C 1
ATOM 2668 O O . LEU A 1 336 ? -61.885 3.115 35.186 1.00 89.94 336 LEU A O 1
ATOM 2672 N N . LEU A 1 337 ? -60.808 3.366 33.229 1.00 87.50 337 LEU A N 1
ATOM 2673 C CA . LEU A 1 337 ? -61.528 4.577 32.823 1.00 87.50 337 LEU A CA 1
ATOM 2674 C C . LEU A 1 337 ? -63.031 4.311 32.647 1.00 87.50 337 LEU A C 1
ATOM 2676 O O . LEU A 1 337 ? -63.852 5.133 33.059 1.00 87.50 337 LEU A O 1
ATOM 2680 N N . SER A 1 338 ? -63.414 3.142 32.115 1.00 88.81 338 SER A N 1
ATOM 2681 C CA . SER A 1 338 ? -64.827 2.745 32.026 1.00 88.81 338 SER A CA 1
ATOM 2682 C C . SER A 1 338 ? -65.464 2.583 33.413 1.00 88.81 338 SER A C 1
ATOM 2684 O O . SER A 1 338 ? -66.544 3.116 33.658 1.00 88.81 338 SER A O 1
ATOM 2686 N N . LYS A 1 339 ? -64.764 1.947 34.365 1.00 84.50 339 LYS A N 1
ATOM 2687 C CA . LYS A 1 339 ? -65.228 1.804 35.753 1.00 84.50 339 LYS A CA 1
ATOM 2688 C C . LYS A 1 339 ? -65.357 3.157 36.447 1.00 84.50 339 LYS A C 1
ATOM 2690 O O . LYS A 1 339 ? -66.350 3.398 37.126 1.00 84.50 339 LYS A O 1
ATOM 2695 N N . GLN A 1 340 ? -64.397 4.059 36.245 1.00 79.69 340 GLN A N 1
ATOM 2696 C CA . GLN A 1 340 ? -64.441 5.410 36.803 1.00 79.69 340 GLN A CA 1
ATOM 2697 C C . GLN A 1 340 ? -65.610 6.229 36.228 1.00 79.69 340 GLN A C 1
ATOM 2699 O O . GLN A 1 340 ? -66.248 6.992 36.954 1.00 79.69 340 GLN A O 1
ATOM 2704 N N . SER A 1 341 ? -65.933 6.039 34.944 1.00 76.81 341 SER A N 1
ATOM 2705 C CA . SER A 1 341 ? -67.113 6.632 34.306 1.00 76.81 341 SER A CA 1
ATOM 2706 C C . SER A 1 341 ? -68.423 6.112 34.909 1.00 76.81 341 SER A C 1
ATOM 2708 O O . SER A 1 341 ? -69.314 6.917 35.179 1.00 76.81 341 SER A O 1
ATOM 2710 N N . VAL A 1 342 ? -68.526 4.805 35.180 1.00 73.38 342 VAL A N 1
ATOM 2711 C CA . VAL A 1 342 ? -69.699 4.192 35.832 1.00 73.38 342 VAL A CA 1
ATOM 2712 C C . VAL A 1 342 ? -69.858 4.704 37.268 1.00 73.38 342 VAL A C 1
ATOM 2714 O O . VAL A 1 342 ? -70.926 5.200 37.615 1.00 73.38 342 VAL A O 1
ATOM 2717 N N . TYR A 1 343 ? -68.779 4.745 38.058 1.00 65.12 343 TYR A N 1
ATOM 2718 C CA . TYR A 1 343 ? -68.805 5.309 39.416 1.00 65.12 343 TYR A CA 1
ATOM 2719 C C . TYR A 1 343 ? -69.216 6.790 39.449 1.00 65.12 343 TYR A C 1
ATOM 2721 O O . TYR A 1 343 ? -69.991 7.199 40.313 1.00 65.12 343 TYR A O 1
ATOM 2729 N N . LYS A 1 344 ? -68.762 7.606 38.486 1.00 62.53 344 LYS A N 1
ATOM 2730 C CA . LYS A 1 344 ? -69.215 9.005 38.358 1.00 62.53 344 LYS A CA 1
ATOM 2731 C C . LYS A 1 344 ? -70.696 9.123 37.988 1.00 62.53 344 LYS A C 1
ATOM 2733 O O . LYS A 1 344 ? -71.318 10.128 38.327 1.00 62.53 344 LYS A O 1
ATOM 2738 N N . LYS A 1 345 ? -71.259 8.131 37.294 1.00 54.44 345 LYS A N 1
ATOM 2739 C CA . LYS A 1 345 ? -72.661 8.127 36.856 1.00 54.44 345 LYS A CA 1
ATOM 2740 C C . LYS A 1 345 ? -73.613 7.636 37.953 1.00 54.44 345 LYS A C 1
ATOM 2742 O O . LYS A 1 345 ? -74.724 8.154 38.039 1.00 54.44 345 LYS A O 1
ATOM 2747 N N . ASP A 1 346 ? -73.148 6.740 38.824 1.00 50.28 346 ASP A N 1
ATOM 2748 C CA . ASP A 1 346 ? -73.929 6.206 39.948 1.00 50.28 346 ASP A CA 1
ATOM 2749 C C . ASP A 1 346 ? -73.875 7.099 41.206 1.00 50.28 346 ASP A C 1
ATOM 2751 O O . ASP A 1 346 ? -74.834 7.138 41.974 1.00 50.28 346 ASP A O 1
ATOM 2755 N N . CYS A 1 347 ? -72.828 7.917 41.384 1.00 48.44 347 CYS A N 1
ATOM 2756 C CA . CYS A 1 347 ? -72.720 8.847 42.523 1.00 48.44 347 CYS A CA 1
ATOM 2757 C C . CYS A 1 347 ? -73.584 10.125 42.380 1.00 48.44 347 CYS A C 1
ATOM 2759 O O . CYS A 1 347 ? -73.810 10.844 43.348 1.00 48.44 347 CYS A O 1
ATOM 2761 N N . MET A 1 348 ? -74.128 10.412 41.191 1.00 47.81 348 MET A N 1
ATOM 2762 C CA . MET A 1 348 ? -74.910 11.636 40.923 1.00 47.81 348 MET A CA 1
ATOM 2763 C C . MET A 1 348 ? -76.435 11.475 41.092 1.00 47.81 348 MET A C 1
ATOM 2765 O O . MET A 1 348 ? -77.186 12.366 40.696 1.00 47.81 348 MET A O 1
ATOM 2769 N N . LYS A 1 349 ? -76.932 10.360 41.659 1.00 41.84 349 LYS A N 1
ATOM 2770 C CA . LYS A 1 349 ? -78.387 10.135 41.849 1.00 41.84 349 LYS A CA 1
ATOM 2771 C C . LYS A 1 349 ? -78.838 9.631 43.228 1.00 41.84 349 LYS A C 1
ATOM 2773 O O . LYS A 1 349 ? -80.027 9.380 43.408 1.00 41.84 349 LYS A O 1
ATOM 2778 N N . GLY A 1 350 ? -77.955 9.548 44.219 1.00 36.97 350 GLY A N 1
ATOM 2779 C CA . GLY A 1 350 ? -78.320 9.178 45.590 1.00 36.97 350 GLY A CA 1
ATOM 2780 C C . GLY A 1 350 ? -78.404 10.385 46.520 1.00 36.97 350 GLY A C 1
ATOM 2781 O O . GLY A 1 350 ? -77.426 10.727 47.169 1.00 36.97 350 GLY A O 1
ATOM 2782 N N . SER A 1 351 ? -79.573 11.018 46.602 1.00 49.31 351 SER A N 1
ATOM 2783 C CA . SER A 1 351 ? -79.936 11.868 47.740 1.00 49.31 351 SER A CA 1
ATOM 2784 C C . SER A 1 351 ? -80.234 10.967 48.938 1.00 49.31 351 SER A C 1
ATOM 2786 O O . SER A 1 351 ? -81.201 10.217 48.866 1.00 49.31 351 SER A O 1
ATOM 2788 N N . VAL A 1 352 ? -79.449 11.043 50.021 1.00 37.25 352 VAL A N 1
ATOM 2789 C CA . VAL A 1 352 ? -79.933 10.738 51.380 1.00 37.25 352 VAL A CA 1
ATOM 2790 C C . VAL A 1 352 ? -79.224 11.640 52.407 1.00 37.25 352 VAL A C 1
ATOM 2792 O O . VAL A 1 352 ? -77.995 11.644 52.468 1.00 37.25 352 VAL A O 1
ATOM 2795 N N . PRO A 1 353 ? -79.989 12.384 53.225 1.00 49.47 353 PRO A N 1
ATOM 2796 C CA . PRO A 1 353 ? -79.528 13.116 54.395 1.00 49.47 353 PRO A CA 1
ATOM 2797 C C . PRO A 1 353 ? -79.707 12.257 55.653 1.00 49.47 353 PRO A C 1
ATOM 2799 O O . PRO A 1 353 ? -80.833 11.957 56.034 1.00 49.47 353 PRO A O 1
ATOM 2802 N N . MET A 1 354 ? -78.626 11.855 56.314 1.00 44.19 354 MET A N 1
ATOM 2803 C CA . MET A 1 354 ? -78.676 11.406 57.711 1.00 44.19 354 MET A CA 1
ATOM 2804 C C . MET A 1 354 ? -77.262 11.120 58.193 1.00 44.19 354 MET A C 1
ATOM 2806 O O . MET A 1 354 ? -76.629 10.211 57.667 1.00 44.19 354 MET A O 1
ATOM 2810 N N . LEU A 1 355 ? -76.797 11.896 59.174 1.00 34.62 355 LEU A N 1
ATOM 2811 C CA . LEU A 1 355 ? -76.047 11.450 60.358 1.00 34.62 355 LEU A CA 1
ATOM 2812 C C . LEU A 1 355 ? -75.469 12.691 61.051 1.00 34.62 355 LEU A C 1
ATOM 2814 O O . LEU A 1 355 ? -74.336 13.093 60.814 1.00 34.62 355 LEU A O 1
ATOM 2818 N N . CYS A 1 356 ? -76.299 13.303 61.897 1.00 40.31 356 CYS A N 1
ATOM 2819 C CA . CYS A 1 356 ? -75.921 14.344 62.857 1.00 40.31 356 CYS A CA 1
ATOM 2820 C C . CYS A 1 356 ? -75.609 13.762 64.252 1.00 40.31 356 CYS A C 1
ATOM 2822 O O . CYS A 1 356 ? -75.634 14.503 65.223 1.00 40.31 356 CYS A O 1
ATOM 2824 N N . ASP A 1 357 ? -75.298 12.468 64.373 1.00 38.44 357 ASP A N 1
ATOM 2825 C CA . ASP A 1 357 ? -75.102 11.803 65.673 1.00 38.44 357 ASP A CA 1
ATOM 2826 C C . ASP A 1 357 ? -73.704 11.179 65.810 1.00 38.44 357 ASP A C 1
ATOM 2828 O O . ASP A 1 357 ? -73.565 9.982 66.059 1.00 38.44 357 ASP A O 1
ATOM 2832 N N . LEU A 1 358 ? -72.646 11.981 65.656 1.00 42.06 358 LEU A N 1
ATOM 2833 C CA . LEU A 1 358 ? -71.291 11.561 66.048 1.00 42.06 358 LEU A CA 1
ATOM 2834 C C . LEU A 1 358 ? -70.468 12.670 66.726 1.00 42.06 358 LEU A C 1
ATOM 2836 O O . LEU A 1 358 ? -69.247 12.626 66.706 1.00 42.06 358 LEU A O 1
ATOM 2840 N N . ASP A 1 359 ? -71.129 13.635 67.369 1.00 38.47 359 ASP A N 1
ATOM 2841 C CA . ASP A 1 359 ? -70.460 14.754 68.060 1.00 38.47 359 ASP A CA 1
ATOM 2842 C C . ASP A 1 359 ? -70.108 14.437 69.534 1.00 38.47 359 ASP A C 1
ATOM 2844 O O . ASP A 1 359 ? -69.534 15.248 70.249 1.00 38.47 359 ASP A O 1
ATOM 2848 N N . ASN A 1 360 ? -70.413 13.220 70.011 1.00 43.28 360 ASN A N 1
ATOM 2849 C CA . ASN A 1 360 ? -70.170 12.802 71.403 1.00 43.28 360 ASN A CA 1
ATOM 2850 C C . ASN A 1 360 ? -69.021 11.787 71.581 1.00 43.28 360 ASN A C 1
ATOM 2852 O O . ASN A 1 360 ? -68.780 11.331 72.697 1.00 43.28 360 ASN A O 1
ATOM 2856 N N . VAL A 1 361 ? -68.284 11.442 70.516 1.00 45.84 361 VAL A N 1
ATOM 2857 C CA . VAL A 1 361 ? -67.036 10.639 70.602 1.00 45.84 361 VAL A CA 1
ATOM 2858 C C . VAL A 1 361 ? -65.781 11.527 70.468 1.00 45.84 361 VAL A C 1
ATOM 2860 O O . VAL A 1 361 ? -64.658 11.102 70.736 1.00 45.84 361 VAL A O 1
ATOM 2863 N N . ILE A 1 362 ? -65.984 12.816 70.188 1.00 44.78 362 ILE A N 1
ATOM 2864 C CA . ILE A 1 362 ? -64.978 13.846 69.904 1.00 44.78 362 ILE A CA 1
ATOM 2865 C C . ILE A 1 362 ? -64.461 14.511 71.199 1.00 44.78 362 ILE A C 1
ATOM 2867 O O . ILE A 1 362 ? -64.353 15.718 71.361 1.00 44.78 362 ILE A O 1
ATOM 2871 N N . THR A 1 363 ? -64.144 13.701 72.205 1.00 45.16 363 THR A N 1
ATOM 2872 C CA . THR A 1 363 ? -63.344 14.162 73.362 1.00 45.16 363 THR A CA 1
ATOM 2873 C C . THR A 1 363 ? -62.081 13.325 73.566 1.00 45.16 363 THR A C 1
ATOM 2875 O O . THR A 1 363 ? -61.340 13.528 74.524 1.00 45.16 363 THR A O 1
ATOM 2878 N N . GLY A 1 364 ? -61.776 12.449 72.599 1.00 47.47 364 GLY A N 1
ATOM 2879 C CA . GLY A 1 364 ? -60.469 11.811 72.412 1.00 47.47 364 GLY A CA 1
ATOM 2880 C C . GLY A 1 364 ? -59.655 12.372 71.232 1.00 47.47 364 GLY A C 1
ATOM 2881 O O . GLY A 1 364 ? -58.672 11.751 70.834 1.00 47.47 364 GLY A O 1
ATOM 2882 N N . GLU A 1 365 ? -60.057 13.507 70.643 1.00 44.91 365 GLU A N 1
ATOM 2883 C CA . GLU A 1 365 ? -59.547 13.991 69.344 1.00 44.91 365 GLU A CA 1
ATOM 2884 C C . GLU A 1 365 ? -58.155 14.630 69.349 1.00 44.91 365 GLU A C 1
ATOM 2886 O O . GLU A 1 365 ? -57.514 14.682 68.301 1.00 44.91 365 GLU A O 1
ATOM 2891 N N . ASN A 1 366 ? -57.603 14.977 70.513 1.00 52.47 366 ASN A N 1
ATOM 2892 C CA . ASN A 1 366 ? -56.253 15.551 70.581 1.00 52.47 366 ASN A CA 1
ATOM 2893 C C . ASN A 1 366 ? -55.147 14.580 70.114 1.00 52.47 366 ASN A C 1
ATOM 2895 O O . ASN A 1 366 ? -54.022 15.012 69.885 1.00 52.47 366 ASN A O 1
ATOM 2899 N N . ASN A 1 367 ? -55.439 13.279 69.979 1.00 56.16 367 ASN A N 1
ATOM 2900 C CA . ASN A 1 367 ? -54.471 12.289 69.496 1.00 56.16 367 ASN A CA 1
ATOM 2901 C C . ASN A 1 367 ? -54.602 11.998 67.989 1.00 56.16 367 ASN A C 1
ATOM 2903 O O . ASN A 1 367 ? -53.612 11.685 67.336 1.00 56.16 367 ASN A O 1
ATOM 2907 N N . VAL A 1 368 ? -55.805 12.114 67.417 1.00 64.56 368 VAL A N 1
ATOM 2908 C CA . VAL A 1 368 ? -56.047 11.819 65.992 1.00 64.56 368 VAL A CA 1
ATOM 2909 C C . VAL A 1 368 ? -55.673 13.014 65.123 1.00 64.56 368 VAL A C 1
ATOM 2911 O O . VAL A 1 368 ? -55.060 12.832 64.076 1.00 64.56 368 VAL A O 1
ATOM 2914 N N . GLU A 1 369 ? -55.958 14.234 65.580 1.00 68.50 369 GLU A N 1
ATOM 2915 C CA . GLU A 1 369 ? -55.550 15.458 64.884 1.00 68.50 369 GLU A CA 1
ATOM 2916 C C . GLU A 1 369 ? -54.020 15.624 64.899 1.00 68.50 369 GLU A C 1
ATOM 2918 O O . GLU A 1 369 ? -53.420 15.949 63.875 1.00 68.50 369 GLU A O 1
ATOM 2923 N N . ALA A 1 370 ? -53.370 15.270 66.015 1.00 70.75 370 ALA A N 1
ATOM 2924 C CA . ALA A 1 370 ? -51.912 15.218 66.112 1.00 70.75 370 ALA A CA 1
ATOM 2925 C C . ALA A 1 370 ? -51.300 14.156 65.178 1.00 70.75 370 ALA A C 1
ATOM 2927 O O . ALA A 1 370 ? -50.357 14.460 64.452 1.00 70.75 370 ALA A O 1
ATOM 2928 N N . GLN A 1 371 ? -51.867 12.942 65.121 1.00 75.69 371 GLN A N 1
ATOM 2929 C CA . GLN A 1 371 ? -51.419 11.898 64.185 1.00 75.69 371 GLN A CA 1
ATOM 2930 C C . GLN A 1 371 ? -51.663 12.266 62.716 1.00 75.69 371 GLN A C 1
ATOM 2932 O O . GLN A 1 371 ? -50.864 11.917 61.850 1.00 75.69 371 GLN A O 1
ATOM 2937 N N . LEU A 1 372 ? -52.760 12.956 62.402 1.00 80.81 372 LEU A N 1
ATOM 2938 C CA . LEU A 1 372 ? -53.022 13.459 61.053 1.00 80.81 372 LEU A CA 1
ATOM 2939 C C . LEU A 1 372 ? -52.033 14.557 60.669 1.00 80.81 372 LEU A C 1
ATOM 2941 O O . LEU A 1 372 ? -51.512 14.509 59.559 1.00 80.81 372 LEU A O 1
ATOM 2945 N N . SER A 1 373 ? -51.727 15.487 61.576 1.00 81.06 373 SER A N 1
ATOM 2946 C CA . SER A 1 373 ? -50.700 16.510 61.353 1.00 81.06 373 SER A CA 1
ATOM 2947 C C . SER A 1 373 ? -49.323 15.881 61.131 1.00 81.06 373 SER A C 1
ATOM 2949 O O . SER A 1 373 ? -48.648 16.229 60.168 1.00 81.06 373 SER A O 1
ATOM 2951 N N . GLU A 1 374 ? -48.937 14.899 61.950 1.00 82.31 374 GLU A N 1
ATOM 2952 C CA . GLU A 1 374 ? -47.667 14.178 61.801 1.00 82.31 374 GLU A CA 1
ATOM 2953 C C . GLU A 1 374 ? -47.599 13.423 60.463 1.00 82.31 374 GLU A C 1
ATOM 2955 O O . GLU A 1 374 ? -46.605 13.503 59.745 1.00 82.31 374 GLU A O 1
ATOM 2960 N N . ASN A 1 375 ? -48.684 12.757 60.058 1.00 88.12 375 ASN A N 1
ATOM 2961 C CA . ASN A 1 375 ? -48.751 12.091 58.757 1.00 88.12 375 ASN A CA 1
ATOM 2962 C C . ASN A 1 375 ? -48.698 13.080 57.582 1.00 88.12 375 ASN A C 1
ATOM 2964 O O . ASN A 1 375 ? -48.108 12.764 56.549 1.00 88.12 375 ASN A O 1
ATOM 2968 N N . ILE A 1 376 ? -49.298 14.265 57.718 1.00 88.56 376 ILE A N 1
ATOM 2969 C CA . ILE A 1 376 ? -49.229 15.324 56.703 1.00 88.56 376 ILE A CA 1
ATOM 2970 C C . ILE A 1 376 ? -47.792 15.836 56.569 1.00 88.56 376 ILE A C 1
ATOM 2972 O O . ILE A 1 376 ? -47.312 15.958 55.444 1.00 88.56 376 ILE A O 1
ATOM 2976 N N . ASP A 1 377 ? -47.081 16.050 57.676 1.00 88.25 377 ASP A N 1
ATOM 2977 C CA . ASP A 1 377 ? -45.683 16.499 57.661 1.00 88.25 377 ASP A CA 1
ATOM 2978 C C . ASP A 1 377 ? -44.739 15.433 57.077 1.00 88.25 377 ASP A C 1
ATOM 2980 O O . ASP A 1 377 ? -43.838 15.752 56.292 1.00 88.25 377 ASP A O 1
ATOM 2984 N N . VAL A 1 378 ? -44.977 14.151 57.377 1.00 90.06 378 VAL A N 1
ATOM 2985 C CA . VAL A 1 378 ? -44.238 13.025 56.778 1.00 90.06 378 VAL A CA 1
ATOM 2986 C C . VAL A 1 378 ? -44.499 12.934 55.272 1.00 90.06 378 VAL A C 1
ATOM 2988 O O . VAL A 1 378 ? -43.561 12.761 54.492 1.00 90.06 378 VAL A O 1
ATOM 2991 N N . LEU A 1 379 ? -45.751 13.086 54.831 1.00 90.19 379 LEU A N 1
ATOM 2992 C CA . LEU A 1 379 ? -46.097 13.074 53.406 1.00 90.19 379 LEU A CA 1
ATOM 2993 C C . LEU A 1 379 ? -45.547 14.297 52.665 1.00 90.19 379 LEU A C 1
ATOM 2995 O O . LEU A 1 379 ? -45.086 14.155 51.534 1.00 90.19 379 LEU A O 1
ATOM 2999 N N . ALA A 1 380 ? -45.552 15.474 53.292 1.00 90.44 380 ALA A N 1
ATOM 3000 C CA . ALA A 1 380 ? -44.958 16.686 52.738 1.00 90.44 380 ALA A CA 1
ATOM 3001 C C . ALA A 1 380 ? -43.436 16.542 52.591 1.00 90.44 380 ALA A C 1
ATOM 3003 O O . ALA A 1 380 ? -42.890 16.866 51.537 1.00 90.44 380 ALA A O 1
ATOM 3004 N N . SER A 1 381 ? -42.767 15.971 53.598 1.00 91.00 381 SER A N 1
ATOM 3005 C CA . SER A 1 381 ? -41.331 15.667 53.544 1.00 91.00 381 SER A CA 1
ATOM 3006 C C . SER A 1 381 ? -41.019 14.663 52.431 1.00 91.00 381 SER A C 1
ATOM 3008 O O . SER A 1 381 ? -40.115 14.883 51.629 1.00 91.00 381 SER A O 1
ATOM 3010 N N . ARG A 1 382 ? -41.829 13.604 52.300 1.00 94.19 382 ARG A N 1
ATOM 3011 C CA . ARG A 1 382 ? -41.659 12.604 51.238 1.00 94.19 382 ARG A CA 1
ATOM 3012 C C . ARG A 1 382 ? -41.915 13.166 49.837 1.00 94.19 382 ARG A C 1
ATOM 3014 O O . ARG A 1 382 ? -41.260 12.748 48.886 1.00 94.19 382 ARG A O 1
ATOM 3021 N N . LEU A 1 383 ? -42.864 14.089 49.691 1.00 90.12 383 LEU A N 1
ATOM 3022 C CA . LEU A 1 383 ? -43.106 14.793 48.430 1.00 90.12 383 LEU A CA 1
ATOM 3023 C C . LEU A 1 383 ? -41.926 15.694 48.056 1.00 90.12 383 LEU A C 1
ATOM 3025 O O . LEU A 1 383 ? -41.521 15.675 46.898 1.00 90.12 383 LEU A O 1
ATOM 3029 N N . ALA A 1 384 ? -41.340 16.408 49.021 1.00 92.44 384 ALA A N 1
ATOM 3030 C CA . ALA A 1 384 ? -40.153 17.229 48.789 1.00 92.44 384 ALA A CA 1
ATOM 3031 C C . ALA A 1 384 ? -38.941 16.384 48.350 1.00 92.44 384 ALA A C 1
ATOM 3033 O O . ALA A 1 384 ? -38.267 16.740 47.386 1.00 92.44 384 ALA A O 1
ATOM 3034 N N . GLU A 1 385 ? -38.714 15.226 48.984 1.00 92.31 385 GLU A N 1
ATOM 3035 C CA . GLU A 1 385 ? -37.675 14.268 48.565 1.00 92.31 385 GLU A CA 1
ATOM 3036 C C . GLU A 1 385 ? -37.890 13.773 47.125 1.00 92.31 385 GLU A C 1
ATOM 3038 O O . GLU A 1 385 ? -36.954 13.733 46.328 1.00 92.31 385 GLU A O 1
ATOM 3043 N N . LEU A 1 386 ? -39.129 13.412 46.771 1.00 91.06 386 LEU A N 1
ATOM 3044 C CA . LEU A 1 386 ? -39.464 12.945 45.421 1.00 91.06 386 LEU A CA 1
ATOM 3045 C C . LEU A 1 386 ? -39.336 14.056 44.368 1.00 91.06 386 LEU A C 1
ATOM 3047 O O . LEU A 1 386 ? -38.963 13.777 43.226 1.00 91.06 386 LEU A O 1
ATOM 3051 N N . GLU A 1 387 ? -39.639 15.308 44.721 1.00 93.12 387 GLU A N 1
ATOM 3052 C CA . GLU A 1 387 ? -39.411 16.462 43.848 1.00 93.12 387 GLU A CA 1
ATOM 3053 C C . GLU A 1 387 ? -37.917 16.707 43.614 1.00 93.12 387 GLU A C 1
ATOM 3055 O O . GLU A 1 387 ? -37.515 16.920 42.465 1.00 93.12 387 GLU A O 1
ATOM 3060 N N . GLU A 1 388 ? -37.087 16.603 44.656 1.00 93.94 388 GLU A N 1
ATOM 3061 C CA . GLU A 1 388 ? -35.630 16.716 44.538 1.00 93.94 388 GLU A CA 1
ATOM 3062 C C . GLU A 1 388 ? -35.047 15.589 43.670 1.00 93.94 388 GLU A C 1
ATOM 3064 O O . GLU A 1 388 ? -34.249 15.851 42.764 1.00 93.94 388 GLU A O 1
ATOM 3069 N N . GLU A 1 389 ? -35.507 14.349 43.859 1.00 94.00 389 GLU A N 1
ATOM 3070 C CA . GLU A 1 389 ? -35.110 13.198 43.040 1.00 94.00 389 GLU A CA 1
ATOM 3071 C C . GLU A 1 389 ? -35.514 13.392 41.565 1.00 94.00 389 GLU A C 1
ATOM 3073 O O . GLU A 1 389 ? -34.707 13.196 40.651 1.00 94.00 389 GLU A O 1
ATOM 3078 N N . CYS A 1 390 ? -36.733 13.881 41.305 1.00 90.69 390 CYS A N 1
ATOM 3079 C CA . CYS A 1 390 ? -37.180 14.232 39.954 1.00 90.69 390 CYS A CA 1
ATOM 3080 C C . CYS A 1 390 ? -36.333 15.352 39.331 1.00 90.69 390 CYS A C 1
ATOM 3082 O O . CYS A 1 390 ? -36.073 15.338 38.123 1.00 90.69 390 CYS A O 1
ATOM 3084 N N . GLN A 1 391 ? -35.905 16.333 40.126 1.00 93.75 391 GLN A N 1
ATOM 3085 C CA . GLN A 1 391 ? -35.063 17.428 39.658 1.00 93.75 391 GLN A CA 1
ATOM 3086 C C . GLN A 1 391 ? -33.641 16.945 39.338 1.00 93.75 391 GLN A C 1
ATOM 3088 O O . GLN A 1 391 ? -33.107 17.298 38.283 1.00 93.75 391 GLN A O 1
ATOM 3093 N N . GLN A 1 392 ? -33.064 16.070 40.167 1.00 92.38 392 GLN A N 1
ATOM 3094 C CA . GLN A 1 392 ? -31.783 15.416 39.884 1.00 92.38 392 GLN A CA 1
ATOM 3095 C C . GLN A 1 392 ? -31.844 14.560 38.616 1.00 92.38 392 GLN A C 1
ATOM 3097 O O . GLN A 1 392 ? -30.966 14.680 37.758 1.00 92.38 392 GLN A O 1
ATOM 3102 N N . LEU A 1 393 ? -32.900 13.761 38.436 1.00 91.12 393 LEU A N 1
ATOM 3103 C CA . LEU A 1 393 ? -33.091 12.958 37.224 1.00 91.12 393 LEU A CA 1
ATOM 3104 C C . LEU A 1 393 ? -33.199 13.826 35.964 1.00 91.12 393 LEU A C 1
ATOM 3106 O O . LEU A 1 393 ? -32.641 13.472 34.925 1.00 91.12 393 LEU A O 1
ATOM 3110 N N . ARG A 1 394 ? -33.856 14.991 36.040 1.00 93.62 394 ARG A N 1
ATOM 3111 C CA . ARG A 1 394 ? -33.898 15.942 34.915 1.00 93.62 394 ARG A CA 1
ATOM 3112 C C . ARG A 1 394 ? -32.515 16.483 34.572 1.00 93.62 394 ARG A C 1
ATOM 3114 O O . ARG A 1 394 ? -32.177 16.514 33.393 1.00 93.62 394 ARG A O 1
ATOM 3121 N N . ILE A 1 395 ? -31.720 16.857 35.577 1.00 92.50 395 ILE A N 1
ATOM 3122 C CA . ILE A 1 395 ? -30.345 17.344 35.380 1.00 92.50 395 ILE A CA 1
ATOM 3123 C C . ILE A 1 395 ? -29.481 16.256 34.724 1.00 92.50 395 ILE A C 1
ATOM 3125 O O . ILE A 1 395 ? -28.772 16.530 33.751 1.00 92.50 395 ILE A O 1
ATOM 3129 N N . GLN A 1 396 ? -29.582 15.011 35.199 1.00 92.19 396 GLN A N 1
ATOM 3130 C CA . GLN A 1 396 ? -28.880 13.869 34.606 1.00 92.19 396 GLN A CA 1
ATOM 3131 C C . GLN A 1 396 ? -29.316 13.611 33.159 1.00 92.19 396 GLN A C 1
ATOM 3133 O O . GLN A 1 396 ? -28.465 13.410 32.292 1.00 92.19 396 GLN A O 1
ATOM 3138 N N . HIS A 1 397 ? -30.619 13.670 32.872 1.00 91.31 397 HIS A N 1
ATOM 3139 C CA . HIS A 1 397 ? -31.136 13.515 31.515 1.00 91.31 397 HIS A CA 1
ATOM 3140 C C . HIS A 1 397 ? -30.600 14.606 30.579 1.00 91.31 397 HIS A C 1
ATOM 3142 O O . HIS A 1 397 ? -30.161 14.297 29.474 1.00 91.31 397 HIS A O 1
ATOM 3148 N N . THR A 1 398 ? -30.579 15.872 31.010 1.00 92.50 398 THR A N 1
ATOM 3149 C CA . THR A 1 398 ? -29.994 16.958 30.206 1.00 92.50 398 THR A CA 1
ATOM 3150 C C . THR A 1 398 ? -28.498 16.760 29.962 1.00 92.50 398 THR A C 1
ATOM 3152 O O . THR A 1 398 ? -28.054 16.903 28.828 1.00 92.50 398 THR A O 1
ATOM 3155 N N . ALA A 1 399 ? -27.728 16.322 30.964 1.00 91.25 399 ALA A N 1
ATOM 3156 C CA . ALA A 1 399 ? -26.303 16.035 30.785 1.00 91.25 399 ALA A CA 1
ATOM 3157 C C . ALA A 1 399 ? -26.058 14.873 29.798 1.00 91.25 399 ALA A C 1
ATOM 3159 O O . ALA A 1 399 ? -25.169 14.940 28.944 1.00 91.25 399 ALA A O 1
ATOM 3160 N N . LEU A 1 400 ? -26.870 13.813 29.865 1.00 90.19 400 LEU A N 1
ATOM 3161 C CA . LEU A 1 400 ? -26.836 12.715 28.893 1.00 90.19 400 LEU A CA 1
ATOM 3162 C C . LEU A 1 400 ? -27.216 13.185 27.483 1.00 90.19 400 LEU A C 1
ATOM 3164 O O . LEU A 1 400 ? -26.594 12.778 26.504 1.00 90.19 400 LEU A O 1
ATOM 3168 N N . GLN A 1 401 ? -28.193 14.078 27.364 1.00 93.75 401 GLN A N 1
ATOM 3169 C CA . GLN A 1 401 ? -28.596 14.641 26.081 1.00 93.75 401 GLN A CA 1
ATOM 3170 C C . GLN A 1 401 ? -27.491 15.512 25.459 1.00 93.75 401 GLN A C 1
ATOM 3172 O O . GLN A 1 401 ? -27.231 15.393 24.260 1.00 93.75 401 GLN A O 1
ATOM 3177 N N . ASP A 1 402 ? -26.788 16.311 26.263 1.00 90.31 402 ASP A N 1
ATOM 3178 C CA . ASP A 1 402 ? -25.657 17.130 25.811 1.00 90.31 402 ASP A CA 1
ATOM 3179 C C . ASP A 1 402 ? -24.463 16.268 25.377 1.00 90.31 402 ASP A C 1
ATOM 3181 O O . ASP A 1 402 ? -23.853 16.510 24.331 1.00 90.31 402 ASP A O 1
ATOM 3185 N N . THR A 1 403 ? -24.150 15.207 26.129 1.00 90.56 403 THR A N 1
ATOM 3186 C CA . THR A 1 403 ? -23.106 14.248 25.720 1.00 90.56 403 THR A CA 1
ATOM 3187 C C . THR A 1 403 ? -23.479 13.513 24.432 1.00 90.56 403 THR A C 1
ATOM 3189 O O . THR A 1 403 ? -22.640 13.392 23.538 1.00 90.56 403 THR A O 1
ATOM 3192 N N . HIS A 1 404 ? -24.741 13.109 24.264 1.00 88.38 404 HIS A N 1
ATOM 3193 C CA . HIS A 1 404 ? -25.222 12.525 23.011 1.00 88.38 404 HIS A CA 1
ATOM 3194 C C . HIS A 1 404 ? -25.108 13.515 21.837 1.00 88.38 404 HIS A C 1
ATOM 3196 O O . HIS A 1 404 ? -24.659 13.145 20.745 1.00 88.38 404 HIS A O 1
ATOM 3202 N N . ALA A 1 405 ? -25.453 14.788 22.056 1.00 88.69 405 ALA A N 1
ATOM 3203 C CA . ALA A 1 405 ? -25.316 15.846 21.057 1.00 88.69 405 ALA A CA 1
ATOM 3204 C C . ALA A 1 405 ? -23.851 16.075 20.637 1.00 88.69 405 ALA A C 1
ATOM 3206 O O . ALA A 1 405 ? -23.593 16.325 19.462 1.00 88.69 405 ALA A O 1
ATOM 3207 N N . LEU A 1 406 ? -22.890 15.918 21.556 1.00 90.25 406 LEU A N 1
ATOM 3208 C CA . LEU A 1 406 ? -21.448 15.986 21.273 1.00 90.25 406 LEU A CA 1
ATOM 32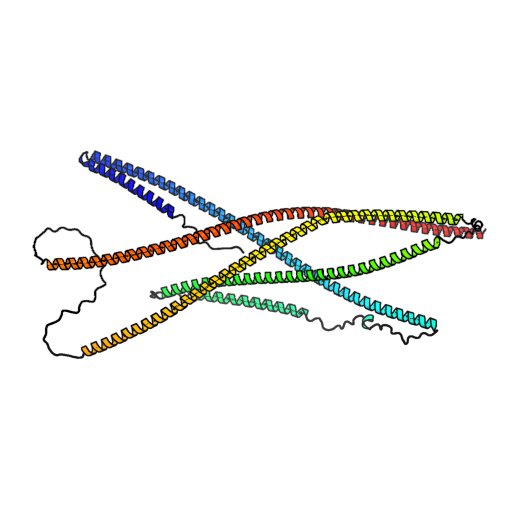09 C C . LEU A 1 406 ? -20.911 14.743 20.540 1.00 90.25 406 LEU A C 1
ATOM 3211 O O . LEU A 1 406 ? -20.050 14.859 19.664 1.00 90.25 406 LEU A O 1
ATOM 3215 N N . CYS A 1 407 ? -21.416 13.549 20.858 1.00 85.94 407 CYS A N 1
ATOM 3216 C CA . CYS A 1 407 ? -20.988 12.307 20.207 1.00 85.94 407 CYS A CA 1
ATOM 3217 C C . CYS A 1 407 ? -21.526 12.171 18.774 1.00 85.94 407 CYS A C 1
ATOM 3219 O O . CYS A 1 407 ? -20.812 11.678 17.901 1.00 85.94 407 CYS A O 1
ATOM 3221 N N . THR A 1 408 ? -22.743 12.652 18.507 1.00 90.75 408 THR A N 1
ATOM 3222 C CA . THR A 1 408 ? -23.408 12.567 17.192 1.00 90.75 408 THR A CA 1
ATOM 3223 C C . THR A 1 408 ? -22.550 13.079 16.014 1.00 90.75 408 THR A C 1
ATOM 3225 O O . THR A 1 408 ? -22.374 12.334 15.049 1.00 90.75 408 THR A O 1
ATOM 3228 N N . PRO A 1 409 ? -21.955 14.291 16.041 1.00 87.38 409 PRO A N 1
ATOM 3229 C CA . PRO A 1 409 ? -21.105 14.765 14.947 1.00 87.38 409 PRO A CA 1
ATOM 3230 C C . PRO A 1 409 ? -19.817 13.946 14.792 1.00 87.38 409 PRO A C 1
ATOM 3232 O O . PRO A 1 409 ? -19.352 13.759 13.671 1.00 87.38 409 PRO A O 1
ATOM 3235 N N . THR A 1 410 ? -19.269 13.408 15.887 1.00 87.56 410 THR A N 1
ATOM 3236 C CA . THR A 1 410 ? -18.086 12.532 15.837 1.00 87.56 410 THR A CA 1
ATOM 3237 C C . THR A 1 410 ? -18.412 11.211 15.140 1.00 87.56 410 THR A C 1
ATOM 3239 O O . THR A 1 410 ? -17.653 10.768 14.282 1.00 87.56 410 THR A O 1
ATOM 3242 N N . ILE A 1 411 ? -19.568 10.613 15.450 1.00 85.00 411 ILE A N 1
ATOM 3243 C CA . ILE A 1 411 ? -20.065 9.406 14.774 1.00 85.00 411 ILE A CA 1
ATOM 3244 C C . ILE A 1 411 ? -20.268 9.683 13.282 1.00 85.00 411 ILE A C 1
ATOM 3246 O O . ILE A 1 411 ? -19.765 8.928 12.455 1.00 85.00 411 ILE A O 1
ATOM 3250 N N . ASN A 1 412 ? -20.914 10.797 12.927 1.00 85.88 412 ASN A N 1
ATOM 3251 C CA . ASN A 1 412 ? -21.128 11.172 11.527 1.00 85.88 412 ASN A CA 1
ATOM 3252 C C . ASN A 1 412 ? -19.808 11.372 10.768 1.00 85.88 412 ASN A C 1
ATOM 3254 O O . ASN A 1 412 ? -19.679 10.909 9.638 1.00 85.88 412 ASN A O 1
ATOM 3258 N N . MET A 1 413 ? -18.811 12.006 11.392 1.00 91.44 413 MET A N 1
ATOM 3259 C CA . MET A 1 413 ? -17.480 12.181 10.806 1.00 91.44 413 MET A CA 1
ATOM 3260 C C . MET A 1 413 ? -16.785 10.835 10.563 1.00 91.44 413 MET A C 1
ATOM 3262 O O . MET A 1 413 ? -16.251 10.612 9.479 1.00 91.44 413 MET A O 1
ATOM 3266 N N . LEU A 1 414 ? -16.812 9.923 11.541 1.00 81.75 414 LEU A N 1
ATOM 3267 C CA . LEU A 1 414 ? -16.242 8.579 11.391 1.00 81.75 414 LEU A CA 1
ATOM 3268 C C . LEU A 1 414 ? -16.968 7.778 10.303 1.00 81.75 414 LEU A C 1
ATOM 3270 O O . LEU A 1 414 ? -16.334 7.069 9.526 1.00 81.75 414 LEU A O 1
ATOM 3274 N N . GLN A 1 415 ? -18.287 7.928 10.204 1.00 85.19 415 GLN A N 1
ATOM 3275 C CA . GLN A 1 415 ? -19.101 7.264 9.192 1.00 85.19 415 GLN A CA 1
ATOM 3276 C C . GLN A 1 415 ? -18.827 7.823 7.787 1.00 85.19 415 GLN A C 1
ATOM 3278 O O . GLN A 1 415 ? -18.751 7.065 6.821 1.00 85.19 415 GLN A O 1
ATOM 3283 N N . GLU A 1 416 ? -18.585 9.129 7.664 1.00 87.31 416 GLU A N 1
ATOM 3284 C CA . GLU A 1 416 ? -18.151 9.749 6.413 1.00 87.31 416 GLU A CA 1
ATOM 3285 C C . GLU A 1 416 ? -16.728 9.315 6.021 1.00 87.31 416 GLU A C 1
ATOM 3287 O O . GLU A 1 416 ? -16.484 9.000 4.856 1.00 87.31 416 GLU A O 1
ATOM 3292 N N . GLN A 1 417 ? -15.801 9.220 6.980 1.00 83.12 417 GLN A N 1
ATOM 3293 C CA . GLN A 1 417 ? -14.456 8.683 6.745 1.00 83.12 417 GLN A CA 1
ATOM 3294 C C . GLN A 1 417 ? -14.494 7.219 6.289 1.00 83.12 417 GLN A C 1
ATOM 3296 O O . GLN A 1 417 ? -13.818 6.866 5.319 1.00 83.12 417 GLN A O 1
ATOM 3301 N N . LEU A 1 418 ? -15.322 6.386 6.927 1.00 85.31 418 LEU A N 1
ATOM 3302 C CA . LEU A 1 418 ? -15.520 4.990 6.538 1.00 85.31 418 LEU A CA 1
ATOM 3303 C C . LEU A 1 418 ? -16.078 4.883 5.112 1.00 85.31 418 LEU A C 1
ATOM 3305 O O . LEU A 1 418 ? -15.562 4.112 4.306 1.00 85.31 418 LEU A O 1
ATOM 3309 N N . ASN A 1 419 ? -17.070 5.707 4.765 1.00 81.94 419 ASN A N 1
ATOM 3310 C CA . ASN A 1 419 ? -17.645 5.735 3.420 1.00 81.94 419 ASN A CA 1
ATOM 3311 C C . ASN A 1 419 ? -16.629 6.187 2.361 1.00 81.94 419 ASN A C 1
ATOM 3313 O O . ASN A 1 419 ? -16.559 5.588 1.290 1.00 81.94 419 ASN A O 1
ATOM 3317 N N . ARG A 1 420 ? -15.804 7.203 2.655 1.00 82.94 420 ARG A N 1
ATOM 3318 C CA . ARG A 1 420 ? -14.726 7.645 1.750 1.00 82.94 420 ARG A CA 1
ATOM 3319 C C . ARG A 1 420 ? -13.682 6.550 1.546 1.00 82.94 420 ARG A C 1
ATOM 3321 O O . ARG A 1 420 ? -13.283 6.307 0.413 1.00 82.94 420 ARG A O 1
ATOM 3328 N N . SER A 1 421 ? -13.271 5.868 2.616 1.00 83.69 421 SER A N 1
ATOM 3329 C CA . SER A 1 421 ? -12.330 4.744 2.535 1.00 83.69 421 SER A CA 1
ATOM 3330 C C . SER A 1 421 ? -12.905 3.564 1.744 1.00 83.69 421 SER A C 1
ATOM 3332 O O . SER A 1 421 ? -12.208 2.962 0.930 1.00 83.69 421 SER A O 1
ATOM 3334 N N . HIS A 1 422 ? -14.192 3.263 1.916 1.00 84.69 422 HIS A N 1
ATOM 3335 C CA . HIS A 1 422 ? -14.859 2.229 1.132 1.00 84.69 422 HIS A CA 1
ATOM 3336 C C . HIS A 1 422 ? -14.930 2.598 -0.357 1.00 84.69 422 HIS A C 1
ATOM 3338 O O . HIS A 1 422 ? -14.614 1.775 -1.214 1.00 84.69 422 HIS A O 1
ATOM 3344 N N . GLN A 1 423 ? -15.268 3.851 -0.676 1.00 86.75 423 GLN A N 1
ATOM 3345 C CA . GLN A 1 423 ? -15.317 4.345 -2.051 1.00 86.75 423 GLN A CA 1
ATOM 3346 C C . GLN A 1 423 ? -13.947 4.258 -2.742 1.00 86.75 423 GLN A C 1
ATOM 3348 O O . GLN A 1 423 ? -13.860 3.758 -3.863 1.00 86.75 423 GLN A O 1
ATOM 3353 N N . THR A 1 424 ? -12.862 4.655 -2.066 1.00 80.38 424 THR A N 1
ATOM 3354 C CA . THR A 1 424 ? -11.505 4.537 -2.627 1.00 80.38 424 THR A CA 1
ATOM 3355 C C . THR A 1 424 ? -11.085 3.080 -2.818 1.00 80.38 424 THR A C 1
ATOM 3357 O O . THR A 1 424 ? -10.442 2.753 -3.816 1.00 80.38 424 THR A O 1
ATOM 3360 N N . GLN A 1 425 ? -11.489 2.176 -1.920 1.00 80.00 425 GLN A N 1
ATOM 3361 C CA . GLN A 1 425 ? -11.254 0.739 -2.077 1.00 80.00 425 GLN A CA 1
ATOM 3362 C C . GLN A 1 425 ? -11.996 0.168 -3.296 1.00 80.00 425 GLN A C 1
ATOM 3364 O O . GLN A 1 425 ? -11.430 -0.639 -4.039 1.00 80.00 425 GLN A O 1
ATOM 3369 N N . VAL A 1 426 ? -13.246 0.583 -3.525 1.00 85.00 426 VAL A N 1
ATOM 3370 C CA . VAL A 1 426 ? -14.036 0.181 -4.700 1.00 85.00 426 VAL A CA 1
ATOM 3371 C C . VAL A 1 426 ? -13.390 0.700 -5.985 1.00 85.00 426 VAL A C 1
ATOM 3373 O O . VAL A 1 426 ? -13.178 -0.081 -6.912 1.00 85.00 426 VAL A O 1
ATOM 3376 N N . GLU A 1 427 ? -12.997 1.973 -6.026 1.00 82.00 427 GLU A N 1
ATOM 3377 C CA . GLU A 1 427 ? -12.300 2.565 -7.173 1.00 82.00 427 GLU A CA 1
ATOM 3378 C C . GLU A 1 427 ? -10.986 1.828 -7.471 1.00 82.00 427 GLU A C 1
ATOM 3380 O O . GLU A 1 427 ? -10.746 1.420 -8.610 1.00 82.00 427 GLU A O 1
ATOM 3385 N N . LEU A 1 428 ? -10.179 1.533 -6.448 1.00 84.31 428 LEU A N 1
ATOM 3386 C CA . LEU A 1 428 ? -8.947 0.761 -6.611 1.00 84.31 428 LEU A CA 1
ATOM 3387 C C . LEU A 1 428 ? -9.217 -0.648 -7.159 1.00 84.31 428 LEU A C 1
ATOM 3389 O O . LEU A 1 428 ? -8.531 -1.084 -8.085 1.00 84.31 428 LEU A O 1
ATOM 3393 N N . ARG A 1 429 ? -10.238 -1.350 -6.646 1.00 85.56 429 ARG A N 1
ATOM 3394 C CA . ARG A 1 429 ? -10.649 -2.666 -7.168 1.00 85.56 429 ARG A CA 1
ATOM 3395 C C . ARG A 1 429 ? -11.077 -2.587 -8.631 1.00 85.56 429 ARG A C 1
ATOM 3397 O O . ARG A 1 429 ? -10.695 -3.460 -9.410 1.00 85.56 429 ARG A O 1
ATOM 3404 N N . THR A 1 430 ? -11.822 -1.554 -9.028 1.00 83.88 430 THR A N 1
ATOM 3405 C CA . THR A 1 430 ? -12.224 -1.376 -10.434 1.00 83.88 430 THR A CA 1
ATOM 3406 C C . THR A 1 430 ? -11.029 -1.117 -11.352 1.00 83.88 430 THR A C 1
ATOM 3408 O O . THR A 1 430 ? -10.941 -1.733 -12.413 1.00 83.88 430 THR A O 1
ATOM 3411 N N . VAL A 1 431 ? -10.061 -0.298 -10.923 1.00 84.88 431 VAL A N 1
ATOM 3412 C CA . VAL A 1 431 ? -8.829 -0.033 -11.685 1.00 84.88 431 VAL A CA 1
ATOM 3413 C C . VAL A 1 431 ? -7.970 -1.291 -11.810 1.00 84.88 431 VAL A C 1
ATOM 3415 O O . VAL A 1 431 ? -7.515 -1.602 -12.908 1.00 84.88 431 VAL A O 1
ATOM 3418 N N . LEU A 1 432 ? -7.784 -2.046 -10.722 1.00 84.44 432 LEU A N 1
ATOM 3419 C CA . LEU A 1 432 ? -7.033 -3.306 -10.748 1.00 84.44 432 LEU A CA 1
ATOM 3420 C C . LEU A 1 432 ? -7.709 -4.351 -11.639 1.00 84.44 432 LEU A C 1
ATOM 3422 O O . LEU A 1 432 ? -7.031 -5.025 -12.406 1.00 84.44 432 LEU A O 1
ATOM 3426 N N . THR A 1 433 ? -9.039 -4.453 -11.591 1.00 87.75 433 THR A N 1
ATOM 3427 C CA . THR A 1 433 ? -9.798 -5.369 -12.459 1.00 87.75 433 THR A CA 1
ATOM 3428 C C . THR A 1 433 ? -9.601 -5.016 -13.935 1.00 87.75 433 THR A C 1
ATOM 3430 O O . THR A 1 433 ? -9.364 -5.904 -14.752 1.00 87.75 433 THR A O 1
ATOM 3433 N N . ALA A 1 434 ? -9.631 -3.723 -14.275 1.00 83.50 434 ALA A N 1
ATOM 3434 C CA . ALA A 1 434 ? -9.371 -3.256 -15.634 1.00 83.50 434 ALA A CA 1
ATOM 3435 C C . ALA A 1 434 ? -7.919 -3.516 -16.079 1.00 83.50 434 ALA A C 1
ATOM 3437 O O . ALA A 1 434 ? -7.696 -3.941 -17.211 1.00 83.50 434 ALA A O 1
ATOM 3438 N N . GLU A 1 435 ? -6.930 -3.313 -15.200 1.00 84.75 435 GLU A N 1
ATOM 3439 C CA . GLU A 1 435 ? -5.524 -3.594 -15.518 1.00 84.75 435 GLU A CA 1
ATOM 3440 C C . GLU A 1 435 ? -5.268 -5.097 -15.700 1.00 84.75 435 GLU A C 1
ATOM 3442 O O . GLU A 1 435 ? -4.578 -5.489 -16.640 1.00 84.75 435 GLU A O 1
ATOM 3447 N N . VAL A 1 436 ? -5.860 -5.953 -14.861 1.00 88.75 436 VAL A N 1
ATOM 3448 C CA . VAL A 1 436 ? -5.766 -7.415 -15.007 1.00 88.75 436 VAL A CA 1
ATOM 3449 C C . VAL A 1 436 ? -6.386 -7.872 -16.328 1.00 88.75 436 VAL A C 1
ATOM 3451 O O . VAL A 1 436 ? -5.763 -8.664 -17.032 1.00 88.75 436 VAL A O 1
ATOM 3454 N N . ALA A 1 437 ? -7.554 -7.339 -16.702 1.00 81.81 437 ALA A N 1
ATOM 3455 C CA . ALA A 1 437 ? -8.174 -7.627 -17.996 1.00 81.81 437 ALA A CA 1
ATOM 3456 C C . ALA A 1 437 ? -7.264 -7.204 -19.163 1.00 81.81 437 ALA A C 1
ATOM 3458 O O . ALA A 1 437 ? -6.965 -8.014 -20.034 1.00 81.81 437 ALA A O 1
ATOM 3459 N N . GLN A 1 438 ? -6.710 -5.987 -19.123 1.00 90.12 438 GLN A N 1
ATOM 3460 C CA . GLN A 1 438 ? -5.791 -5.499 -20.156 1.00 90.12 438 GLN A CA 1
ATOM 3461 C C . GLN A 1 438 ? -4.522 -6.362 -20.276 1.00 90.12 438 GLN A C 1
ATOM 3463 O O . GLN A 1 438 ? -4.055 -6.637 -21.381 1.00 90.12 438 GLN A O 1
ATOM 3468 N N . ARG A 1 439 ? -3.934 -6.788 -19.150 1.00 84.56 439 ARG A N 1
ATOM 3469 C CA . ARG A 1 439 ? -2.760 -7.679 -19.147 1.00 84.56 439 ARG A CA 1
ATOM 3470 C C . ARG A 1 439 ? -3.105 -9.068 -19.672 1.00 84.56 439 ARG A C 1
ATOM 3472 O O . ARG A 1 439 ? -2.279 -9.666 -20.355 1.00 84.56 439 ARG A O 1
ATOM 3479 N N . HIS A 1 440 ? -4.300 -9.571 -19.368 1.00 86.44 440 HIS A N 1
ATOM 3480 C CA . HIS A 1 440 ? -4.788 -10.832 -19.911 1.00 86.44 440 HIS A CA 1
ATOM 3481 C C . HIS A 1 440 ? -4.925 -10.755 -21.436 1.00 86.44 440 HIS A C 1
ATOM 3483 O O . HIS A 1 440 ? -4.367 -11.603 -22.126 1.00 86.44 440 HIS A O 1
ATOM 3489 N N . ASP A 1 441 ? -5.536 -9.692 -21.964 1.00 88.00 441 ASP A N 1
ATOM 3490 C CA . ASP A 1 441 ? -5.662 -9.471 -23.411 1.00 88.00 441 ASP A CA 1
ATOM 3491 C C . ASP A 1 441 ? -4.289 -9.387 -24.102 1.00 88.00 441 ASP A C 1
ATOM 3493 O O . ASP A 1 441 ? -4.085 -9.960 -25.172 1.00 88.00 441 ASP A O 1
ATOM 3497 N N . GLN A 1 442 ? -3.307 -8.729 -23.470 1.00 89.00 442 GLN A N 1
ATOM 3498 C CA . GLN A 1 442 ? -1.925 -8.687 -23.968 1.00 89.00 442 GLN A CA 1
ATOM 3499 C C . GLN A 1 442 ? -1.260 -10.069 -23.984 1.00 89.00 442 GLN A C 1
ATOM 3501 O O . GLN A 1 442 ? -0.566 -10.397 -24.944 1.00 89.00 442 GLN A O 1
ATOM 3506 N N . LEU A 1 443 ? -1.457 -10.882 -22.942 1.00 85.81 443 LEU A N 1
ATOM 3507 C CA . LEU A 1 443 ? -0.927 -12.247 -22.892 1.00 85.81 443 LEU A CA 1
ATOM 3508 C C . LEU A 1 443 ? -1.561 -13.141 -23.957 1.00 85.81 443 LEU A C 1
ATOM 3510 O O . LEU A 1 443 ? -0.853 -13.938 -24.566 1.00 85.81 443 LEU A O 1
ATOM 3514 N N . VAL A 1 444 ? -2.866 -12.995 -24.201 1.00 90.50 444 VAL A N 1
ATOM 3515 C CA . VAL A 1 444 ? -3.565 -13.715 -25.273 1.00 90.50 444 VAL A CA 1
ATOM 3516 C C . VAL A 1 444 ? -2.990 -13.318 -26.634 1.00 90.50 444 VAL A C 1
ATOM 3518 O O . VAL A 1 444 ? -2.602 -14.199 -27.397 1.00 90.50 444 VAL A O 1
ATOM 3521 N N . ALA A 1 445 ? -2.824 -12.018 -26.899 1.00 91.12 445 ALA A N 1
ATOM 3522 C CA . ALA A 1 445 ? -2.241 -11.533 -28.151 1.00 91.12 445 ALA A CA 1
ATOM 3523 C C . ALA A 1 445 ? -0.802 -12.038 -28.378 1.00 91.12 445 ALA A C 1
ATOM 3525 O O . ALA A 1 445 ? -0.477 -12.501 -29.469 1.00 91.12 445 ALA A O 1
ATOM 3526 N N . LEU A 1 446 ? 0.048 -12.006 -27.344 1.00 89.81 446 LEU A N 1
ATOM 3527 C CA . LEU A 1 446 ? 1.407 -12.559 -27.415 1.00 89.81 446 LEU A CA 1
ATOM 3528 C C . LEU A 1 446 ? 1.404 -14.084 -27.595 1.00 89.81 446 LEU A C 1
ATOM 3530 O O . LEU A 1 446 ? 2.271 -14.623 -28.278 1.00 89.81 446 LEU A O 1
ATOM 3534 N N . GLY A 1 447 ? 0.438 -14.784 -26.998 1.00 90.19 447 GLY A N 1
ATOM 3535 C CA . GLY A 1 447 ? 0.255 -16.222 -27.184 1.00 90.19 447 GLY A CA 1
ATOM 3536 C C . GLY A 1 447 ? -0.124 -16.587 -28.620 1.00 90.19 447 GLY A C 1
ATOM 3537 O O . GLY A 1 447 ? 0.376 -17.579 -29.149 1.00 90.19 447 GLY A O 1
ATOM 3538 N N . ASP A 1 448 ? -0.962 -15.780 -29.268 1.00 93.06 448 ASP A N 1
ATOM 3539 C CA . ASP A 1 448 ? -1.325 -15.969 -30.673 1.00 93.06 448 ASP A CA 1
ATOM 3540 C C . ASP A 1 448 ? -0.153 -15.645 -31.615 1.00 93.06 448 ASP A C 1
ATOM 3542 O O . ASP A 1 448 ? 0.108 -16.410 -32.545 1.00 93.06 448 ASP A O 1
ATOM 3546 N N . GLU A 1 449 ? 0.622 -14.590 -31.335 1.00 92.12 449 GLU A N 1
ATOM 3547 C CA . GLU A 1 449 ? 1.843 -14.270 -32.090 1.00 92.12 449 GLU A CA 1
ATOM 3548 C C . GLU A 1 449 ? 2.906 -15.374 -31.954 1.00 92.12 449 GLU A C 1
ATOM 3550 O O . GLU A 1 449 ? 3.538 -15.755 -32.942 1.00 92.12 449 GLU A O 1
ATOM 3555 N N . LEU A 1 450 ? 3.071 -15.945 -30.754 1.00 90.06 450 LEU A N 1
ATOM 3556 C CA . LEU A 1 450 ? 3.975 -17.074 -30.528 1.00 90.06 450 LEU A CA 1
ATOM 3557 C C . LEU A 1 450 ? 3.559 -18.294 -31.358 1.00 90.06 450 LEU A C 1
ATOM 3559 O O . LEU A 1 450 ? 4.401 -18.873 -32.040 1.00 90.06 450 LEU A O 1
ATOM 3563 N N . LYS A 1 451 ? 2.266 -18.645 -31.367 1.00 91.44 451 LYS A N 1
ATOM 3564 C CA . LYS A 1 451 ? 1.740 -19.739 -32.202 1.00 91.44 451 LYS A CA 1
ATOM 3565 C C . LYS A 1 451 ? 1.964 -19.486 -33.692 1.00 91.44 451 LYS A C 1
ATOM 3567 O O . LYS A 1 451 ? 2.312 -20.411 -34.422 1.00 91.44 451 LYS A O 1
ATOM 3572 N N . GLU A 1 452 ? 1.791 -18.247 -34.155 1.00 95.62 452 GLU A N 1
ATOM 3573 C CA . GLU A 1 452 ? 2.059 -17.883 -35.550 1.00 95.62 452 GLU A CA 1
ATOM 3574 C C . GLU A 1 452 ? 3.548 -18.061 -35.899 1.00 95.62 452 GLU A C 1
ATOM 3576 O O . GLU A 1 452 ? 3.885 -18.588 -36.963 1.00 95.62 452 GLU A O 1
ATOM 3581 N N . GLN A 1 453 ? 4.458 -17.666 -35.002 1.00 91.69 453 GLN A N 1
ATOM 3582 C CA . GLN A 1 453 ? 5.899 -17.868 -35.187 1.00 91.69 453 GLN A CA 1
ATOM 3583 C C . GLN A 1 453 ? 6.291 -19.349 -35.143 1.00 91.69 453 GLN A C 1
ATOM 3585 O O . GLN A 1 453 ? 7.103 -19.786 -35.959 1.00 91.69 453 GLN A O 1
ATOM 3590 N N . GLU A 1 454 ? 5.691 -20.139 -34.253 1.00 91.19 454 GLU A N 1
ATOM 3591 C CA . GLU A 1 454 ? 5.871 -21.594 -34.207 1.00 91.19 454 GLU A CA 1
ATOM 3592 C C . GLU A 1 454 ? 5.412 -22.254 -35.511 1.00 91.19 454 GLU A C 1
ATOM 3594 O O . GLU A 1 454 ? 6.133 -23.088 -36.066 1.00 91.19 454 GLU A O 1
ATOM 3599 N N . GLN A 1 455 ? 4.266 -21.836 -36.057 1.00 96.19 455 GLN A N 1
ATOM 3600 C CA . GLN A 1 455 ? 3.778 -22.322 -37.346 1.00 96.19 455 GLN A CA 1
ATOM 3601 C C . GLN A 1 455 ? 4.742 -21.960 -38.488 1.00 96.19 455 GLN A C 1
ATOM 3603 O O . GLN A 1 455 ? 5.121 -22.836 -39.266 1.00 96.19 455 GLN A O 1
ATOM 3608 N N . LYS A 1 456 ? 5.211 -20.707 -38.565 1.00 92.50 456 LYS A N 1
ATOM 3609 C CA . LYS A 1 456 ? 6.211 -20.284 -39.567 1.00 92.50 456 LYS A CA 1
ATOM 3610 C C . LYS A 1 456 ? 7.513 -21.075 -39.440 1.00 92.50 456 LYS A C 1
ATOM 3612 O O . LYS A 1 456 ? 8.095 -21.494 -40.443 1.00 92.50 456 LYS A O 1
ATOM 3617 N N . HIS A 1 457 ? 7.977 -21.314 -38.215 1.00 91.31 457 HIS A N 1
ATOM 3618 C CA . HIS A 1 457 ? 9.158 -22.136 -37.976 1.00 91.31 457 HIS A CA 1
ATOM 3619 C C . HIS A 1 457 ? 8.941 -23.581 -38.453 1.00 91.31 457 HIS A C 1
ATOM 3621 O O . HIS A 1 457 ? 9.793 -24.137 -39.145 1.00 91.31 457 HIS A O 1
ATOM 3627 N N . HIS A 1 458 ? 7.775 -24.165 -38.175 1.00 97.00 458 HIS A N 1
ATOM 3628 C CA . HIS A 1 458 ? 7.418 -25.497 -38.654 1.00 97.00 458 HIS A CA 1
ATOM 3629 C C . HIS A 1 458 ? 7.384 -25.581 -40.193 1.00 97.00 458 HIS A C 1
ATOM 3631 O O . HIS A 1 458 ? 7.971 -26.491 -40.780 1.00 97.00 458 HIS A O 1
ATOM 3637 N N . GLU A 1 459 ? 6.776 -24.600 -40.866 1.00 95.62 459 GLU A N 1
ATOM 3638 C CA . GLU A 1 459 ? 6.726 -24.521 -42.332 1.00 95.62 459 GLU A CA 1
ATOM 3639 C C . GLU A 1 459 ? 8.126 -24.383 -42.954 1.00 95.62 459 GLU A C 1
ATOM 3641 O O . GLU A 1 459 ? 8.459 -25.084 -43.914 1.00 95.62 459 GLU A O 1
ATOM 3646 N N . THR A 1 460 ? 8.987 -23.527 -42.391 1.00 94.06 460 THR A N 1
ATOM 3647 C CA . THR A 1 460 ? 10.380 -23.381 -42.859 1.00 94.06 460 THR A CA 1
ATOM 3648 C C . THR A 1 460 ? 11.202 -24.652 -42.646 1.00 94.06 460 THR A C 1
ATOM 3650 O O . THR A 1 460 ? 11.991 -25.018 -43.522 1.00 94.06 460 THR A O 1
ATOM 3653 N N . LEU A 1 461 ? 10.982 -25.374 -41.543 1.00 95.19 461 LEU A N 1
ATOM 3654 C CA . LEU A 1 461 ? 11.608 -26.671 -41.292 1.00 95.19 461 LEU A CA 1
ATOM 3655 C C . LEU A 1 461 ? 11.174 -27.714 -42.334 1.00 95.19 461 LEU A C 1
ATOM 3657 O O . LEU A 1 461 ? 12.029 -28.409 -42.888 1.00 95.19 461 LEU A O 1
ATOM 3661 N N . MET A 1 462 ? 9.880 -27.783 -42.666 1.00 96.69 462 MET A N 1
ATOM 3662 C CA . MET A 1 462 ? 9.377 -28.656 -43.736 1.00 96.69 462 MET A CA 1
ATOM 3663 C C . MET A 1 462 ? 9.980 -28.303 -45.103 1.00 96.69 462 MET A C 1
ATOM 3665 O O . MET A 1 462 ? 10.404 -29.191 -45.846 1.00 96.69 462 MET A O 1
ATOM 3669 N N . GLN A 1 463 ? 10.082 -27.012 -45.437 1.00 95.56 463 GLN A N 1
ATOM 3670 C CA . GLN A 1 463 ? 10.736 -26.569 -46.674 1.00 95.56 463 GLN A CA 1
ATOM 3671 C C . GLN A 1 463 ? 12.221 -26.954 -46.712 1.00 95.56 463 GLN A C 1
ATOM 3673 O O . GLN A 1 463 ? 12.729 -27.355 -47.761 1.00 95.56 463 GLN A O 1
ATOM 3678 N N . LEU A 1 464 ? 12.929 -26.846 -45.584 1.00 92.25 464 LEU A N 1
ATOM 3679 C CA . LEU A 1 464 ? 14.334 -27.236 -45.481 1.00 92.25 464 LEU A CA 1
ATOM 3680 C C . LEU A 1 464 ? 14.513 -28.751 -45.656 1.00 92.25 464 LEU A C 1
ATOM 3682 O O . LEU A 1 464 ? 15.441 -29.178 -46.347 1.00 92.25 464 LEU A O 1
ATOM 3686 N N . GLN A 1 465 ? 13.615 -29.561 -45.088 1.00 94.19 465 GLN A N 1
ATOM 3687 C CA . GLN A 1 465 ? 13.594 -31.012 -45.295 1.00 94.19 465 GLN A CA 1
ATOM 3688 C C . GLN A 1 465 ? 13.388 -31.359 -46.775 1.00 94.19 465 GLN A C 1
ATOM 3690 O O . GLN A 1 465 ? 14.196 -32.094 -47.338 1.00 94.19 465 GLN A O 1
ATOM 3695 N N . LEU A 1 466 ? 12.394 -30.755 -47.438 1.00 96.56 466 LEU A N 1
ATOM 3696 C CA . LEU A 1 466 ? 12.158 -30.934 -48.878 1.00 96.56 466 LEU A CA 1
ATOM 3697 C C . LEU A 1 466 ? 13.389 -30.558 -49.715 1.00 96.56 466 LEU A C 1
ATOM 3699 O O . LEU A 1 466 ? 13.821 -31.337 -50.563 1.00 96.56 466 LEU A O 1
ATOM 3703 N N . LYS A 1 467 ? 14.008 -29.398 -49.450 1.00 93.50 467 LYS A N 1
ATOM 3704 C CA . LYS A 1 467 ? 15.244 -28.975 -50.134 1.00 93.50 467 LYS A CA 1
ATOM 3705 C C . LYS A 1 467 ? 16.396 -29.954 -49.898 1.00 93.50 467 LYS A C 1
ATOM 3707 O O . LYS A 1 467 ? 17.174 -30.210 -50.814 1.00 93.50 467 LYS A O 1
ATOM 3712 N N . THR A 1 468 ? 16.504 -30.519 -48.697 1.00 94.06 468 THR A N 1
ATOM 3713 C CA . THR A 1 468 ? 17.532 -31.515 -48.362 1.00 94.06 468 THR A CA 1
ATOM 3714 C C . THR A 1 468 ? 17.338 -32.807 -49.156 1.00 94.06 468 THR A C 1
ATOM 3716 O O . THR A 1 468 ? 18.318 -33.342 -49.674 1.00 94.06 468 THR A O 1
ATOM 3719 N N . GLU A 1 469 ? 16.099 -33.281 -49.311 1.00 96.69 469 GLU A N 1
ATOM 3720 C CA . GLU A 1 469 ? 15.789 -34.453 -50.143 1.00 96.69 469 GLU A CA 1
ATOM 3721 C C . GLU A 1 469 ? 16.068 -34.195 -51.631 1.00 96.69 469 GLU A C 1
ATOM 3723 O O . GLU A 1 469 ? 16.716 -35.014 -52.279 1.00 96.69 469 GLU A O 1
ATOM 3728 N N . VAL A 1 470 ? 15.718 -33.015 -52.157 1.00 96.88 470 VAL A N 1
ATOM 3729 C CA . VAL A 1 470 ? 16.075 -32.623 -53.535 1.00 96.88 470 VAL A CA 1
ATOM 3730 C C . VAL A 1 470 ? 17.594 -32.617 -53.735 1.00 96.88 470 VAL A C 1
ATOM 3732 O O . VAL A 1 470 ? 18.093 -33.159 -54.717 1.00 96.88 470 VAL A O 1
ATOM 3735 N N . ILE A 1 471 ? 18.360 -32.059 -52.790 1.00 94.31 471 ILE A N 1
ATOM 3736 C CA . ILE A 1 471 ? 19.830 -32.071 -52.858 1.00 94.31 471 ILE A CA 1
ATOM 3737 C C . ILE A 1 471 ? 20.375 -33.506 -52.809 1.00 94.31 471 ILE A C 1
ATOM 3739 O O . ILE A 1 471 ? 21.363 -33.800 -53.485 1.00 94.31 471 ILE A O 1
ATOM 3743 N N . LYS A 1 472 ? 19.773 -34.410 -52.024 1.00 95.69 472 LYS A N 1
ATOM 3744 C CA . LYS A 1 472 ? 20.174 -35.826 -51.984 1.00 95.69 472 LYS A CA 1
ATOM 3745 C C . LYS A 1 472 ? 19.947 -36.518 -53.329 1.00 95.69 472 LYS A C 1
ATOM 3747 O O . LYS A 1 472 ? 20.865 -37.207 -53.777 1.00 95.69 472 LYS A O 1
ATOM 3752 N N . GLU A 1 473 ? 18.795 -36.305 -53.966 1.00 95.94 473 GLU A N 1
ATOM 3753 C CA . GLU A 1 473 ? 18.497 -36.853 -55.298 1.00 95.94 473 GLU A CA 1
ATOM 3754 C C . GLU A 1 473 ? 19.425 -36.265 -56.368 1.00 95.94 473 GLU A C 1
ATOM 3756 O O . GLU A 1 473 ? 20.085 -37.021 -57.072 1.00 95.94 473 GLU A O 1
ATOM 3761 N N . LEU A 1 474 ? 19.637 -34.944 -56.401 1.00 94.50 474 LEU A N 1
ATOM 3762 C CA . LEU A 1 474 ? 20.596 -34.326 -57.330 1.00 94.50 474 LEU A CA 1
ATOM 3763 C C . LEU A 1 474 ? 22.024 -34.861 -57.134 1.00 94.50 474 LEU A C 1
ATOM 3765 O O . LEU A 1 474 ? 22.738 -35.146 -58.093 1.00 94.50 474 LEU A O 1
ATOM 3769 N N . ARG A 1 475 ? 22.464 -35.050 -55.882 1.00 95.00 475 ARG A N 1
ATOM 3770 C CA . ARG A 1 475 ? 23.771 -35.665 -55.587 1.00 95.00 475 ARG A CA 1
ATOM 3771 C C . ARG A 1 475 ? 23.844 -37.121 -56.044 1.00 95.00 475 ARG A C 1
ATOM 3773 O O . ARG A 1 475 ? 24.940 -37.587 -56.348 1.00 95.00 475 ARG A O 1
ATOM 3780 N N . LYS A 1 476 ? 22.727 -37.849 -56.040 1.00 96.94 476 LYS A N 1
ATOM 3781 C CA . LYS A 1 476 ? 22.639 -39.220 -56.550 1.00 96.94 476 LYS A CA 1
ATOM 3782 C C . LYS A 1 476 ? 22.709 -39.231 -58.075 1.00 96.94 476 LYS A C 1
ATOM 3784 O O . LYS A 1 476 ? 23.567 -39.922 -58.601 1.00 96.94 476 LYS A O 1
ATOM 3789 N N . GLU A 1 477 ? 21.943 -38.384 -58.757 1.00 95.31 477 GLU A N 1
ATOM 3790 C CA . GLU A 1 477 ? 22.009 -38.228 -60.216 1.00 95.31 477 GLU A CA 1
ATOM 3791 C C . GLU A 1 477 ? 23.420 -37.858 -60.694 1.00 95.31 477 GLU A C 1
ATOM 3793 O O . GLU A 1 477 ? 23.930 -38.459 -61.636 1.00 95.31 477 GLU A O 1
ATOM 3798 N N . ILE A 1 478 ? 24.104 -36.932 -60.008 1.00 94.38 478 ILE A N 1
ATOM 3799 C CA . ILE A 1 478 ? 25.500 -36.578 -60.320 1.00 94.38 478 ILE A CA 1
ATOM 3800 C C . ILE A 1 478 ? 26.434 -37.789 -60.166 1.00 94.38 478 ILE A C 1
ATOM 3802 O O . ILE A 1 478 ? 27.334 -37.969 -60.989 1.00 94.38 478 ILE A O 1
ATOM 3806 N N . ARG A 1 479 ? 26.248 -38.622 -59.130 1.00 96.06 479 ARG A N 1
ATOM 3807 C CA . ARG A 1 479 ? 27.031 -39.859 -58.963 1.00 96.06 479 ARG A CA 1
ATOM 3808 C C . ARG A 1 479 ? 26.752 -40.845 -60.094 1.00 96.06 479 ARG A C 1
ATOM 3810 O O . ARG A 1 479 ? 27.708 -41.327 -60.690 1.00 96.06 479 ARG A O 1
ATOM 3817 N N . ASP A 1 480 ? 25.487 -41.063 -60.439 1.00 93.81 480 ASP A N 1
ATOM 3818 C CA . ASP A 1 480 ? 25.084 -41.976 -61.512 1.00 93.81 480 ASP A CA 1
ATOM 3819 C C . ASP A 1 480 ? 25.628 -41.514 -62.877 1.00 93.81 480 ASP A C 1
ATOM 3821 O O . ASP A 1 480 ? 26.111 -42.326 -63.667 1.00 93.81 480 ASP A O 1
ATOM 3825 N N . ILE A 1 481 ? 25.602 -40.205 -63.163 1.00 92.62 481 ILE A N 1
ATOM 3826 C CA . ILE A 1 481 ? 26.210 -39.621 -64.371 1.00 92.62 481 ILE A CA 1
ATOM 3827 C C . ILE A 1 481 ? 27.721 -39.851 -64.366 1.00 92.62 481 ILE A C 1
ATOM 3829 O O . ILE A 1 481 ? 28.280 -40.265 -65.381 1.00 92.62 481 ILE A O 1
ATOM 3833 N N . LYS A 1 482 ? 28.388 -39.626 -63.229 1.00 92.69 482 LYS A N 1
ATOM 3834 C CA . LYS A 1 482 ? 29.835 -39.823 -63.102 1.00 92.69 482 LYS A CA 1
ATOM 3835 C C . LYS A 1 482 ? 30.236 -41.290 -63.287 1.00 92.69 482 LYS A C 1
ATOM 3837 O O . LYS A 1 482 ? 31.223 -41.556 -63.964 1.00 92.69 482 LYS A O 1
ATOM 3842 N N . GLU A 1 483 ? 29.466 -42.235 -62.753 1.00 92.25 483 GLU A N 1
ATOM 3843 C CA . GLU A 1 483 ? 29.677 -43.673 -62.973 1.00 92.25 483 GLU A CA 1
ATOM 3844 C C . GLU A 1 483 ? 29.470 -44.067 -64.441 1.00 92.25 483 GLU A C 1
ATOM 3846 O O . GLU A 1 483 ? 30.281 -44.806 -65.003 1.00 92.25 483 GLU A O 1
ATOM 3851 N N . ARG A 1 484 ? 28.436 -43.528 -65.104 1.00 90.50 484 ARG A N 1
ATOM 3852 C CA . ARG A 1 484 ? 28.239 -43.727 -66.550 1.00 90.50 484 ARG A CA 1
ATOM 3853 C C . ARG A 1 484 ? 29.395 -43.154 -67.367 1.00 90.50 484 ARG A C 1
ATOM 3855 O O . ARG A 1 484 ? 29.826 -43.806 -68.312 1.00 90.50 484 ARG A O 1
ATOM 3862 N N . GLN A 1 485 ? 29.902 -41.976 -67.001 1.00 85.88 485 GLN A N 1
ATOM 3863 C CA . GLN A 1 485 ? 31.051 -41.352 -67.657 1.00 85.88 485 GLN A CA 1
ATOM 3864 C C . GLN A 1 485 ? 32.297 -42.240 -67.533 1.00 85.88 485 GLN A C 1
ATOM 3866 O O . GLN A 1 485 ? 32.926 -42.545 -68.541 1.00 85.88 485 GLN A O 1
ATOM 3871 N N . MET A 1 486 ? 32.587 -42.752 -66.330 1.00 82.00 486 MET A N 1
ATOM 3872 C CA . MET A 1 486 ? 33.708 -43.673 -66.108 1.00 82.00 486 MET A CA 1
ATOM 3873 C C . MET A 1 486 ? 33.578 -44.970 -66.922 1.00 82.00 486 MET A C 1
ATOM 3875 O O . MET A 1 486 ? 34.560 -45.434 -67.487 1.00 82.00 486 MET A O 1
ATOM 3879 N N . MET A 1 487 ? 32.367 -45.522 -67.064 1.00 80.06 487 MET A N 1
ATOM 3880 C CA . MET A 1 487 ? 32.112 -46.696 -67.917 1.00 80.06 487 MET A CA 1
ATOM 3881 C C . MET A 1 487 ? 32.309 -46.419 -69.420 1.00 80.06 487 MET A C 1
ATOM 3883 O O . MET A 1 487 ? 32.617 -47.340 -70.179 1.00 80.06 487 MET A O 1
ATOM 3887 N N . VAL A 1 488 ? 32.102 -45.179 -69.878 1.00 76.06 488 VAL A N 1
ATOM 3888 C CA . VAL A 1 488 ? 32.385 -44.761 -71.264 1.00 76.06 488 VAL A CA 1
ATOM 3889 C C . VAL A 1 488 ? 33.886 -44.561 -71.467 1.00 76.06 488 VAL A C 1
ATOM 3891 O O . VAL A 1 488 ? 34.426 -45.019 -72.474 1.00 76.06 488 VAL A O 1
ATOM 3894 N N . ASP A 1 489 ? 34.569 -43.953 -70.498 1.00 72.44 489 ASP A N 1
ATOM 3895 C CA . ASP A 1 489 ? 36.014 -43.727 -70.553 1.00 72.44 489 ASP A CA 1
ATOM 3896 C C . ASP A 1 489 ? 36.799 -45.056 -70.502 1.00 72.44 489 ASP A C 1
ATOM 3898 O O . ASP A 1 489 ? 37.723 -45.243 -71.295 1.00 72.44 489 ASP A O 1
ATOM 3902 N N . ASP A 1 490 ? 36.367 -46.037 -69.697 1.00 68.69 490 ASP A N 1
ATOM 3903 C CA . ASP A 1 490 ? 36.949 -47.392 -69.680 1.00 68.69 490 ASP A CA 1
ATOM 3904 C C . ASP A 1 490 ? 36.691 -48.170 -70.985 1.00 68.69 490 ASP A C 1
ATOM 3906 O O . ASP A 1 490 ? 37.550 -48.930 -71.440 1.00 68.69 490 ASP A O 1
ATOM 3910 N N . LYS A 1 491 ? 35.542 -47.959 -71.649 1.00 61.69 491 LYS A N 1
ATOM 3911 C CA . LYS A 1 491 ? 35.277 -48.532 -72.984 1.00 61.69 491 LYS A CA 1
ATOM 3912 C C . LYS A 1 491 ? 36.143 -47.901 -74.076 1.00 61.69 491 LYS A C 1
ATOM 3914 O O . LYS A 1 491 ? 36.538 -48.605 -75.001 1.00 61.69 491 LYS A O 1
ATOM 3919 N N . ASN A 1 492 ? 36.471 -46.615 -73.957 1.00 54.66 492 ASN A N 1
ATOM 3920 C CA . ASN A 1 492 ? 37.365 -45.918 -74.885 1.00 54.66 492 ASN A CA 1
ATOM 3921 C C . ASN A 1 492 ? 38.852 -46.245 -74.637 1.00 54.66 492 ASN A C 1
ATOM 3923 O O . ASN A 1 492 ? 39.658 -46.150 -75.562 1.00 54.66 492 ASN A O 1
ATOM 3927 N N . ALA A 1 493 ? 39.222 -46.683 -73.429 1.00 49.66 493 ALA A N 1
ATOM 3928 C CA . ALA A 1 493 ? 40.588 -47.085 -73.085 1.00 49.66 493 ALA A CA 1
ATOM 3929 C C . ALA A 1 493 ? 40.969 -48.515 -73.542 1.00 49.66 493 ALA A C 1
ATOM 3931 O O . ALA A 1 493 ? 42.142 -48.882 -73.476 1.00 49.66 493 ALA A O 1
ATOM 3932 N N . LEU A 1 494 ? 40.016 -49.319 -74.042 1.00 43.81 494 LEU A N 1
ATOM 3933 C CA . LEU A 1 494 ? 40.206 -50.739 -74.394 1.00 43.81 494 LEU A CA 1
ATOM 3934 C C . LEU A 1 494 ? 40.189 -51.058 -75.903 1.00 43.81 494 LEU A C 1
ATOM 3936 O O . LEU A 1 494 ? 40.054 -52.218 -76.292 1.00 43.81 494 LEU A O 1
ATOM 3940 N N . THR A 1 495 ? 40.420 -50.064 -76.764 1.00 38.78 495 THR A N 1
ATOM 3941 C CA . THR A 1 495 ? 40.725 -50.280 -78.193 1.00 38.78 495 THR A CA 1
ATOM 3942 C C . THR A 1 495 ? 42.120 -49.763 -78.551 1.00 38.78 495 THR A C 1
ATOM 3944 O O . THR A 1 495 ? 42.294 -48.557 -78.731 1.00 38.78 495 THR A O 1
ATOM 3947 N N . PRO A 1 496 ? 43.128 -50.645 -78.699 1.00 38.97 496 PRO A N 1
ATOM 3948 C CA . PRO A 1 496 ? 44.413 -50.281 -79.271 1.00 38.97 496 PRO A CA 1
ATOM 3949 C C . PRO A 1 496 ? 44.363 -50.401 -80.802 1.00 38.97 496 PRO A C 1
ATOM 3951 O O . PRO A 1 496 ? 43.979 -51.437 -81.335 1.00 38.97 496 PRO A O 1
ATOM 3954 N N . MET A 1 497 ? 44.827 -49.349 -81.481 1.00 37.75 497 MET A N 1
ATOM 3955 C CA . MET A 1 497 ? 45.254 -49.316 -82.888 1.00 37.75 497 MET A CA 1
ATOM 3956 C C . MET A 1 497 ? 44.246 -49.752 -83.966 1.00 37.75 497 MET A C 1
ATOM 3958 O O . MET A 1 497 ? 43.989 -50.936 -84.176 1.00 37.75 497 MET A O 1
ATOM 3962 N N . LYS A 1 498 ? 43.874 -48.789 -84.816 1.00 37.41 498 LYS A N 1
ATOM 3963 C CA . LYS A 1 498 ? 44.323 -48.760 -86.221 1.00 37.41 498 LYS A CA 1
ATOM 3964 C C . LYS A 1 498 ? 44.063 -47.384 -86.839 1.00 37.41 498 LYS A C 1
ATOM 3966 O O . LYS A 1 498 ? 42.956 -46.875 -86.737 1.00 37.41 498 LYS A O 1
ATOM 3971 N N . ASP A 1 499 ? 45.133 -46.822 -87.402 1.00 36.19 499 ASP A N 1
ATOM 3972 C CA . ASP A 1 499 ? 45.219 -46.032 -88.639 1.00 36.19 499 ASP A CA 1
ATOM 3973 C C . ASP A 1 499 ? 44.004 -45.141 -88.959 1.00 36.19 499 ASP A C 1
ATOM 3975 O O . ASP A 1 499 ? 42.916 -45.614 -89.249 1.00 36.19 499 ASP A O 1
ATOM 3979 N N . GLY A 1 500 ? 44.116 -43.818 -88.922 1.00 41.22 500 GLY A N 1
ATOM 3980 C CA . GLY A 1 500 ? 44.885 -43.083 -89.916 1.00 41.22 500 GLY A CA 1
ATOM 3981 C C . GLY A 1 500 ? 43.920 -42.442 -90.923 1.00 41.22 500 GLY A C 1
ATOM 3982 O O . GLY A 1 500 ? 43.088 -43.122 -91.510 1.00 41.22 500 GLY A O 1
ATOM 3983 N N . VAL A 1 501 ? 44.129 -41.144 -91.169 1.00 44.47 501 VAL A N 1
ATOM 3984 C CA . VAL A 1 501 ? 43.544 -40.314 -92.243 1.00 44.47 501 VAL A CA 1
ATOM 3985 C C . VAL A 1 501 ? 42.212 -39.603 -91.919 1.00 44.47 501 VAL A C 1
ATOM 3987 O O . VAL A 1 501 ? 41.276 -40.194 -91.398 1.00 44.47 501 VAL A O 1
ATOM 3990 N N . TYR A 1 502 ? 42.177 -38.319 -92.323 1.00 40.72 502 TYR A N 1
ATOM 3991 C CA . TYR A 1 502 ? 41.137 -37.272 -92.227 1.00 40.72 502 TYR A CA 1
ATOM 3992 C C . TYR A 1 502 ? 41.143 -36.502 -90.895 1.00 40.72 502 TYR A C 1
ATOM 3994 O O . TYR A 1 502 ? 40.754 -37.018 -89.861 1.00 40.72 502 TYR A O 1
ATOM 4002 N N . SER A 1 503 ? 41.686 -35.281 -90.776 1.00 47.69 503 SER A N 1
ATOM 4003 C CA . SER A 1 503 ? 41.545 -34.061 -91.595 1.00 47.69 503 SER A CA 1
ATOM 4004 C C . SER A 1 503 ? 40.084 -33.672 -91.832 1.00 47.69 503 SER A C 1
ATOM 4006 O O . SER A 1 503 ? 39.440 -34.193 -92.739 1.00 47.69 503 SER A O 1
ATOM 4008 N N . GLY A 1 504 ? 39.601 -32.712 -91.046 1.00 48.03 504 GLY A N 1
ATOM 4009 C CA . GLY A 1 504 ? 38.314 -32.052 -91.243 1.00 48.03 504 GLY A CA 1
ATOM 4010 C C . GLY A 1 504 ? 37.502 -32.003 -89.956 1.00 48.03 504 GLY A C 1
ATOM 4011 O O . GLY A 1 504 ? 37.206 -33.041 -89.383 1.00 48.03 504 GLY A O 1
ATOM 4012 N N . ILE A 1 505 ? 37.101 -30.790 -89.563 1.00 42.50 505 ILE A N 1
ATOM 4013 C CA . ILE A 1 505 ? 36.185 -30.478 -88.452 1.00 42.50 505 ILE A CA 1
ATOM 4014 C C . ILE A 1 505 ? 36.874 -30.419 -87.074 1.00 42.50 505 ILE A C 1
ATOM 4016 O O . ILE A 1 505 ? 36.592 -31.174 -86.150 1.00 42.50 505 ILE A O 1
ATOM 4020 N N . LYS A 1 506 ? 37.778 -29.441 -86.928 1.00 40.62 506 LYS A N 1
ATOM 4021 C CA . LYS A 1 506 ? 38.150 -28.852 -85.628 1.00 40.62 506 LYS A CA 1
ATOM 4022 C C . LYS A 1 506 ? 37.636 -27.411 -85.561 1.00 40.62 506 LYS A C 1
ATOM 4024 O O . LYS A 1 506 ? 38.375 -26.473 -85.295 1.00 40.62 506 LYS A O 1
ATOM 4029 N N . GLU A 1 507 ? 36.359 -27.267 -85.884 1.00 49.47 507 GLU A N 1
ATOM 4030 C CA . GLU A 1 507 ? 35.575 -26.038 -85.847 1.00 49.47 507 GLU A CA 1
ATOM 4031 C C . GLU A 1 507 ? 34.158 -26.495 -85.467 1.00 49.47 507 GLU A C 1
ATOM 4033 O O . GLU A 1 507 ? 33.686 -27.474 -86.035 1.00 49.47 507 GLU A O 1
ATOM 4038 N N . THR A 1 508 ? 33.529 -25.847 -84.480 1.00 49.72 508 THR A N 1
ATOM 4039 C CA . THR A 1 508 ? 32.274 -26.214 -83.770 1.00 49.72 508 THR A CA 1
ATOM 4040 C C . THR A 1 508 ? 32.378 -27.248 -82.637 1.00 49.72 508 THR A C 1
ATOM 4042 O O . THR A 1 508 ? 31.962 -28.386 -82.781 1.00 49.72 508 THR A O 1
ATOM 4045 N N . ILE A 1 509 ? 32.930 -26.817 -81.491 1.00 42.50 509 ILE A N 1
ATOM 4046 C CA . ILE A 1 509 ? 32.431 -26.972 -80.094 1.00 42.50 509 ILE A CA 1
ATOM 4047 C C . ILE A 1 509 ? 33.582 -26.510 -79.171 1.00 42.50 509 ILE A C 1
ATOM 4049 O O . ILE A 1 509 ? 34.393 -27.276 -78.660 1.00 42.50 509 ILE A O 1
ATOM 4053 N N . SER A 1 510 ? 33.736 -25.193 -79.045 1.00 39.53 510 SER A N 1
ATOM 4054 C CA . SER A 1 510 ? 34.535 -24.521 -78.000 1.00 39.53 510 SER A CA 1
ATOM 4055 C C . SER A 1 510 ? 33.910 -23.158 -77.695 1.00 39.53 510 SER A C 1
ATOM 4057 O O . SER A 1 510 ? 34.587 -22.145 -77.568 1.00 39.53 510 SER A O 1
ATOM 4059 N N . ALA A 1 511 ? 32.580 -23.147 -77.628 1.00 47.38 511 ALA A N 1
ATOM 4060 C CA . ALA A 1 511 ? 31.774 -22.026 -77.182 1.00 47.38 511 ALA A CA 1
ATOM 4061 C C . ALA A 1 511 ? 30.813 -22.576 -76.126 1.00 47.38 511 ALA A C 1
ATOM 4063 O O . ALA A 1 511 ? 29.771 -23.094 -76.493 1.00 47.38 511 ALA A O 1
ATOM 4064 N N . GLU A 1 512 ? 31.255 -22.583 -74.863 1.00 42.59 512 GLU A N 1
ATOM 4065 C CA . GLU A 1 512 ? 30.432 -22.510 -73.633 1.00 42.59 512 GLU A CA 1
ATOM 4066 C C . GLU A 1 512 ? 31.286 -22.776 -72.379 1.00 42.59 512 GLU A C 1
ATOM 4068 O O . GLU A 1 512 ? 31.026 -23.664 -71.579 1.00 42.59 512 GLU A O 1
ATOM 4073 N N . THR A 1 513 ? 32.362 -22.011 -72.194 1.00 36.59 513 THR A N 1
ATOM 4074 C CA . THR A 1 513 ? 32.977 -21.820 -70.863 1.00 36.59 513 THR A CA 1
ATOM 4075 C C . THR A 1 513 ? 33.584 -20.420 -70.793 1.00 36.59 513 THR A C 1
ATOM 4077 O O . THR A 1 513 ? 34.791 -20.205 -70.777 1.00 36.59 513 THR A O 1
ATOM 4080 N N . GLN A 1 514 ? 32.681 -19.446 -70.803 1.00 37.69 514 GLN A N 1
ATOM 4081 C CA . GLN A 1 514 ? 32.863 -18.061 -70.384 1.00 37.69 514 GLN A CA 1
ATOM 4082 C C . GLN A 1 514 ? 31.899 -17.972 -69.192 1.00 37.69 514 GLN A C 1
ATOM 4084 O O . GLN A 1 514 ? 30.718 -18.229 -69.369 1.00 37.69 514 GLN A O 1
ATOM 4089 N N . THR A 1 515 ? 32.342 -17.911 -67.942 1.00 40.66 515 THR A N 1
ATOM 4090 C CA . THR A 1 515 ? 32.758 -16.688 -67.254 1.00 40.66 515 THR A CA 1
ATOM 4091 C C . THR A 1 515 ? 33.351 -17.069 -65.897 1.00 40.66 515 THR A C 1
ATOM 4093 O O . THR A 1 515 ? 32.794 -17.923 -65.217 1.00 40.66 515 THR A O 1
ATOM 4096 N N . ASP A 1 516 ? 34.469 -16.434 -65.539 1.00 40.69 516 ASP A N 1
ATOM 4097 C CA . ASP A 1 516 ? 34.919 -16.102 -64.171 1.00 40.69 516 ASP A CA 1
ATOM 4098 C C . ASP A 1 516 ? 36.422 -16.305 -64.030 1.00 40.69 516 ASP A C 1
ATOM 4100 O O . ASP A 1 516 ? 36.897 -17.360 -63.609 1.00 40.69 516 ASP A O 1
ATOM 4104 N N . LYS A 1 517 ? 37.171 -15.257 -64.398 1.00 42.31 517 LYS A N 1
ATOM 4105 C CA . LYS A 1 517 ? 38.481 -14.899 -63.825 1.00 42.31 517 LYS A CA 1
ATOM 4106 C C . LYS A 1 517 ? 39.052 -13.666 -64.522 1.00 42.31 517 LYS A C 1
ATOM 4108 O O . LYS A 1 517 ? 39.978 -13.770 -65.315 1.00 42.31 517 LYS A O 1
ATOM 4113 N N . ILE A 1 518 ? 38.542 -12.485 -64.183 1.00 37.12 518 ILE A N 1
ATOM 4114 C CA . ILE A 1 518 ? 39.320 -11.245 -64.282 1.00 37.12 518 ILE A CA 1
ATOM 4115 C C . ILE A 1 518 ? 38.961 -10.395 -63.069 1.00 37.12 518 ILE A C 1
ATOM 4117 O O . ILE A 1 518 ? 37.831 -9.946 -62.951 1.00 37.12 518 ILE A O 1
ATOM 4121 N N . LEU A 1 519 ? 39.917 -10.231 -62.158 1.00 33.97 519 LEU A N 1
ATOM 4122 C CA . LEU A 1 519 ? 40.396 -8.932 -61.682 1.00 33.97 519 LEU A CA 1
ATOM 4123 C C . LEU A 1 519 ? 41.549 -9.198 -60.712 1.00 33.97 519 LEU A C 1
ATOM 4125 O O . LEU A 1 519 ? 41.394 -9.303 -59.499 1.00 33.97 519 LEU A O 1
ATOM 4129 N N . SER A 1 520 ? 42.743 -9.319 -61.282 1.00 34.44 520 SER A N 1
ATOM 4130 C CA . SER A 1 520 ? 43.952 -8.959 -60.565 1.00 34.44 520 SER A CA 1
ATOM 4131 C C . SER A 1 520 ? 44.858 -8.205 -61.521 1.00 34.44 520 SER A C 1
ATOM 4133 O O . SER A 1 520 ? 45.391 -8.772 -62.470 1.00 34.44 520 SER A O 1
ATOM 4135 N N . ASN A 1 521 ? 45.069 -6.950 -61.143 1.00 34.16 521 ASN A N 1
ATOM 4136 C CA . ASN A 1 521 ? 46.363 -6.295 -61.133 1.00 34.16 521 ASN A CA 1
ATOM 4137 C C . ASN A 1 521 ? 46.889 -5.599 -62.395 1.00 34.16 521 ASN A C 1
ATOM 4139 O O . ASN A 1 521 ? 46.971 -6.177 -63.475 1.00 34.16 521 ASN A O 1
ATOM 4143 N N . LYS A 1 522 ? 47.451 -4.416 -62.086 1.00 35.94 522 LYS A N 1
ATOM 4144 C CA . LYS A 1 522 ? 48.465 -3.624 -62.799 1.00 35.94 522 LYS A CA 1
ATOM 4145 C C . LYS A 1 522 ? 47.933 -2.682 -63.888 1.00 35.94 522 LYS A C 1
ATOM 4147 O O . LYS A 1 522 ? 47.057 -3.048 -64.650 1.00 35.94 522 LYS A O 1
ATOM 4152 N N . ASN A 1 523 ? 48.450 -1.470 -64.056 1.00 33.66 523 ASN A N 1
ATOM 4153 C CA . ASN A 1 523 ? 49.518 -0.762 -63.358 1.00 33.66 523 ASN A CA 1
ATOM 4154 C C . ASN A 1 523 ? 49.504 0.711 -63.781 1.00 33.66 523 ASN A C 1
ATOM 4156 O O . ASN A 1 523 ? 48.923 1.086 -64.797 1.00 33.66 523 ASN A O 1
ATOM 4160 N N . GLU A 1 524 ? 50.233 1.476 -62.983 1.00 37.25 524 GLU A N 1
ATOM 4161 C CA . GLU A 1 524 ? 51.047 2.632 -63.339 1.00 37.25 524 GLU A CA 1
ATOM 4162 C C . GLU A 1 524 ? 51.711 2.617 -64.739 1.00 37.25 524 GLU A C 1
ATOM 4164 O O . GLU A 1 524 ? 51.880 1.582 -65.380 1.00 37.25 524 GLU A O 1
ATOM 4169 N N . GLU A 1 525 ? 52.202 3.815 -65.079 1.00 37.22 525 GLU A N 1
ATOM 4170 C CA . GLU A 1 525 ? 53.365 4.153 -65.918 1.00 37.22 525 GLU A CA 1
ATOM 4171 C C . GLU A 1 525 ? 53.153 4.716 -67.337 1.00 37.22 525 GLU A C 1
ATOM 4173 O O . GLU A 1 525 ? 52.943 4.034 -68.335 1.00 37.22 525 GLU A O 1
ATOM 4178 N N . SER A 1 526 ? 53.362 6.037 -67.402 1.00 43.19 526 SER A N 1
ATOM 4179 C CA . SER A 1 526 ? 54.293 6.730 -68.303 1.00 43.19 526 SER A CA 1
ATOM 4180 C C . SER A 1 526 ? 55.231 5.859 -69.153 1.00 43.19 526 SER A C 1
ATOM 4182 O O . SER A 1 526 ? 56.150 5.248 -68.620 1.00 43.19 526 SER A O 1
ATOM 4184 N N . SER A 1 527 ? 55.188 6.018 -70.481 1.00 39.22 527 SER A N 1
ATOM 4185 C CA . SER A 1 527 ? 56.301 6.610 -71.257 1.00 39.22 527 SER A CA 1
ATOM 4186 C C . SER A 1 527 ? 56.122 6.502 -72.775 1.00 39.22 527 SER A C 1
ATOM 4188 O O . SER A 1 527 ? 55.891 5.435 -73.326 1.00 39.22 527 SER A O 1
ATOM 4190 N N . ARG A 1 528 ? 56.324 7.657 -73.422 1.00 42.94 528 ARG A N 1
ATOM 4191 C CA . ARG A 1 528 ? 57.036 7.927 -74.689 1.00 42.94 528 ARG A CA 1
ATOM 4192 C C . ARG A 1 528 ? 57.208 6.791 -75.715 1.00 42.94 528 ARG A C 1
ATOM 4194 O O . ARG A 1 528 ? 57.938 5.837 -75.483 1.00 42.94 528 ARG A O 1
ATOM 4201 N N . GLY A 1 529 ? 56.786 7.070 -76.951 1.00 34.31 529 GLY A N 1
ATOM 4202 C CA . GLY A 1 529 ? 57.308 6.407 -78.149 1.00 34.31 529 GLY A CA 1
ATOM 4203 C C . GLY A 1 529 ? 56.634 6.882 -79.435 1.00 34.31 529 GLY A C 1
ATOM 4204 O O . GLY A 1 529 ? 55.467 6.604 -79.656 1.00 34.31 529 GLY A O 1
ATOM 4205 N N . SER A 1 530 ? 57.382 7.628 -80.245 1.00 39.91 530 SER A N 1
ATOM 4206 C CA . SER A 1 530 ? 57.001 8.292 -81.503 1.00 39.91 530 SER A CA 1
ATOM 4207 C C . SER A 1 530 ? 56.579 7.342 -82.658 1.00 39.91 530 SER A C 1
ATOM 4209 O O . SER A 1 530 ? 56.709 6.126 -82.533 1.00 39.91 530 SER A O 1
ATOM 4211 N N . PRO A 1 531 ? 56.087 7.894 -83.790 1.00 53.44 531 PRO A N 1
ATOM 4212 C CA . PRO A 1 531 ? 55.107 7.287 -84.682 1.00 53.44 531 PRO A CA 1
ATOM 4213 C C . PRO A 1 531 ? 55.734 6.541 -85.862 1.00 53.44 531 PRO A C 1
ATOM 4215 O O . PRO A 1 531 ? 56.809 6.897 -86.338 1.00 53.44 531 PRO A O 1
ATOM 4218 N N . ASN A 1 532 ? 54.997 5.581 -86.421 1.00 37.03 532 ASN A N 1
ATOM 4219 C CA . ASN A 1 532 ? 55.174 5.209 -87.819 1.00 37.03 532 ASN A CA 1
ATOM 4220 C C . ASN A 1 532 ? 53.850 4.748 -88.425 1.00 37.03 532 ASN A C 1
ATOM 4222 O O . ASN A 1 532 ? 53.182 3.852 -87.911 1.00 37.03 532 ASN A O 1
ATOM 4226 N N . GLY A 1 533 ? 53.471 5.419 -89.510 1.00 45.25 533 GLY A N 1
ATOM 4227 C CA . GLY A 1 533 ? 52.281 5.119 -90.281 1.00 45.25 533 GLY A CA 1
ATOM 4228 C C . GLY A 1 533 ? 52.423 3.812 -91.052 1.00 45.25 533 GLY A C 1
ATOM 4229 O O . GLY A 1 533 ? 53.430 3.567 -91.708 1.00 45.25 533 GLY A O 1
ATOM 4230 N N . PHE A 1 534 ? 51.360 3.018 -91.016 1.00 36.91 534 PHE A N 1
ATOM 4231 C CA . PHE A 1 534 ? 51.043 2.025 -92.031 1.00 36.91 534 PHE A CA 1
ATOM 4232 C C . PHE A 1 534 ? 49.520 2.009 -92.180 1.00 36.91 534 PHE A C 1
ATOM 4234 O O . PHE A 1 534 ? 48.796 1.583 -91.281 1.00 36.91 534 PHE A O 1
ATOM 4241 N N . TYR A 1 535 ? 49.026 2.537 -93.301 1.00 41.03 535 TYR A N 1
ATOM 4242 C CA . TYR A 1 535 ? 47.620 2.452 -93.680 1.00 41.03 535 TYR A CA 1
ATOM 4243 C C . TYR A 1 535 ? 47.301 0.993 -94.024 1.00 41.03 535 TYR A C 1
ATOM 4245 O O . TYR A 1 535 ? 47.571 0.537 -95.132 1.00 41.03 535 TYR A O 1
ATOM 4253 N N . SER A 1 536 ? 46.732 0.256 -93.070 1.00 41.78 536 SER A N 1
ATOM 4254 C CA . SER A 1 536 ? 45.982 -0.960 -93.371 1.00 41.78 536 SER A CA 1
ATOM 4255 C C . SER A 1 536 ? 44.545 -0.540 -93.657 1.00 41.78 536 SER A C 1
ATOM 4257 O O . SER A 1 536 ? 43.807 -0.147 -92.753 1.00 41.78 536 SER A O 1
ATOM 4259 N N . THR A 1 537 ? 44.159 -0.556 -94.930 1.00 48.31 537 THR A N 1
ATOM 4260 C CA . THR A 1 537 ? 42.765 -0.457 -95.370 1.00 48.31 537 THR A CA 1
ATOM 4261 C C . THR A 1 537 ? 42.013 -1.695 -94.884 1.00 48.31 537 THR A C 1
ATOM 4263 O O . THR A 1 537 ? 41.869 -2.683 -95.602 1.00 48.31 537 THR A O 1
ATOM 4266 N N . ILE A 1 538 ? 41.578 -1.654 -93.624 1.00 49.56 538 ILE A N 1
ATOM 4267 C CA . ILE A 1 538 ? 40.653 -2.621 -93.039 1.00 49.56 538 ILE A CA 1
ATOM 4268 C C . ILE A 1 538 ? 39.308 -2.424 -93.738 1.00 49.56 538 ILE A C 1
ATOM 4270 O O . ILE A 1 538 ? 38.790 -1.311 -93.808 1.00 49.56 538 ILE A O 1
ATOM 4274 N N . SER A 1 539 ? 38.762 -3.513 -94.277 1.00 48.84 539 SER A N 1
ATOM 4275 C CA . SER A 1 539 ? 37.471 -3.524 -94.961 1.00 48.84 539 SER A CA 1
ATOM 4276 C C . SER A 1 539 ? 36.379 -2.898 -94.072 1.00 48.84 539 SER A C 1
ATOM 4278 O O . SER A 1 539 ? 36.197 -3.365 -92.940 1.00 48.84 539 SER A O 1
ATOM 4280 N N . PRO A 1 540 ? 35.631 -1.879 -94.546 1.00 64.56 540 PRO A N 1
ATOM 4281 C CA . PRO A 1 540 ? 34.633 -1.163 -93.743 1.00 64.56 540 PRO A CA 1
ATOM 4282 C C . PRO A 1 540 ? 33.549 -2.081 -93.152 1.00 64.56 540 PRO A C 1
ATOM 4284 O O . PRO A 1 540 ? 33.011 -1.791 -92.089 1.00 64.56 540 PRO A O 1
ATOM 4287 N N . SER A 1 541 ? 33.297 -3.245 -93.760 1.00 67.06 541 SER A N 1
ATOM 4288 C CA . SER A 1 541 ? 32.362 -4.250 -93.234 1.00 67.06 541 SER A CA 1
ATOM 4289 C C . SER A 1 541 ? 32.785 -4.834 -91.873 1.00 67.06 541 SER A C 1
ATOM 4291 O O . SER A 1 541 ? 31.933 -5.073 -91.021 1.00 67.06 541 SER A O 1
ATOM 4293 N N . SER A 1 542 ? 34.088 -4.997 -91.612 1.00 73.94 542 SER A N 1
ATOM 4294 C CA . SER A 1 542 ? 34.573 -5.512 -90.320 1.00 73.94 542 SER A CA 1
ATOM 4295 C C . SER A 1 542 ? 34.462 -4.475 -89.201 1.00 73.94 542 SER A C 1
ATOM 4297 O O . SER A 1 542 ? 34.184 -4.830 -88.057 1.00 73.94 542 SER A O 1
ATOM 4299 N N . GLN A 1 543 ? 34.655 -3.192 -89.517 1.00 78.88 543 GLN A N 1
ATOM 4300 C CA . GLN A 1 543 ? 34.484 -2.113 -88.543 1.00 78.88 543 GLN A CA 1
ATOM 4301 C C . GLN A 1 543 ? 33.011 -1.904 -88.190 1.00 78.88 543 GLN A C 1
ATOM 4303 O O . GLN A 1 543 ? 32.702 -1.719 -87.018 1.00 78.88 543 GLN A O 1
ATOM 4308 N N . ILE A 1 544 ? 32.108 -2.009 -89.169 1.00 79.88 544 ILE A N 1
ATOM 4309 C CA . ILE A 1 544 ? 30.662 -1.918 -88.925 1.00 79.88 544 ILE A CA 1
ATOM 4310 C C . ILE A 1 544 ? 30.202 -3.038 -87.986 1.00 79.88 544 ILE A C 1
ATOM 4312 O O . ILE A 1 544 ? 29.583 -2.743 -86.973 1.00 79.88 544 ILE A O 1
ATOM 4316 N N . SER A 1 545 ? 30.596 -4.292 -88.232 1.00 82.81 545 SER A N 1
ATOM 4317 C CA . SER A 1 545 ? 30.214 -5.413 -87.356 1.00 82.81 545 SER A CA 1
ATOM 4318 C C . SER A 1 545 ? 30.756 -5.272 -85.924 1.00 82.81 545 SER A C 1
ATOM 4320 O O . SER A 1 545 ? 30.063 -5.601 -84.964 1.00 82.81 545 SER A O 1
ATOM 4322 N N . LYS A 1 546 ? 31.970 -4.728 -85.749 1.00 85.25 546 LYS A N 1
ATOM 4323 C CA . LYS A 1 546 ? 32.501 -4.419 -84.410 1.00 85.25 546 LYS A CA 1
ATOM 4324 C C . LYS A 1 546 ? 31.682 -3.338 -83.709 1.00 85.25 546 LYS A C 1
ATOM 4326 O O . LYS A 1 546 ? 31.349 -3.506 -82.543 1.00 85.25 546 LYS A O 1
ATOM 4331 N N . LEU A 1 547 ? 31.320 -2.272 -84.420 1.00 88.31 547 LEU A N 1
ATOM 4332 C CA . LEU A 1 547 ? 30.493 -1.199 -83.867 1.00 88.31 547 LEU A CA 1
ATOM 4333 C C . LEU A 1 547 ? 29.067 -1.668 -83.550 1.00 88.31 547 LEU A C 1
ATOM 4335 O O . LEU A 1 547 ? 28.503 -1.229 -82.554 1.00 88.31 547 LEU A O 1
ATOM 4339 N N . GLU A 1 548 ? 28.493 -2.570 -84.347 1.00 89.38 548 GLU A N 1
ATOM 4340 C CA . GLU A 1 548 ? 27.185 -3.181 -84.077 1.00 89.38 548 GLU A CA 1
ATOM 4341 C C . GLU A 1 548 ? 27.214 -4.057 -82.819 1.00 89.38 548 GLU A C 1
ATOM 4343 O O . GLU A 1 548 ? 26.317 -3.947 -81.983 1.00 89.38 548 GLU A O 1
ATOM 4348 N N . ASN A 1 549 ? 28.267 -4.860 -82.634 1.00 89.81 549 ASN A N 1
ATOM 4349 C CA . ASN A 1 549 ? 28.451 -5.652 -81.416 1.00 89.81 549 ASN A CA 1
ATOM 4350 C C . ASN A 1 549 ? 28.679 -4.758 -80.189 1.00 89.81 549 ASN A C 1
ATOM 4352 O O . ASN A 1 549 ? 28.021 -4.947 -79.169 1.00 89.81 549 ASN A O 1
ATOM 4356 N N . GLU A 1 550 ? 29.528 -3.731 -80.295 1.00 93.00 550 GLU A N 1
ATOM 4357 C CA . GLU A 1 550 ? 29.729 -2.755 -79.215 1.00 93.00 550 GLU A CA 1
ATOM 4358 C C . GLU A 1 550 ? 28.436 -1.999 -78.873 1.00 93.00 550 GLU A C 1
ATOM 4360 O O . GLU A 1 550 ? 28.169 -1.695 -77.708 1.00 93.00 550 GLU A O 1
ATOM 4365 N N . LEU A 1 551 ? 27.615 -1.678 -79.876 1.00 92.50 551 LEU A N 1
ATOM 4366 C CA . LEU A 1 551 ? 26.320 -1.038 -79.668 1.00 92.50 551 LEU A CA 1
ATOM 4367 C C . LEU A 1 551 ? 25.336 -1.992 -78.978 1.00 92.50 551 LEU A C 1
ATOM 4369 O O . LEU A 1 551 ? 24.617 -1.569 -78.070 1.00 92.50 551 LEU A O 1
ATOM 4373 N N . ALA A 1 552 ? 25.327 -3.270 -79.361 1.00 91.69 552 ALA A N 1
ATOM 4374 C CA . ALA A 1 552 ? 24.517 -4.298 -78.720 1.00 91.69 552 ALA A CA 1
ATOM 4375 C C . ALA A 1 552 ? 24.924 -4.495 -77.250 1.00 91.69 552 ALA A C 1
ATOM 4377 O O . ALA A 1 552 ? 24.057 -4.449 -76.377 1.00 91.69 552 ALA A O 1
ATOM 4378 N N . GLU A 1 553 ? 26.221 -4.600 -76.952 1.00 92.69 553 GLU A N 1
ATOM 4379 C CA . GLU A 1 553 ? 26.748 -4.685 -75.583 1.00 92.69 553 GLU A CA 1
ATOM 4380 C C . GLU A 1 553 ? 26.361 -3.456 -74.749 1.00 92.69 553 GLU A C 1
ATOM 4382 O O . GLU A 1 553 ? 25.807 -3.590 -73.656 1.00 92.69 553 GLU A O 1
ATOM 4387 N N . LYS A 1 554 ? 26.544 -2.243 -75.290 1.00 94.94 554 LYS A N 1
ATOM 4388 C CA . LYS A 1 554 ? 26.115 -1.002 -74.621 1.00 94.94 554 LYS A CA 1
ATOM 4389 C C . LYS A 1 554 ? 24.606 -0.963 -74.378 1.00 94.94 554 LYS A C 1
ATOM 4391 O O . LYS A 1 554 ? 24.172 -0.439 -73.353 1.00 94.94 554 LYS A O 1
ATOM 4396 N N . SER A 1 555 ? 23.798 -1.522 -75.281 1.00 93.81 555 SER A N 1
ATOM 4397 C CA . SER A 1 555 ? 22.342 -1.596 -75.109 1.00 93.81 555 SER A CA 1
ATOM 4398 C C . SER A 1 555 ? 21.922 -2.561 -73.993 1.00 93.81 555 SER A C 1
ATOM 4400 O O . SER A 1 555 ? 20.966 -2.277 -73.269 1.00 93.81 555 SER A O 1
ATOM 4402 N N . VAL A 1 556 ? 22.652 -3.670 -73.815 1.00 93.75 556 VAL A N 1
ATOM 4403 C CA . VAL A 1 556 ? 22.441 -4.621 -72.713 1.00 93.75 556 VAL A CA 1
ATOM 4404 C C . VAL A 1 556 ? 22.832 -3.975 -71.388 1.00 93.75 556 VAL A C 1
ATOM 4406 O O . VAL A 1 556 ? 22.005 -3.940 -70.478 1.00 93.75 556 VAL A O 1
ATOM 4409 N N . LEU A 1 557 ? 24.012 -3.349 -71.318 1.00 95.25 557 LEU A N 1
ATOM 4410 C CA . LEU A 1 557 ? 24.469 -2.632 -70.124 1.00 95.25 557 LEU A CA 1
ATOM 4411 C C . LEU A 1 557 ? 23.512 -1.504 -69.720 1.00 95.25 557 LEU A C 1
ATOM 4413 O O . LEU A 1 557 ? 23.219 -1.336 -68.540 1.00 95.25 557 LEU A O 1
ATOM 4417 N N . LEU A 1 558 ? 22.967 -0.748 -70.681 1.00 94.56 558 LEU A N 1
ATOM 4418 C CA . LEU A 1 558 ? 21.956 0.276 -70.394 1.00 94.56 558 LEU A CA 1
ATOM 4419 C C . LEU A 1 558 ? 20.681 -0.322 -69.788 1.00 94.56 558 LEU A C 1
ATOM 4421 O O . LEU A 1 558 ? 20.113 0.268 -68.868 1.00 94.56 558 LEU A O 1
ATOM 4425 N N . ARG A 1 559 ? 20.239 -1.488 -70.270 1.00 93.75 559 ARG A N 1
ATOM 4426 C CA . ARG A 1 559 ? 19.055 -2.179 -69.742 1.00 93.75 559 ARG A CA 1
ATOM 4427 C C . ARG A 1 559 ? 19.300 -2.712 -68.331 1.00 93.75 559 ARG A C 1
ATOM 4429 O O . ARG A 1 559 ? 18.438 -2.562 -67.468 1.00 93.75 559 ARG A O 1
ATOM 4436 N N . GLU A 1 560 ? 20.473 -3.285 -68.080 1.00 93.69 560 GLU A N 1
ATOM 4437 C CA . GLU A 1 560 ? 20.881 -3.747 -66.749 1.00 93.69 560 GLU A CA 1
ATOM 4438 C C . GLU A 1 560 ? 20.982 -2.581 -65.763 1.00 93.69 560 GLU A C 1
ATOM 4440 O O . GLU A 1 560 ? 20.427 -2.648 -64.667 1.00 93.69 560 GLU A O 1
ATOM 4445 N N . LEU A 1 561 ? 21.596 -1.468 -66.170 1.00 95.31 561 LEU A N 1
ATOM 4446 C CA . LEU A 1 561 ? 21.737 -0.280 -65.331 1.00 95.31 561 LEU A CA 1
ATOM 4447 C C . LEU A 1 561 ? 20.376 0.365 -65.026 1.00 95.31 561 LEU A C 1
ATOM 4449 O O . LEU A 1 561 ? 20.133 0.785 -63.896 1.00 95.31 561 LEU A O 1
ATOM 4453 N N . GLN A 1 562 ? 19.448 0.373 -65.989 1.00 94.75 562 GLN A N 1
ATOM 4454 C CA . GLN A 1 562 ? 18.057 0.776 -65.757 1.00 94.75 562 GLN A CA 1
ATOM 4455 C C . GLN A 1 562 ? 17.330 -0.161 -64.782 1.00 94.75 562 GLN A C 1
ATOM 4457 O O . GLN A 1 562 ? 16.615 0.323 -63.903 1.00 94.75 562 GLN A O 1
ATOM 4462 N N . SER A 1 563 ? 17.533 -1.477 -64.895 1.00 95.31 563 SER A N 1
ATOM 4463 C CA . SER A 1 563 ? 16.964 -2.468 -63.973 1.00 95.31 563 SER A CA 1
ATOM 4464 C C . SER A 1 563 ? 17.497 -2.289 -62.548 1.00 95.31 563 SER A C 1
ATOM 4466 O O . SER A 1 563 ? 16.718 -2.222 -61.596 1.00 95.31 563 SER A O 1
ATOM 4468 N N . HIS A 1 564 ? 18.813 -2.113 -62.389 1.00 94.12 564 HIS A N 1
ATOM 4469 C CA . HIS A 1 564 ? 19.432 -1.827 -61.093 1.00 94.12 564 HIS A CA 1
ATOM 4470 C C . HIS A 1 564 ? 18.935 -0.510 -60.491 1.00 94.12 564 HIS A C 1
ATOM 4472 O O . HIS A 1 564 ? 18.644 -0.451 -59.297 1.00 94.12 564 HIS A O 1
ATOM 4478 N N . LEU A 1 565 ? 18.773 0.535 -61.307 1.00 95.94 565 LEU A N 1
ATOM 4479 C CA . LEU A 1 565 ? 18.245 1.818 -60.851 1.00 95.94 565 LEU A CA 1
ATOM 4480 C C . LEU A 1 565 ? 16.774 1.713 -60.409 1.00 95.94 565 LEU A C 1
ATOM 4482 O O . LEU A 1 565 ? 16.385 2.341 -59.425 1.00 95.94 565 LEU A O 1
ATOM 4486 N N . ALA A 1 566 ? 15.962 0.898 -61.087 1.00 94.06 566 ALA A N 1
ATOM 4487 C CA . ALA A 1 566 ? 14.587 0.616 -60.675 1.00 94.06 566 ALA A CA 1
ATOM 4488 C C . ALA A 1 566 ? 14.529 -0.163 -59.349 1.00 94.06 566 ALA A C 1
ATOM 4490 O O . ALA A 1 566 ? 13.793 0.235 -58.444 1.00 94.06 566 ALA A O 1
ATOM 4491 N N . ALA A 1 567 ? 15.350 -1.207 -59.197 1.00 93.06 567 ALA A N 1
ATOM 4492 C CA . ALA A 1 567 ? 15.448 -1.977 -57.957 1.00 93.06 567 ALA A CA 1
ATOM 4493 C C . ALA A 1 567 ? 15.910 -1.104 -56.778 1.00 93.06 567 ALA A C 1
ATOM 4495 O O . ALA A 1 567 ? 15.312 -1.141 -55.705 1.00 93.06 567 ALA A O 1
ATOM 4496 N N . SER A 1 568 ? 16.913 -0.249 -56.996 1.00 94.44 568 SER A N 1
ATOM 4497 C CA . SER A 1 568 ? 17.427 0.659 -55.967 1.00 94.44 568 SER A CA 1
ATOM 4498 C C . SER A 1 568 ? 16.387 1.710 -55.545 1.00 94.44 568 SER A C 1
ATOM 4500 O O . SER A 1 568 ? 16.250 2.004 -54.359 1.00 94.44 568 SER A O 1
ATOM 4502 N N . ARG A 1 569 ? 15.567 2.217 -56.481 1.00 95.75 569 ARG A N 1
ATOM 4503 C CA . ARG A 1 569 ? 14.422 3.094 -56.159 1.00 95.75 569 ARG A CA 1
ATOM 4504 C C . ARG A 1 569 ? 13.349 2.383 -55.337 1.00 95.75 569 ARG A C 1
ATOM 4506 O O . ARG A 1 569 ? 12.806 2.982 -54.413 1.00 95.75 569 ARG A O 1
ATOM 4513 N N . GLN A 1 570 ? 13.044 1.126 -55.657 1.00 95.44 570 GLN A N 1
ATOM 4514 C CA . GLN A 1 570 ? 12.082 0.332 -54.892 1.00 95.44 570 GLN A CA 1
ATOM 4515 C C . GLN A 1 570 ? 12.591 0.048 -53.473 1.00 95.44 570 GLN A C 1
ATOM 4517 O O . GLN A 1 570 ? 11.829 0.164 -52.515 1.00 95.44 570 GLN A O 1
ATOM 4522 N N . GLU A 1 571 ? 13.876 -0.278 -53.323 1.00 94.62 571 GLU A N 1
ATOM 4523 C CA . GLU A 1 571 ? 14.502 -0.469 -52.013 1.00 94.62 571 GLU A CA 1
ATOM 4524 C C . GLU A 1 571 ? 14.449 0.815 -51.173 1.00 94.62 571 GLU A C 1
ATOM 4526 O O . GLU A 1 571 ? 14.101 0.762 -49.993 1.00 94.62 571 GLU A O 1
ATOM 4531 N N . LEU A 1 572 ? 14.736 1.971 -51.779 1.00 93.94 572 LEU A N 1
ATOM 4532 C CA . LEU A 1 572 ? 14.664 3.267 -51.105 1.00 93.94 572 LEU A CA 1
ATOM 4533 C C . LEU A 1 572 ? 13.230 3.590 -50.658 1.00 93.94 572 LEU A C 1
ATOM 4535 O O . LEU A 1 572 ? 13.026 3.954 -49.505 1.00 93.94 572 LEU A O 1
ATOM 4539 N N . HIS A 1 573 ? 12.229 3.336 -51.506 1.00 94.62 573 HIS A N 1
ATOM 4540 C CA . HIS A 1 573 ? 10.818 3.497 -51.140 1.00 94.62 573 HIS A CA 1
ATOM 4541 C C . HIS A 1 573 ? 10.409 2.605 -49.955 1.00 94.62 573 HIS A C 1
ATOM 4543 O O . HIS A 1 573 ? 9.716 3.054 -49.044 1.00 94.62 573 HIS A O 1
ATOM 4549 N N . LEU A 1 574 ? 10.836 1.336 -49.938 1.00 94.19 574 LEU A N 1
ATOM 4550 C CA . LEU A 1 574 ? 10.563 0.438 -48.811 1.00 94.19 574 LEU A CA 1
ATOM 4551 C C . LEU A 1 574 ? 11.244 0.927 -47.526 1.00 94.19 574 LEU A C 1
ATOM 4553 O O . LEU A 1 574 ? 10.632 0.878 -46.460 1.00 94.19 574 LEU A O 1
ATOM 4557 N N . LYS A 1 575 ? 12.479 1.439 -47.620 1.00 95.31 575 LYS A N 1
ATOM 4558 C CA . LYS A 1 575 ? 13.183 2.039 -46.479 1.00 95.31 575 LYS A CA 1
ATOM 4559 C C . LYS A 1 575 ? 12.433 3.257 -45.940 1.00 95.31 575 LYS A C 1
ATOM 4561 O O . LYS A 1 575 ? 12.185 3.299 -44.736 1.00 95.31 575 LYS A O 1
ATOM 4566 N N . ASP A 1 576 ? 11.983 4.167 -46.799 1.00 94.94 576 ASP A N 1
ATOM 4567 C CA . ASP A 1 576 ? 11.194 5.336 -46.391 1.00 94.94 576 ASP A CA 1
ATOM 4568 C C . ASP A 1 576 ? 9.876 4.930 -45.713 1.00 94.94 576 ASP A C 1
ATOM 4570 O O . ASP A 1 576 ? 9.512 5.470 -44.668 1.00 94.94 576 ASP A O 1
ATOM 4574 N N . GLU A 1 577 ? 9.184 3.913 -46.236 1.00 94.81 577 GLU A N 1
ATOM 4575 C CA . GLU A 1 577 ? 7.954 3.402 -45.623 1.00 94.81 577 GLU A CA 1
ATOM 4576 C C . GLU A 1 577 ? 8.216 2.770 -44.244 1.00 94.81 577 GLU A C 1
ATOM 4578 O O . GLU A 1 577 ? 7.442 2.963 -43.299 1.00 94.81 577 GLU A O 1
ATOM 4583 N N . THR A 1 578 ? 9.318 2.025 -44.094 1.00 92.94 578 THR A N 1
ATOM 4584 C CA . THR A 1 578 ? 9.711 1.471 -42.789 1.00 92.94 578 THR A CA 1
ATOM 4585 C C . THR A 1 578 ? 10.090 2.562 -41.795 1.00 92.94 578 THR A C 1
ATOM 4587 O O . THR A 1 578 ? 9.670 2.490 -40.639 1.00 92.94 578 THR A O 1
ATOM 4590 N N . LEU A 1 579 ? 10.805 3.597 -42.241 1.00 94.69 579 LEU A N 1
ATOM 4591 C CA . LEU A 1 579 ? 11.190 4.740 -41.419 1.00 94.69 579 LEU A CA 1
ATOM 4592 C C . LEU A 1 579 ? 9.941 5.484 -40.935 1.00 94.69 579 LEU A C 1
ATOM 4594 O O . LEU A 1 579 ? 9.783 5.690 -39.733 1.00 94.69 579 LEU A O 1
ATOM 4598 N N . HIS A 1 580 ? 8.983 5.742 -41.825 1.00 94.38 580 HIS A N 1
ATOM 4599 C CA . HIS A 1 580 ? 7.713 6.373 -41.468 1.00 94.38 580 HIS A CA 1
ATOM 4600 C C . HIS A 1 580 ? 6.908 5.561 -40.432 1.00 94.38 580 HIS A C 1
ATOM 4602 O O . HIS A 1 580 ? 6.326 6.111 -39.491 1.00 94.38 580 HIS A O 1
ATOM 4608 N N . LYS A 1 581 ? 6.890 4.224 -40.552 1.00 93.12 581 LYS A N 1
ATOM 4609 C CA . LYS A 1 581 ? 6.251 3.343 -39.553 1.00 93.12 581 LYS A CA 1
ATOM 4610 C C . LYS A 1 581 ? 6.951 3.420 -38.194 1.00 93.12 581 LYS A C 1
ATOM 4612 O O . LYS A 1 581 ? 6.268 3.398 -37.166 1.00 93.12 581 LYS A O 1
ATOM 4617 N N . LEU A 1 582 ? 8.282 3.500 -38.175 1.00 91.06 582 LEU A N 1
ATOM 4618 C CA . LEU A 1 582 ? 9.061 3.642 -36.944 1.00 91.06 582 LEU A CA 1
ATOM 4619 C C . LEU A 1 582 ? 8.835 5.006 -36.283 1.00 91.06 582 LEU A C 1
ATOM 4621 O O . LEU A 1 582 ? 8.605 5.042 -35.076 1.00 91.06 582 LEU A O 1
ATOM 4625 N N . GLU A 1 583 ? 8.790 6.096 -37.050 1.00 93.94 583 GLU A N 1
ATOM 4626 C CA . GLU A 1 583 ? 8.456 7.436 -36.541 1.00 93.94 583 GLU A CA 1
ATOM 4627 C C . GLU A 1 583 ? 7.072 7.460 -35.884 1.00 93.94 583 GLU A C 1
ATOM 4629 O O . GLU A 1 583 ? 6.922 7.908 -34.747 1.00 93.94 583 GLU A O 1
ATOM 4634 N N . LYS A 1 584 ? 6.059 6.874 -36.535 1.00 94.06 584 LYS A N 1
ATOM 4635 C CA . LYS A 1 584 ? 4.702 6.792 -35.973 1.00 94.06 584 LYS A CA 1
ATOM 4636 C C . LYS A 1 584 ? 4.647 5.975 -34.676 1.00 94.06 584 LYS A C 1
ATOM 4638 O O . LYS A 1 584 ? 3.892 6.319 -33.757 1.00 94.06 584 LYS A O 1
ATOM 4643 N N . LYS A 1 585 ? 5.427 4.891 -34.583 1.00 91.75 585 LYS A N 1
ATOM 4644 C CA . LYS A 1 585 ? 5.560 4.105 -33.345 1.00 91.75 585 LYS A CA 1
ATOM 4645 C C . LYS A 1 585 ? 6.258 4.913 -32.252 1.00 91.75 585 LYS A C 1
ATOM 4647 O O . LYS A 1 585 ? 5.770 4.926 -31.126 1.00 91.75 585 LYS A O 1
ATOM 4652 N N . LEU A 1 586 ? 7.332 5.629 -32.583 1.00 91.00 586 LEU A N 1
ATOM 4653 C CA . LEU A 1 586 ? 8.052 6.491 -31.645 1.00 91.00 586 LEU A CA 1
ATOM 4654 C C . LEU A 1 586 ? 7.146 7.597 -31.088 1.00 91.00 586 LEU A C 1
ATOM 4656 O O . LEU A 1 586 ? 7.115 7.811 -29.878 1.00 91.00 586 LEU A O 1
ATOM 4660 N N . ASP A 1 587 ? 6.349 8.240 -31.939 1.00 93.12 587 ASP A N 1
ATOM 4661 C CA . ASP A 1 587 ? 5.377 9.254 -31.522 1.00 93.12 587 ASP A CA 1
ATOM 4662 C C . ASP A 1 587 ? 4.282 8.685 -30.618 1.00 93.12 587 ASP A C 1
ATOM 4664 O O . ASP A 1 587 ? 3.856 9.342 -29.664 1.00 93.12 587 ASP A O 1
ATOM 4668 N N . SER A 1 588 ? 3.825 7.461 -30.892 1.00 90.06 588 SER A N 1
ATOM 4669 C CA . SER A 1 588 ? 2.845 6.773 -30.045 1.00 90.06 588 SER A CA 1
ATOM 4670 C C . SER A 1 588 ? 3.445 6.471 -28.666 1.00 90.06 588 SER A C 1
ATOM 4672 O O . SER A 1 588 ? 2.859 6.851 -27.652 1.00 90.06 588 SER A O 1
ATOM 4674 N N . SER A 1 589 ? 4.669 5.932 -28.619 1.00 87.19 589 SER A N 1
ATOM 4675 C CA . SER A 1 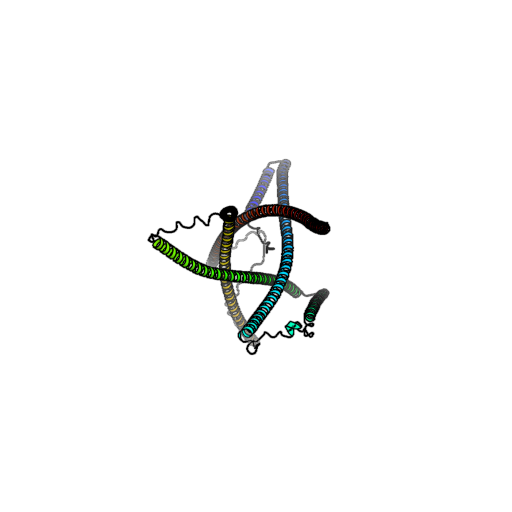589 ? 5.409 5.704 -27.371 1.00 87.19 589 SER A CA 1
ATOM 4676 C C . SER A 1 589 ? 5.676 6.998 -26.594 1.00 87.19 589 SER A C 1
ATOM 4678 O O . SER A 1 589 ? 5.547 7.016 -25.371 1.00 87.19 589 SER A O 1
ATOM 4680 N N . ARG A 1 590 ? 5.994 8.112 -27.273 1.00 92.19 590 ARG A N 1
ATOM 4681 C CA . ARG A 1 590 ? 6.164 9.432 -26.634 1.00 92.19 590 ARG A CA 1
ATOM 4682 C C . ARG A 1 590 ? 4.860 9.927 -26.000 1.00 92.19 590 ARG A C 1
ATOM 4684 O O . ARG A 1 590 ? 4.880 10.427 -24.875 1.00 92.19 590 ARG A O 1
ATOM 4691 N N . ARG A 1 591 ? 3.714 9.754 -26.671 1.00 88.44 591 ARG A N 1
ATOM 4692 C CA . ARG A 1 591 ? 2.396 10.104 -26.105 1.00 88.44 591 ARG A CA 1
ATOM 4693 C C . ARG A 1 591 ? 2.046 9.247 -24.893 1.00 88.44 591 ARG A C 1
ATOM 4695 O O . ARG A 1 591 ? 1.599 9.795 -23.889 1.00 88.44 591 ARG A O 1
ATOM 4702 N N . GLU A 1 592 ? 2.282 7.939 -24.958 1.00 86.38 592 GLU A N 1
ATOM 4703 C CA . GLU A 1 592 ? 2.079 7.041 -23.815 1.00 86.38 592 GLU A CA 1
ATOM 4704 C C . GLU A 1 592 ? 2.989 7.405 -22.637 1.00 86.38 592 GLU A C 1
ATOM 4706 O O . GLU A 1 592 ? 2.530 7.452 -21.496 1.00 86.38 592 GLU A O 1
ATOM 4711 N N . GLY A 1 593 ? 4.258 7.729 -22.903 1.00 86.31 593 GLY A N 1
ATOM 4712 C CA . GLY A 1 593 ? 5.197 8.222 -21.896 1.00 86.31 593 GLY A CA 1
ATOM 4713 C C . GLY A 1 593 ? 4.691 9.489 -21.202 1.00 86.31 593 GLY A C 1
ATOM 4714 O O . GLY A 1 593 ? 4.680 9.554 -19.974 1.00 86.31 593 GLY A O 1
ATOM 4715 N N . ASN A 1 594 ? 4.176 10.454 -21.968 1.00 86.38 594 ASN A N 1
ATOM 4716 C CA . ASN A 1 594 ? 3.584 11.678 -21.421 1.00 86.38 594 ASN A CA 1
ATOM 4717 C C . ASN A 1 594 ? 2.324 11.398 -20.585 1.00 86.38 594 ASN A C 1
ATOM 4719 O O . ASN A 1 594 ? 2.161 11.977 -19.511 1.00 86.38 594 ASN A O 1
ATOM 4723 N N . GLN A 1 595 ? 1.456 10.481 -21.024 1.00 86.50 595 GLN A N 1
ATOM 4724 C CA . GLN A 1 595 ? 0.278 10.069 -20.249 1.00 86.50 595 GLN A CA 1
ATOM 4725 C C . GLN A 1 595 ? 0.671 9.390 -18.931 1.00 86.50 595 GLN A C 1
ATOM 4727 O O . GLN A 1 595 ? 0.114 9.713 -17.879 1.00 86.50 595 GLN A O 1
ATOM 4732 N N . ARG A 1 596 ? 1.668 8.493 -18.956 1.00 87.38 596 ARG A N 1
ATOM 4733 C CA . ARG A 1 596 ? 2.223 7.867 -17.744 1.00 87.38 596 ARG A CA 1
ATOM 4734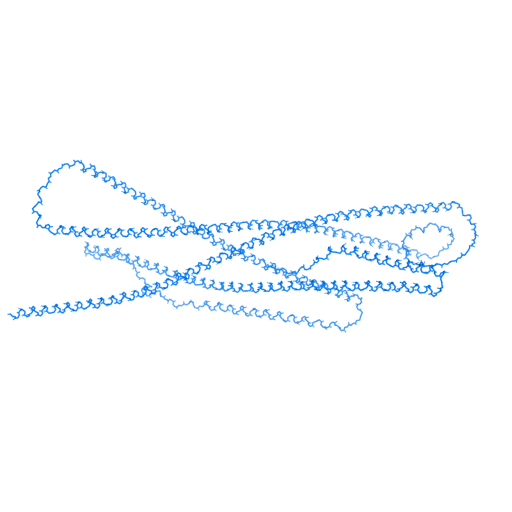 C C . ARG A 1 596 ? 2.842 8.910 -16.814 1.00 87.38 596 ARG A C 1
ATOM 4736 O O . ARG A 1 596 ? 2.598 8.857 -15.612 1.00 87.38 596 ARG A O 1
ATOM 4743 N N . GLY A 1 597 ? 3.570 9.882 -17.364 1.00 86.50 597 GLY A N 1
ATOM 4744 C CA . GLY A 1 597 ? 4.124 11.015 -16.620 1.00 86.50 597 GLY A CA 1
ATOM 4745 C C . GLY A 1 597 ? 3.043 11.840 -15.916 1.00 86.50 597 GLY A C 1
ATOM 4746 O O . GLY A 1 597 ? 3.157 12.098 -14.719 1.00 86.50 597 GLY A O 1
ATOM 4747 N N . GLY A 1 598 ? 1.954 12.171 -16.617 1.00 87.69 598 GLY A N 1
ATOM 4748 C CA . GLY A 1 598 ? 0.803 12.868 -16.036 1.00 87.69 598 GLY A CA 1
ATOM 4749 C C . GLY A 1 598 ? 0.112 12.065 -14.927 1.00 87.69 598 GLY A C 1
ATOM 4750 O O . GLY A 1 598 ? -0.164 12.603 -13.855 1.00 87.69 598 GLY A O 1
ATOM 4751 N N . ARG A 1 599 ? -0.098 10.755 -15.130 1.00 87.81 599 ARG A N 1
ATOM 4752 C CA . ARG A 1 599 ? -0.661 9.864 -14.097 1.00 87.81 599 ARG A CA 1
ATOM 4753 C C . ARG A 1 599 ? 0.245 9.775 -12.867 1.00 87.81 599 ARG A C 1
ATOM 4755 O O . ARG A 1 599 ? -0.251 9.805 -11.746 1.00 87.81 599 ARG A O 1
ATOM 4762 N N . MET A 1 600 ? 1.560 9.702 -13.061 1.00 84.38 600 MET A N 1
ATOM 4763 C CA . MET A 1 600 ? 2.530 9.682 -11.967 1.00 84.38 600 MET A CA 1
ATOM 4764 C C . MET A 1 600 ? 2.513 10.994 -11.176 1.00 84.38 600 MET A C 1
ATOM 4766 O O . MET A 1 600 ? 2.445 10.951 -9.955 1.00 84.38 600 MET A O 1
ATOM 4770 N N . GLN A 1 601 ? 2.498 12.153 -11.845 1.00 85.94 601 GLN A N 1
ATOM 4771 C CA . GLN A 1 601 ? 2.377 13.455 -11.173 1.00 85.94 601 GLN A CA 1
ATOM 4772 C C . GLN A 1 601 ? 1.084 13.563 -10.355 1.00 85.94 601 GLN A C 1
ATOM 4774 O O . GLN A 1 601 ? 1.114 14.036 -9.220 1.00 85.94 601 GLN A O 1
ATOM 4779 N N . TYR A 1 602 ? -0.035 13.074 -10.896 1.00 90.12 602 TYR A N 1
ATOM 4780 C CA . TYR A 1 602 ? -1.311 13.027 -10.185 1.00 90.12 602 TYR A CA 1
ATOM 4781 C C . TYR A 1 602 ? -1.244 12.157 -8.920 1.00 90.12 602 TYR A C 1
ATOM 4783 O O . TYR A 1 602 ? -1.632 12.606 -7.842 1.00 90.12 602 TYR A O 1
ATOM 4791 N N . LEU A 1 603 ? -0.694 10.942 -9.028 1.00 84.94 603 LEU A N 1
ATOM 4792 C CA . LEU A 1 603 ? -0.516 10.040 -7.884 1.00 84.94 603 LEU A CA 1
ATOM 4793 C C . LEU A 1 603 ? 0.437 10.627 -6.831 1.00 84.94 603 LEU A C 1
ATOM 4795 O O . LEU A 1 603 ? 0.151 10.541 -5.640 1.00 84.94 603 LEU A O 1
ATOM 4799 N N . THR A 1 604 ? 1.519 11.291 -7.244 1.00 84.81 604 THR A N 1
ATOM 4800 C CA . THR A 1 604 ? 2.420 12.018 -6.333 1.00 84.81 604 THR A CA 1
ATOM 4801 C C . THR A 1 604 ? 1.692 13.151 -5.603 1.00 84.81 604 THR A C 1
ATOM 4803 O O . THR A 1 604 ? 1.898 13.347 -4.402 1.00 84.81 604 THR A O 1
ATOM 4806 N N . GLY A 1 605 ? 0.793 13.863 -6.291 1.00 88.81 605 GLY A N 1
ATOM 4807 C CA . GLY A 1 605 ? -0.076 14.874 -5.687 1.00 88.81 605 GLY A CA 1
ATOM 4808 C C . GLY A 1 605 ? -1.019 14.282 -4.634 1.00 88.81 605 GLY A C 1
ATOM 4809 O O . GLY A 1 605 ? -1.090 14.796 -3.516 1.00 88.81 605 GLY A O 1
ATOM 4810 N N . GLN A 1 606 ? -1.684 13.165 -4.949 1.00 89.44 606 GLN A N 1
ATOM 4811 C CA . GLN A 1 606 ? -2.534 12.448 -3.989 1.00 89.44 606 GLN A CA 1
ATOM 4812 C C . GLN A 1 606 ? -1.743 11.956 -2.770 1.00 89.44 606 GLN A C 1
ATOM 4814 O O . GLN A 1 606 ? -2.191 12.140 -1.640 1.00 89.44 606 GLN A O 1
ATOM 4819 N N . LEU A 1 607 ? -0.553 11.384 -2.981 1.00 83.62 607 LEU A N 1
ATOM 4820 C CA . LEU A 1 607 ? 0.308 10.902 -1.900 1.00 83.62 607 LEU A CA 1
ATOM 4821 C C . LEU A 1 607 ? 0.709 12.040 -0.953 1.00 83.62 607 LEU A C 1
ATOM 4823 O O . LEU A 1 607 ? 0.614 11.890 0.262 1.00 83.62 607 LEU A O 1
ATOM 4827 N N . THR A 1 608 ? 1.086 13.195 -1.505 1.00 89.31 608 THR A N 1
ATOM 4828 C CA . THR A 1 608 ? 1.403 14.395 -0.712 1.00 89.31 608 THR A CA 1
ATOM 4829 C C . THR A 1 608 ? 0.197 14.857 0.111 1.00 89.31 608 THR A C 1
ATOM 4831 O O . THR A 1 608 ? 0.334 15.192 1.287 1.00 89.31 608 THR A O 1
ATOM 4834 N N . SER A 1 609 ? -1.004 14.842 -0.477 1.00 88.25 609 SER A N 1
ATOM 4835 C CA . SER A 1 609 ? -2.237 15.203 0.235 1.00 88.25 609 SER A CA 1
ATOM 4836 C C . SER A 1 609 ? -2.539 14.242 1.388 1.00 88.25 609 SER A C 1
ATOM 4838 O O . SER A 1 609 ? -2.857 14.692 2.489 1.00 88.25 609 SER A O 1
ATOM 4840 N N . LEU A 1 610 ? -2.397 12.932 1.162 1.00 88.56 610 LEU A N 1
ATOM 4841 C CA . LEU A 1 610 ? -2.592 11.913 2.195 1.00 88.56 610 LEU A CA 1
ATOM 4842 C C . LEU A 1 610 ? -1.562 12.042 3.323 1.00 88.56 610 LEU A C 1
ATOM 4844 O O . LEU A 1 610 ? -1.925 11.941 4.490 1.00 88.56 610 LEU A O 1
ATOM 4848 N N . GLN A 1 611 ? -0.296 12.332 3.009 1.00 81.19 611 GLN A N 1
ATOM 4849 C CA . GLN A 1 611 ? 0.737 12.577 4.022 1.00 81.19 611 GLN A CA 1
ATOM 4850 C C . GLN A 1 611 ? 0.398 13.778 4.918 1.00 81.19 611 GLN A C 1
ATOM 4852 O O . GLN A 1 611 ? 0.565 13.708 6.137 1.00 81.19 611 GLN A O 1
ATOM 4857 N N . LEU A 1 612 ? -0.128 14.863 4.341 1.00 87.88 612 LEU A N 1
ATOM 4858 C CA . LEU A 1 612 ? -0.590 16.019 5.113 1.00 87.88 612 LEU A CA 1
ATOM 4859 C C . LEU A 1 612 ? -1.802 15.681 5.992 1.00 87.88 612 LEU A C 1
ATOM 4861 O O . LEU A 1 612 ? -1.886 16.157 7.124 1.00 87.88 612 LEU A O 1
ATOM 4865 N N . GLU A 1 613 ? -2.732 14.862 5.499 1.00 87.56 613 GLU A N 1
ATOM 4866 C CA . GLU A 1 613 ? -3.895 14.414 6.271 1.00 87.56 613 GLU A CA 1
ATOM 4867 C C . GLU A 1 613 ? -3.492 13.508 7.442 1.00 87.56 613 GLU A C 1
ATOM 4869 O O . GLU A 1 613 ? -3.929 13.753 8.566 1.00 87.56 613 GLU A O 1
ATOM 4874 N N . VAL A 1 614 ? -2.576 12.556 7.223 1.00 85.88 614 VAL A N 1
ATOM 4875 C CA . VAL A 1 614 ? -1.980 11.724 8.285 1.00 85.88 614 VAL A CA 1
ATOM 4876 C C . VAL A 1 614 ? -1.277 12.587 9.338 1.00 85.88 614 VAL A C 1
ATOM 4878 O O . VAL A 1 614 ? -1.431 12.353 10.535 1.00 85.88 614 VAL A O 1
ATOM 4881 N N . GLY A 1 615 ? -0.555 13.633 8.925 1.00 85.25 615 GLY A N 1
ATOM 4882 C CA . GLY A 1 615 ? 0.056 14.582 9.860 1.00 85.25 615 GLY A CA 1
ATOM 4883 C C . GLY A 1 615 ? -0.973 15.310 10.736 1.00 85.25 615 GLY A C 1
ATOM 4884 O O . GLY A 1 615 ? -0.762 15.475 11.940 1.00 85.25 615 GLY A O 1
ATOM 4885 N N . ARG A 1 616 ? -2.120 15.707 10.166 1.00 86.75 616 ARG A N 1
ATOM 4886 C CA . ARG A 1 616 ? -3.212 16.357 10.915 1.00 86.75 616 ARG A CA 1
ATOM 4887 C C . ARG A 1 616 ? -3.889 15.403 11.894 1.00 86.75 616 ARG A C 1
ATOM 4889 O O . ARG A 1 616 ? -4.093 15.781 13.047 1.00 86.75 616 ARG A O 1
ATOM 4896 N N . THR A 1 617 ? -4.227 14.188 11.462 1.00 87.31 617 THR A N 1
ATOM 4897 C CA . THR A 1 617 ? -4.882 13.192 12.327 1.00 87.31 617 THR A CA 1
ATOM 4898 C C . THR A 1 617 ? -3.956 12.743 13.454 1.00 87.31 617 THR A C 1
ATOM 4900 O O . THR A 1 617 ? -4.402 12.626 14.595 1.00 87.31 617 THR A O 1
ATOM 4903 N N . HIS A 1 618 ? -2.654 12.601 13.187 1.00 84.38 618 HIS A N 1
ATOM 4904 C CA . HIS A 1 618 ? -1.654 12.342 14.222 1.00 84.38 618 HIS A CA 1
ATOM 4905 C C . HIS A 1 618 ? -1.595 13.472 15.261 1.00 84.38 618 HIS A C 1
ATOM 4907 O O . HIS A 1 618 ? -1.631 13.207 16.461 1.00 84.38 618 HIS A O 1
ATOM 4913 N N . GLY A 1 619 ? -1.596 14.736 14.819 1.00 87.19 619 GLY A N 1
ATOM 4914 C CA . GLY A 1 619 ? -1.648 15.892 15.720 1.00 87.19 619 GLY A CA 1
ATOM 4915 C C . GLY A 1 619 ? -2.906 15.924 16.601 1.00 87.19 619 GLY A C 1
ATOM 4916 O O . GLY A 1 619 ? -2.819 16.211 17.796 1.00 87.19 619 GLY A O 1
ATOM 4917 N N . GLN A 1 620 ? -4.071 15.576 16.044 1.00 87.88 620 GLN A N 1
ATOM 4918 C CA . GLN A 1 620 ? -5.323 15.461 16.804 1.00 87.88 620 GLN A CA 1
ATOM 4919 C C . GLN A 1 620 ? -5.280 14.311 17.821 1.00 87.88 620 GLN A C 1
ATOM 4921 O O . GLN A 1 620 ? -5.700 14.488 18.967 1.00 87.88 620 GLN A O 1
ATOM 4926 N N . ALA A 1 621 ? -4.738 13.152 17.437 1.00 78.31 621 ALA A N 1
ATOM 4927 C CA . ALA A 1 621 ? -4.578 12.007 18.330 1.00 78.31 621 ALA A CA 1
ATOM 4928 C C . ALA A 1 621 ? -3.645 12.329 19.511 1.00 78.31 621 ALA A C 1
ATOM 4930 O O . ALA A 1 621 ? -3.974 12.028 20.656 1.00 78.31 621 ALA A O 1
ATOM 4931 N N . GLU A 1 622 ? -2.527 13.015 19.257 1.00 89.44 622 GLU A N 1
ATOM 4932 C CA . GLU A 1 622 ? -1.614 13.533 20.287 1.00 89.44 622 GLU A CA 1
ATOM 4933 C C . GLU A 1 622 ? -2.320 14.495 21.256 1.00 89.44 622 GLU A C 1
ATOM 4935 O O . GLU A 1 622 ? -2.152 14.407 22.475 1.00 89.44 622 GLU A O 1
ATOM 4940 N N . GLN A 1 623 ? -3.160 15.397 20.740 1.00 90.69 623 GLN A N 1
ATOM 4941 C CA . GLN A 1 623 ? -3.934 16.315 21.576 1.00 90.69 623 GLN A CA 1
ATOM 4942 C C . GLN A 1 623 ? -4.935 15.570 22.471 1.00 90.69 623 GLN A C 1
ATOM 4944 O O . GLN A 1 623 ? -5.021 15.871 23.664 1.00 90.69 623 GLN A O 1
ATOM 4949 N N . LEU A 1 624 ? -5.668 14.596 21.924 1.00 89.94 624 LEU A N 1
ATOM 4950 C CA . LEU A 1 624 ? -6.595 13.762 22.693 1.00 89.94 624 LEU A CA 1
ATOM 4951 C C . LEU A 1 624 ? -5.859 12.928 23.743 1.00 89.94 624 LEU A C 1
ATOM 4953 O O . LEU A 1 624 ? -6.311 12.859 24.884 1.00 89.94 624 LEU A O 1
ATOM 4957 N N . ARG A 1 625 ? -4.690 12.373 23.406 1.00 87.19 625 ARG A N 1
ATOM 4958 C CA . ARG A 1 625 ? -3.849 11.624 24.347 1.00 87.19 625 ARG A CA 1
ATOM 4959 C C . ARG A 1 625 ? -3.456 12.476 25.554 1.00 87.19 625 ARG A C 1
ATOM 4961 O O . ARG A 1 625 ? -3.673 12.047 26.682 1.00 87.19 625 ARG A O 1
ATOM 4968 N N . ARG A 1 626 ? -2.995 13.714 25.333 1.00 91.44 626 ARG A N 1
ATOM 4969 C CA . ARG A 1 626 ? -2.693 14.666 26.422 1.00 91.44 626 ARG A CA 1
ATOM 4970 C C . ARG A 1 626 ? -3.924 15.023 27.260 1.00 91.44 626 ARG A C 1
ATOM 4972 O O . ARG A 1 626 ? -3.798 15.281 28.453 1.00 91.44 626 ARG A O 1
ATOM 4979 N N . GLN A 1 627 ? -5.115 15.085 26.660 1.00 93.00 627 GLN A N 1
ATOM 4980 C CA . GLN A 1 627 ? -6.352 15.318 27.417 1.00 93.00 627 GLN A CA 1
ATOM 4981 C C . GLN A 1 627 ? -6.726 14.116 28.287 1.00 93.00 627 GLN A C 1
ATOM 4983 O O . GLN A 1 627 ? -7.138 14.309 29.428 1.00 93.00 627 GLN A O 1
ATOM 4988 N N . VAL A 1 628 ? -6.584 12.896 27.762 1.00 88.69 628 VAL A N 1
ATOM 4989 C CA . VAL A 1 628 ? -6.818 11.657 28.516 1.00 88.69 628 VAL A CA 1
ATOM 4990 C C . VAL A 1 628 ? -5.845 11.557 29.687 1.00 88.69 628 VAL A C 1
ATOM 4992 O O . VAL A 1 628 ? -6.280 11.279 30.796 1.00 88.69 628 VAL A O 1
ATOM 4995 N N . GLU A 1 629 ? -4.568 11.873 29.474 1.00 93.12 629 GLU A N 1
ATOM 4996 C CA . GLU A 1 629 ? -3.541 11.887 30.522 1.00 93.12 629 GLU A CA 1
ATOM 4997 C C . GLU A 1 629 ? -3.879 12.884 31.642 1.00 93.12 629 GLU A C 1
ATOM 4999 O O . GLU A 1 629 ? -3.958 12.500 32.805 1.00 93.12 629 GLU A O 1
ATOM 5004 N N . LYS A 1 630 ? -4.249 14.127 31.300 1.00 96.12 630 LYS A N 1
ATOM 5005 C CA . LYS A 1 630 ? -4.719 15.118 32.288 1.00 96.12 630 LYS A CA 1
ATOM 5006 C C . LYS A 1 630 ? -5.963 14.668 33.059 1.00 96.12 630 LYS A C 1
ATOM 5008 O O . LYS A 1 630 ? -6.109 14.991 34.236 1.00 96.12 630 LYS A O 1
ATOM 5013 N N . LYS A 1 631 ? -6.894 13.968 32.401 1.00 92.75 631 LYS A N 1
ATOM 5014 C CA . LYS A 1 631 ? -8.084 13.417 33.067 1.00 92.75 631 LYS A CA 1
ATOM 5015 C C . LYS A 1 631 ? -7.724 12.248 33.982 1.00 92.75 631 LYS A C 1
ATOM 5017 O O . LYS A 1 631 ? -8.301 12.158 35.058 1.00 92.75 631 LYS A O 1
ATOM 5022 N N . ALA A 1 632 ? -6.773 11.403 33.592 1.00 90.94 632 ALA A N 1
ATOM 5023 C CA . ALA A 1 632 ? -6.275 10.315 34.427 1.00 90.94 632 ALA A CA 1
ATOM 5024 C C . ALA A 1 632 ? -5.608 10.851 35.705 1.00 90.94 632 ALA A C 1
ATOM 5026 O O . ALA A 1 632 ? -5.953 10.401 36.792 1.00 90.94 632 ALA A O 1
ATOM 5027 N N . GLU A 1 633 ? -4.769 11.888 35.599 1.00 95.25 633 GLU A N 1
ATOM 5028 C CA . GLU A 1 633 ? -4.182 12.571 36.766 1.00 95.25 633 GLU A CA 1
ATOM 5029 C C . GLU A 1 633 ? -5.247 13.163 37.708 1.00 95.25 633 GLU A C 1
ATOM 5031 O O . GLU A 1 633 ? -5.071 13.192 38.926 1.00 95.25 633 GLU A O 1
ATOM 5036 N N . LEU A 1 634 ? -6.357 13.674 37.161 1.00 96.88 634 LEU A N 1
ATOM 5037 C CA . LEU A 1 634 ? -7.464 14.191 37.969 1.00 96.88 634 LEU A CA 1
ATOM 5038 C C . LEU A 1 634 ? -8.216 13.064 38.689 1.00 96.88 634 LEU A C 1
ATOM 5040 O O . LEU A 1 634 ? -8.565 13.228 39.855 1.00 96.88 634 LEU A O 1
ATOM 5044 N N . ILE A 1 635 ? -8.450 11.937 38.010 1.00 91.94 635 ILE A N 1
ATOM 5045 C CA . ILE A 1 635 ? -9.072 10.749 38.608 1.00 91.94 635 ILE A CA 1
ATOM 5046 C C . ILE A 1 635 ? -8.205 10.230 39.758 1.00 91.94 635 ILE A C 1
ATOM 5048 O O . ILE A 1 635 ? -8.727 10.037 40.849 1.00 91.94 635 ILE A O 1
ATOM 5052 N N . GLU A 1 636 ? -6.890 10.113 39.563 1.00 96.12 636 GLU A N 1
ATOM 5053 C CA . GLU A 1 636 ? -5.960 9.672 40.611 1.00 96.12 636 GLU A CA 1
ATOM 5054 C C . GLU A 1 636 ? -6.017 10.590 41.848 1.00 96.12 636 GLU A C 1
ATOM 5056 O O . GLU A 1 636 ? -6.089 10.118 42.983 1.00 96.12 636 GLU A O 1
ATOM 5061 N N . LYS A 1 637 ? -6.082 11.916 41.654 1.00 96.75 637 LYS A N 1
ATOM 5062 C CA . LYS A 1 637 ? -6.258 12.873 42.764 1.00 96.75 637 LYS A CA 1
ATOM 5063 C C . LYS A 1 637 ? -7.576 12.667 43.513 1.00 96.75 637 LYS A C 1
ATOM 5065 O O . LYS A 1 637 ? -7.578 12.696 44.742 1.00 96.75 637 LYS A O 1
ATOM 5070 N N . LEU A 1 638 ? -8.674 12.449 42.788 1.00 94.06 638 LEU A N 1
ATOM 5071 C CA . LEU A 1 638 ? -9.988 12.194 43.384 1.00 94.06 638 LEU A CA 1
ATOM 5072 C C . LEU A 1 638 ? -10.030 10.852 44.126 1.00 94.06 638 LEU A C 1
ATOM 5074 O O . LEU A 1 638 ? -10.655 10.763 45.178 1.00 94.06 638 LEU A O 1
ATOM 5078 N N . GLU A 1 639 ? -9.346 9.820 43.634 1.00 94.44 639 GLU A N 1
ATOM 5079 C CA . GLU A 1 639 ? -9.231 8.524 44.316 1.00 94.44 639 GLU A CA 1
ATOM 5080 C C . GLU A 1 639 ? -8.458 8.638 45.638 1.00 94.44 639 GLU A C 1
ATOM 5082 O O . GLU A 1 639 ? -8.872 8.067 46.654 1.00 94.44 639 GLU A O 1
ATOM 5087 N N . VAL A 1 640 ? -7.374 9.421 45.658 1.00 97.06 640 VAL A N 1
ATOM 5088 C CA . VAL A 1 640 ? -6.616 9.721 46.884 1.00 97.06 640 VAL A CA 1
ATOM 5089 C C . VAL A 1 640 ? -7.473 10.505 47.882 1.00 97.06 640 VAL A C 1
ATOM 5091 O O . VAL A 1 640 ? -7.505 10.166 49.068 1.00 97.06 640 VAL A O 1
ATOM 5094 N N . GLU A 1 641 ? -8.205 11.523 47.422 1.00 97.62 641 GLU A N 1
ATOM 5095 C CA . GLU A 1 641 ? -9.110 12.308 48.269 1.00 97.62 641 GLU A CA 1
ATOM 5096 C C . GLU A 1 641 ? -10.247 11.446 48.837 1.00 97.62 641 GLU A C 1
ATOM 5098 O O . GLU A 1 641 ? -10.508 11.477 50.040 1.00 97.62 641 GLU A O 1
ATOM 5103 N N . ASN A 1 642 ? -10.865 10.603 48.010 1.00 92.56 642 ASN A N 1
ATOM 5104 C CA . ASN A 1 642 ? -11.928 9.695 48.435 1.00 92.56 642 ASN A CA 1
ATOM 5105 C C . ASN A 1 642 ? -11.421 8.653 49.450 1.00 92.56 642 ASN A C 1
ATOM 5107 O O . ASN A 1 642 ? -12.088 8.360 50.444 1.00 92.56 642 ASN A O 1
ATOM 5111 N N . SER A 1 643 ? -10.198 8.149 49.264 1.00 96.88 643 SER A N 1
ATOM 5112 C CA . SER A 1 643 ? -9.538 7.264 50.234 1.00 96.88 643 SER A CA 1
ATOM 5113 C C . SER A 1 643 ? -9.301 7.967 51.577 1.00 96.88 643 SER A C 1
ATOM 5115 O O . SER A 1 643 ? -9.550 7.385 52.634 1.00 96.88 643 SER A O 1
ATOM 5117 N N . SER A 1 644 ? -8.884 9.238 51.550 1.00 97.75 644 SER A N 1
ATOM 5118 C CA . SER A 1 644 ? -8.722 10.075 52.748 1.00 97.75 644 SER A CA 1
ATOM 5119 C C . SER A 1 644 ? -10.052 10.314 53.471 1.00 97.75 644 SER A C 1
ATOM 5121 O O . SER A 1 644 ? -10.137 10.128 54.685 1.00 97.75 644 SER A O 1
ATOM 5123 N N . LEU A 1 645 ? -11.116 10.658 52.739 1.00 95.94 645 LEU A N 1
ATOM 5124 C CA . LEU A 1 645 ? -12.457 10.849 53.303 1.00 95.94 645 LEU A CA 1
ATOM 5125 C C . LEU A 1 645 ? -13.019 9.554 53.896 1.00 95.94 645 LEU A C 1
ATOM 5127 O O . LEU A 1 645 ? -13.582 9.572 54.989 1.00 95.94 645 LEU A O 1
ATOM 5131 N N . THR A 1 646 ? -12.810 8.420 53.226 1.00 96.31 646 THR A N 1
ATOM 5132 C CA . THR A 1 646 ? -13.195 7.097 53.737 1.00 96.31 646 THR A CA 1
ATOM 5133 C C . THR A 1 646 ? -12.468 6.783 55.046 1.00 96.31 646 THR A C 1
ATOM 5135 O O . THR A 1 646 ? -13.077 6.296 55.998 1.00 96.31 646 THR A O 1
ATOM 5138 N N . HIS A 1 647 ? -11.173 7.105 55.135 1.00 96.75 647 HIS A N 1
ATOM 5139 C CA . HIS A 1 647 ? -10.411 6.950 56.371 1.00 96.75 647 HIS A CA 1
ATOM 5140 C C . HIS A 1 647 ? -10.966 7.831 57.501 1.00 96.75 647 HIS A C 1
ATOM 5142 O O . HIS A 1 647 ? -11.224 7.325 58.592 1.00 96.75 647 HIS A O 1
ATOM 5148 N N . GLN A 1 648 ? -11.246 9.109 57.223 1.00 96.81 648 GLN A N 1
ATOM 5149 C CA . GLN A 1 648 ? -11.858 10.029 58.190 1.00 96.81 648 GLN A CA 1
ATOM 5150 C C . GLN A 1 648 ? -13.239 9.547 58.658 1.00 96.81 648 GLN A C 1
ATOM 5152 O O . GLN A 1 648 ? -13.549 9.622 59.848 1.00 96.81 648 GLN A O 1
ATOM 5157 N N . LEU A 1 649 ? -14.069 9.022 57.751 1.00 94.94 649 LEU A N 1
ATOM 5158 C CA . LEU A 1 649 ? -15.381 8.469 58.089 1.00 94.94 649 LEU A CA 1
ATOM 5159 C C . LEU A 1 649 ? -15.248 7.262 59.026 1.00 94.94 649 LEU A C 1
ATOM 5161 O O . LEU A 1 649 ? -15.959 7.185 60.027 1.00 94.94 649 LEU A O 1
ATOM 5165 N N . ASN A 1 650 ? -14.299 6.365 58.750 1.00 95.38 650 ASN A N 1
ATOM 5166 C CA . ASN A 1 650 ? -14.016 5.210 59.603 1.00 95.38 650 ASN A CA 1
ATOM 5167 C C . ASN A 1 650 ? -13.520 5.631 60.994 1.00 95.38 650 ASN A C 1
ATOM 5169 O O . ASN A 1 650 ? -13.966 5.072 61.996 1.00 95.38 650 ASN A O 1
ATOM 5173 N N . GLU A 1 651 ? -12.654 6.646 61.088 1.00 97.81 651 GLU A N 1
ATOM 5174 C CA . GLU A 1 651 ? -12.235 7.209 62.377 1.00 97.81 651 GLU A CA 1
ATOM 5175 C C . GLU A 1 651 ? -13.421 7.789 63.157 1.00 97.81 651 GLU A C 1
ATOM 5177 O O . GLU A 1 651 ? -13.573 7.515 64.351 1.00 97.81 651 GLU A O 1
ATOM 5182 N N . LYS A 1 652 ? -14.302 8.552 62.494 1.00 96.88 652 LYS A N 1
ATOM 5183 C CA . LYS A 1 652 ? -15.513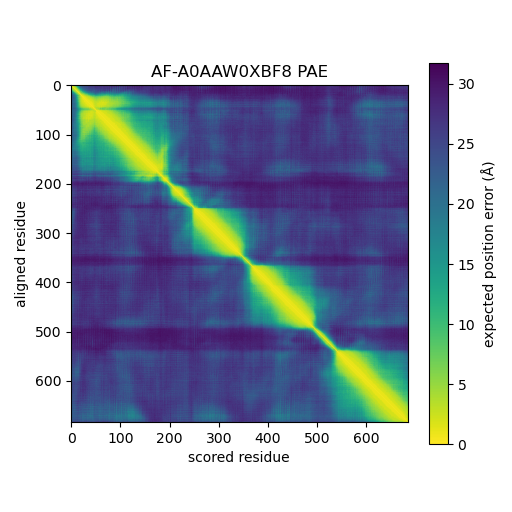 9.101 63.123 1.00 96.88 652 LYS A CA 1
ATOM 5184 C C . LYS A 1 652 ? -16.472 8.000 63.568 1.00 96.88 652 LYS A C 1
ATOM 5186 O O . LYS A 1 652 ? -16.958 8.060 64.698 1.00 96.88 652 LYS A O 1
ATOM 5191 N N . SER A 1 653 ? -16.677 6.971 62.748 1.00 96.50 653 SER A N 1
ATOM 5192 C CA . SER A 1 653 ? -17.470 5.791 63.108 1.00 96.50 653 SER A CA 1
ATOM 5193 C C . SER A 1 653 ? -16.904 5.107 64.355 1.00 96.50 653 SER A C 1
ATOM 5195 O O . SER A 1 653 ? -17.635 4.874 65.314 1.00 96.50 653 SER A O 1
ATOM 5197 N N . ALA A 1 654 ? -15.584 4.906 64.419 1.00 96.25 654 ALA A N 1
ATOM 5198 C CA . ALA A 1 654 ? -14.928 4.338 65.594 1.00 96.25 654 ALA A CA 1
ATOM 5199 C C . ALA A 1 654 ? -15.080 5.225 66.846 1.00 96.25 654 ALA A C 1
ATOM 5201 O O . ALA A 1 654 ? -15.220 4.712 67.956 1.00 96.25 654 ALA A O 1
ATOM 5202 N N . THR A 1 655 ? -15.067 6.559 66.710 1.00 97.62 655 THR A N 1
ATOM 5203 C CA . THR A 1 655 ? -15.352 7.453 67.850 1.00 97.62 655 THR A CA 1
ATOM 5204 C C . THR A 1 655 ? -16.804 7.368 68.316 1.00 97.62 655 THR A C 1
ATOM 5206 O O . THR A 1 655 ? -17.043 7.367 69.522 1.00 97.62 655 THR A O 1
ATOM 5209 N N . LEU A 1 656 ? -17.763 7.242 67.392 1.00 94.69 656 LEU A N 1
ATOM 5210 C CA . LEU A 1 656 ? -19.178 7.061 67.720 1.00 94.69 656 LEU A CA 1
ATOM 5211 C C . LEU A 1 656 ? -19.421 5.732 68.436 1.00 94.69 656 LEU A C 1
ATOM 5213 O O . LEU A 1 656 ? -20.107 5.722 69.454 1.00 94.69 656 LEU A O 1
ATOM 5217 N N . GLU A 1 657 ? -18.800 4.641 67.983 1.00 95.75 657 GLU A N 1
ATOM 5218 C CA . GLU A 1 657 ? -18.867 3.344 68.667 1.00 95.75 657 GLU A CA 1
ATOM 5219 C C . GLU A 1 657 ? -18.334 3.430 70.104 1.00 95.75 657 GLU A C 1
ATOM 5221 O O . GLU A 1 657 ? -18.967 2.918 71.029 1.00 95.75 657 GLU A O 1
ATOM 5226 N N . ARG A 1 658 ? -17.217 4.144 70.326 1.00 96.94 658 ARG A N 1
ATOM 5227 C CA . ARG A 1 658 ? -16.686 4.390 71.680 1.00 96.94 658 ARG A CA 1
ATOM 5228 C C . ARG A 1 658 ? -17.688 5.154 72.547 1.00 96.94 658 ARG A C 1
ATOM 5230 O O . ARG A 1 658 ? -17.978 4.705 73.657 1.00 96.94 658 ARG A O 1
ATOM 5237 N N . PHE A 1 659 ? -18.262 6.247 72.042 1.00 96.88 659 PHE A N 1
ATOM 5238 C CA . PHE A 1 659 ? -19.302 6.988 72.765 1.00 96.88 659 PHE A CA 1
ATOM 5239 C C . PHE A 1 659 ? -20.526 6.117 73.060 1.00 96.88 659 PHE A C 1
ATOM 5241 O O . PHE A 1 659 ? -21.043 6.144 74.173 1.00 96.88 659 PHE A O 1
ATOM 5248 N N . GLN A 1 660 ? -20.963 5.292 72.110 1.00 95.75 660 GLN A N 1
ATOM 5249 C CA . GLN A 1 660 ? -22.092 4.388 72.300 1.00 95.75 660 GLN A CA 1
ATOM 5250 C C . GLN A 1 660 ? -21.800 3.342 73.386 1.00 95.75 660 GLN A C 1
ATOM 5252 O O . GLN A 1 660 ? -22.643 3.117 74.256 1.00 95.75 660 GLN A O 1
ATOM 5257 N N . THR A 1 661 ? -20.593 2.763 73.418 1.00 96.75 661 THR A N 1
ATOM 5258 C CA . THR A 1 661 ? -20.182 1.876 74.521 1.00 96.75 661 THR A CA 1
ATOM 5259 C C . THR A 1 661 ? -20.123 2.590 75.873 1.00 96.75 661 THR A C 1
ATOM 5261 O O . THR A 1 661 ? -20.492 2.001 76.890 1.00 96.75 661 THR A O 1
ATOM 5264 N N . GLU A 1 662 ? -19.718 3.861 75.910 1.00 97.38 662 GLU A N 1
ATOM 5265 C CA . GLU A 1 662 ? -19.689 4.669 77.133 1.00 97.38 662 GLU A CA 1
ATOM 5266 C C . GLU A 1 662 ? -21.103 5.019 77.630 1.00 97.38 662 GLU A C 1
ATOM 5268 O O . GLU A 1 662 ? -21.383 4.916 78.828 1.00 97.38 662 GLU A O 1
ATOM 5273 N N . ILE A 1 663 ? -22.034 5.324 76.721 1.00 95.38 663 ILE A N 1
ATOM 5274 C CA . ILE A 1 663 ? -23.462 5.513 77.026 1.00 95.38 663 ILE A CA 1
ATOM 5275 C C . ILE A 1 663 ? -24.062 4.227 77.602 1.00 95.38 663 ILE A C 1
ATOM 5277 O O . ILE A 1 663 ? -24.726 4.262 78.636 1.00 95.38 663 ILE A O 1
ATOM 5281 N N . VAL A 1 664 ? -23.799 3.067 76.990 1.00 97.00 664 VAL A N 1
ATOM 5282 C CA . VAL A 1 664 ? -24.278 1.779 77.522 1.00 97.00 664 VAL A CA 1
ATOM 5283 C C . VAL A 1 664 ? -23.697 1.527 78.915 1.00 97.00 664 VAL A C 1
ATOM 5285 O O . VAL A 1 664 ? -24.432 1.170 79.837 1.00 97.00 664 VAL A O 1
ATOM 5288 N N . LYS A 1 665 ? -22.397 1.773 79.114 1.00 97.19 665 LYS A N 1
ATOM 5289 C CA . LYS A 1 665 ? -21.737 1.615 80.417 1.00 97.19 665 LYS A CA 1
ATOM 5290 C C . LYS A 1 665 ? -22.372 2.511 81.487 1.00 97.19 665 LYS A C 1
ATOM 5292 O O . LYS A 1 665 ? -22.768 2.001 82.535 1.00 97.19 665 LYS A O 1
ATOM 5297 N N . THR A 1 666 ? -22.532 3.804 81.214 1.00 96.50 666 THR A N 1
ATOM 5298 C CA . THR A 1 666 ? -23.161 4.760 82.143 1.00 96.50 666 THR A CA 1
ATOM 5299 C C . THR A 1 666 ? -24.628 4.417 82.418 1.00 96.50 666 THR A C 1
ATOM 5301 O O . THR A 1 666 ? -25.050 4.449 83.572 1.00 96.50 666 THR A O 1
ATOM 5304 N N . SER A 1 667 ? -25.388 3.977 81.408 1.00 96.75 667 SER A N 1
ATOM 5305 C CA . SER A 1 667 ? -26.766 3.495 81.579 1.00 96.75 667 SER A CA 1
ATOM 5306 C C . SER A 1 667 ? -26.836 2.278 82.505 1.00 96.75 667 SER A C 1
ATOM 5308 O O . SER A 1 667 ? -27.650 2.255 83.424 1.00 96.75 667 SER A O 1
ATOM 5310 N N . THR A 1 668 ? -25.962 1.279 82.324 1.00 96.62 668 THR A N 1
ATOM 5311 C CA . THR A 1 668 ? -25.931 0.100 83.214 1.00 96.62 668 THR A CA 1
ATOM 5312 C C . THR A 1 668 ? -25.526 0.453 84.647 1.00 96.62 668 THR A C 1
ATOM 5314 O O . THR A 1 668 ? -25.989 -0.178 85.599 1.00 96.62 668 THR A O 1
ATOM 5317 N N . GLU A 1 669 ? -24.672 1.463 84.825 1.00 96.94 669 GLU A N 1
ATOM 5318 C CA . GLU A 1 669 ? -24.273 1.960 86.139 1.00 96.94 669 GLU A CA 1
ATOM 5319 C C . GLU A 1 669 ? -25.404 2.718 86.839 1.00 96.94 669 GLU A C 1
ATOM 5321 O O . GLU A 1 669 ? -25.657 2.469 88.020 1.00 96.94 669 GLU A O 1
ATOM 5326 N N . LEU A 1 670 ? -26.148 3.550 86.106 1.00 95.44 670 LEU A N 1
ATOM 5327 C CA . LEU A 1 670 ? -27.371 4.188 86.596 1.00 95.44 670 LEU A CA 1
ATOM 5328 C C . LEU A 1 670 ? -28.435 3.157 86.983 1.00 95.44 670 LEU A C 1
ATOM 5330 O O . LEU A 1 670 ? -29.030 3.276 88.051 1.00 95.44 670 LEU A O 1
ATOM 5334 N N . GLU A 1 671 ? -28.642 2.115 86.172 1.00 96.50 671 GLU A N 1
ATOM 5335 C CA . GLU A 1 671 ? -29.569 1.017 86.476 1.00 96.50 671 GLU A CA 1
ATOM 5336 C C . GLU A 1 671 ? -29.175 0.296 87.777 1.00 96.50 671 GLU A C 1
ATOM 5338 O O . GLU A 1 671 ? -30.020 0.020 88.631 1.00 96.50 671 GLU A O 1
ATOM 5343 N N . ARG A 1 672 ? -27.872 0.034 87.967 1.00 96.62 672 ARG A N 1
ATOM 5344 C CA . ARG A 1 672 ? -27.327 -0.558 89.199 1.00 96.62 672 ARG A CA 1
ATOM 5345 C C . ARG A 1 672 ? -27.574 0.348 90.405 1.00 96.62 672 ARG A C 1
ATOM 5347 O O . ARG A 1 672 ? -28.103 -0.120 91.408 1.00 96.62 672 ARG A O 1
ATOM 5354 N N . LYS A 1 673 ? -27.270 1.644 90.292 1.00 96.25 673 LYS A N 1
ATOM 5355 C CA . LYS A 1 673 ? -27.522 2.635 91.353 1.00 96.25 673 LYS A CA 1
ATOM 5356 C C . LYS A 1 673 ? -29.008 2.764 91.680 1.00 96.25 673 LYS A C 1
ATOM 5358 O O . LYS A 1 673 ? -29.371 2.877 92.846 1.00 96.25 673 LYS A O 1
ATOM 5363 N N . ARG A 1 674 ? -29.881 2.690 90.675 1.00 95.62 674 ARG A N 1
ATOM 5364 C CA . ARG A 1 674 ? -31.338 2.695 90.857 1.00 95.62 674 ARG A CA 1
ATOM 5365 C C . ARG A 1 674 ? -31.812 1.480 91.656 1.00 95.62 674 ARG A C 1
ATOM 5367 O O . ARG A 1 674 ? -32.660 1.639 92.533 1.00 95.62 674 ARG A O 1
ATOM 5374 N N . LYS A 1 675 ? -31.251 0.294 91.389 1.00 95.25 675 LYS A N 1
ATOM 5375 C CA . LYS A 1 675 ? -31.504 -0.918 92.186 1.00 95.25 675 LYS A CA 1
ATOM 5376 C C . LYS A 1 675 ? -31.010 -0.764 93.626 1.00 95.25 675 LYS A C 1
ATOM 5378 O O . LYS A 1 675 ? -31.804 -0.980 94.532 1.00 95.25 675 LYS A O 1
ATOM 5383 N N . GLU A 1 676 ? -29.778 -0.287 93.833 1.00 94.44 676 GLU A N 1
ATOM 5384 C CA . GLU A 1 676 ? -29.222 -0.017 95.175 1.00 94.44 676 GLU A CA 1
ATOM 5385 C C . GLU A 1 676 ? -30.120 0.938 95.988 1.00 94.44 676 GLU A C 1
ATOM 5387 O O . GLU A 1 676 ? -30.429 0.674 97.148 1.00 94.44 676 GLU A O 1
ATOM 5392 N N . VAL A 1 677 ? -30.599 2.029 95.377 1.00 92.88 677 VAL A N 1
ATOM 5393 C CA . VAL A 1 677 ? -31.519 2.982 96.029 1.00 92.88 677 VAL A CA 1
ATOM 5394 C C . VAL A 1 677 ? -32.872 2.336 96.344 1.00 92.88 677 VAL A C 1
ATOM 5396 O O . VAL A 1 677 ? -33.438 2.579 97.409 1.00 92.88 677 VAL A O 1
ATOM 5399 N N . SER A 1 678 ? -33.403 1.507 95.440 1.00 91.88 678 SER A N 1
ATOM 5400 C CA . SER A 1 678 ? -34.652 0.773 95.676 1.00 91.88 678 SER A CA 1
ATOM 5401 C C . SER A 1 678 ? -34.528 -0.213 96.842 1.00 91.88 678 SER A C 1
ATOM 5403 O O . SER A 1 678 ? -35.460 -0.332 97.632 1.00 91.88 678 SER A O 1
ATOM 5405 N N . GLU A 1 679 ? -33.391 -0.899 96.968 1.00 91.38 679 GLU A N 1
ATOM 5406 C CA . GLU A 1 679 ? -33.095 -1.814 98.077 1.00 91.38 679 GLU A CA 1
ATOM 5407 C C . GLU A 1 679 ? -32.946 -1.061 99.407 1.00 91.38 679 GLU A C 1
ATOM 5409 O O . GLU A 1 679 ? -33.555 -1.443 100.408 1.00 91.38 679 GLU A O 1
ATOM 5414 N N . GLN A 1 680 ? -32.227 0.068 99.416 1.00 89.19 680 GLN A N 1
ATOM 5415 C CA . GLN A 1 680 ? -32.131 0.944 100.591 1.00 89.19 680 GLN A CA 1
ATOM 5416 C C . GLN A 1 680 ? -33.508 1.432 101.055 1.00 89.19 680 GLN A C 1
ATOM 5418 O O . GLN A 1 680 ? -33.794 1.414 102.250 1.00 89.19 680 GLN A O 1
ATOM 5423 N N . LYS A 1 681 ? -34.393 1.797 100.118 1.00 88.12 681 LYS A N 1
ATOM 5424 C CA . LYS A 1 681 ? -35.761 2.244 100.421 1.00 88.12 681 LYS A CA 1
ATOM 5425 C C . LYS A 1 681 ? -36.653 1.145 101.017 1.00 88.12 681 LYS A C 1
ATOM 5427 O O . LYS A 1 681 ? -37.616 1.479 101.686 1.00 88.12 681 LYS A O 1
ATOM 5432 N N . MET A 1 682 ? -36.354 -0.133 100.773 1.00 83.12 682 MET A N 1
ATOM 5433 C CA . MET A 1 682 ? -37.057 -1.272 101.391 1.00 83.12 682 MET A CA 1
ATOM 5434 C C . MET A 1 682 ? -36.519 -1.625 102.786 1.00 83.12 682 MET A C 1
ATOM 5436 O O . MET A 1 682 ? -37.157 -2.386 103.508 1.00 83.12 682 MET A O 1
ATOM 5440 N N . THR A 1 683 ? -35.327 -1.130 103.137 1.00 81.44 683 THR A N 1
ATOM 5441 C CA . THR A 1 683 ? -34.647 -1.435 104.407 1.00 81.44 683 THR A CA 1
ATOM 5442 C C . THR A 1 683 ? -34.963 -0.401 105.499 1.00 81.44 683 THR A C 1
ATOM 5444 O O . THR A 1 683 ? -34.893 -0.729 106.682 1.00 81.44 683 THR A O 1
ATOM 5447 N N . ILE A 1 684 ? -35.286 0.836 105.099 1.00 69.50 684 ILE A N 1
ATOM 5448 C CA . ILE A 1 684 ? -35.816 1.920 105.948 1.00 69.50 684 ILE A CA 1
ATOM 5449 C C . ILE A 1 684 ? -37.320 1.719 106.113 1.00 69.50 684 ILE A C 1
ATOM 5451 O O . ILE A 1 684 ? -37.801 1.858 107.260 1.00 69.50 684 ILE A O 1
#

Sequence (684 aa):
MAPNGGSGESGKEGDNKNSSSSSLMLGLLEEFTKIYSDRLQRVEETAIKCDQKQYLENKVRVLESWIRDLGEQNAVLVVTVEELEREAADRVALLEDRLSKMATTTRESCVSLRDHQIQVSSLVTDKIGLEKKAQGLGEKVLTLERRTLGLKEENANLQSDLNNLIQVISRARQTGQWEVDDLTFSCVTPEQVFGPVLSSSRRSSQSLKESQRDYLHQIFEDHLRKDNSSLASSFSNLQDADSAYGGRGSEKDLIIMKLRADLRSLQSTHEETNRQLLERDKHIADLQTQLTETHHELALSQAEVSTVNQTLKEVRHHNRHENVEITRKDEVIRHLLSKQSVYKKDCMKGSVPMLCDLDNVITGENNVEAQLSENIDVLASRLAELEEECQQLRIQHTALQDTHALCTPTINMLQEQLNRSHQTQVELRTVLTAEVAQRHDQLVALGDELKEQEQKHHETLMQLQLKTEVIKELRKEIRDIKERQMMVDDKNALTPMKDGVYSGIKETISAETQTDKILSNKNEESSRGSPNGFYSTISPSSQISKLENELAEKSVLLRELQSHLAASRQELHLKDETLHKLEKKLDSSRREGNQRGGRMQYLTGQLTSLQLEVGRTHGQAEQLRRQVEKKAELIEKLEVENSSLTHQLNEKSATLERFQTEIVKTSTELERKRKEVSEQKMTI

Solvent-accessible surface area (backbone atoms only — not comparable to full-atom values): 39396 Å² total; per-residue (Å²): 133,88,86,85,89,80,90,78,86,93,81,78,89,67,60,82,64,52,58,59,56,54,53,51,54,51,52,51,53,53,51,52,52,46,53,52,51,56,52,50,50,54,48,57,69,46,41,85,79,46,58,73,68,60,36,50,54,53,51,48,51,52,50,53,51,50,53,49,53,52,50,52,52,50,52,52,50,52,53,52,50,52,50,51,52,49,52,51,49,52,53,49,53,51,50,50,53,51,52,50,52,50,50,50,53,50,50,53,52,55,52,53,53,50,52,52,53,52,50,51,52,52,52,51,54,51,49,55,53,50,52,54,50,52,51,56,49,50,56,48,50,55,53,48,51,53,50,52,50,51,53,51,53,51,51,51,45,52,51,53,37,51,51,49,51,52,49,38,54,52,48,22,72,74,72,76,46,88,67,58,93,90,63,85,66,76,76,83,48,68,46,76,79,70,40,78,76,77,74,85,75,90,84,90,74,65,76,69,60,55,64,57,50,57,57,55,53,56,58,55,54,60,51,62,62,54,60,63,59,60,57,62,62,62,60,66,70,68,70,74,75,78,83,80,80,85,88,85,60,92,51,66,51,57,50,51,52,48,52,52,50,52,50,51,51,50,48,51,52,49,54,52,54,49,50,52,49,52,54,49,52,50,50,50,52,52,52,52,50,52,51,52,51,53,51,51,52,51,50,52,54,51,51,50,52,51,49,52,52,49,52,52,51,50,52,54,51,48,54,54,50,50,52,54,50,50,54,51,51,51,51,52,51,52,50,52,53,50,52,53,51,50,53,61,60,63,67,76,73,71,88,78,92,85,84,91,82,70,81,87,69,69,83,65,47,81,58,56,57,50,52,50,52,52,50,48,54,51,50,51,52,52,49,52,53,50,50,52,51,53,50,51,50,50,54,51,50,52,53,52,50,52,52,50,61,62,46,49,61,55,53,52,51,53,52,49,51,51,51,52,52,50,50,54,52,50,52,49,50,53,52,51,53,52,50,51,51,54,52,49,54,50,51,51,53,52,50,53,52,48,50,52,50,52,50,51,50,50,53,51,50,52,52,50,51,53,52,50,52,52,52,51,50,53,55,47,54,54,47,55,51,50,53,53,48,51,58,50,52,55,59,65,72,72,66,82,86,78,84,85,87,80,89,82,80,95,71,93,87,89,84,87,86,84,86,91,88,84,89,80,86,86,79,88,80,91,78,89,82,88,88,82,92,75,91,73,86,68,60,67,68,62,56,50,54,51,52,52,50,52,49,50,53,52,52,50,52,51,52,51,52,51,50,52,52,51,52,52,50,52,53,49,52,52,50,52,53,51,49,53,54,50,51,55,50,51,54,50,52,51,52,52,51,50,51,52,51,52,52,50,54,51,52,54,51,52,51,54,52,50,53,54,49,51,54,51,53,49,53,52,50,52,52,50,50,55,50,53,51,56,50,50,57,50,49,53,52,49,52,53,50,50,51,50,51,51,50,51,49,52,53,51,52,54,51,50,52,52,52,51,53,50,52,52,51,52,50,55,49,50,53,50,51,52,50,53,53,54,53,52,64,74,74,109

Secondary structure (DSSP, 8-state):
------------SSHHHHHHHHHHHHHHHHHHHHHHHHHHHHHHHHTTTS-HHHHHHHHHHHHHHHHHHHHHHHHHHHHHHHHHHHHHHHHHHHHHHHHHHHHHHHHHHHHHHHHHHHHHHHHHHHHHHHHHHHHHHHHHHHHHHHHHHHHHHHHHHHHHHHHHHHHHHHHHHHHS----TT----PPPHHHHH-S-----S--SSTHHHHHHHHHHHHHHHHHHHHHHHHHHHHHTTSSSSSS--S--TTHHHHHHHHHHHHHHHHHHHHHHHHHHHHHHHHHHHHHHHHHHHHHHHHHHHHHHHHHHHHHHHHHHHHHHHHHHHHHHHHHHHHHHHHHHHHHHHTTS---------TTSTTSTTTHHHHHHHHHHHHHHHHHHHHHHHHHHHHHHHHHHHHHHHHHHHHHHHHHHHHHHHHHHHHHHHHHHHHHHHHHHHHHHHHHHHHHHHHHHHHHHHHHHHHHHHHHHHHHHHHHHHHHHHHHHHHHTT-------------S-------------------------------HHHHHHHHHHHHHHHHHHHHHHHHHHHHHHHHHHHHHHHHHHHHHHHHHHHHHHHHHHHHHHHHHHHHHHHHHHHHHHHHHHHHHHHHHHHHHHHHHHHHHHHHHHHHHHHHHHHHHHHHHHHHHHHHHHHHHHHHHHHHHHHH-

Mean predicted aligned error: 22.5 Å